Protein AF-0000000078656656 (afdb_homodimer)

InterPro domains:
  IPR000847 LysR, HTH, N-terminal domain [PF00126] (8-67)
  IPR000847 LysR, HTH, N-terminal domain [PR00039] (23-34)
  IPR000847 LysR, HTH, N-terminal domain [PR00039] (34-44)
  IPR000847 LysR, HTH, N-terminal domain [PR00039] (44-55)
  IPR000847 LysR, HTH, N-terminal domain [PS50931] (6-63)
  IPR005119 LysR, substrate-binding [PF03466] (96-299)
  IPR036388 Winged helix-like DNA-binding domain superfamily [G3DSA:1.10.10.10] (1-87)
  IPR036390 Winged helix DNA-binding domain superfamily [SSF46785] (6-115)
  IPR050950 HTH-type LysR transcriptional regulators [PTHR30419] (6-298)

Secondary structure (DSSP, 8-state):
--TTS--HHHHHHHHHHHHHT-HHHHHHHHT--HHHHHHHHHHHHHHHTS--EEEETTEEEE-HHHHHHHHHHHHHHHHHHHHHHHHS-SS---EEEEEEE-HHHHTTTHHHHHHHHHHH-TTEEEEEEE--HHHHHHHHHTTS-SEEEEE---S--TTEEEEEEEEEEEEEEEETT-GGGG-SS--GGGGTTSEEEEPPTTSHHHHHHHHHHHHTT--SS-EEEEB--HHHHHHHHHHH--EEEEEHHHHHHHHHTTSEEE-S---GGGEEEEEEEEESSSPPPHHHHHHHHHHHHHHS-----/--TTS--HHHHHHHHHHHHHT-HHHHHHHHT--HHHHHHHHHHHHHHHTS--EEEETTEEEE-HHHHHHHHHHHHHHHHHHHHHHHHS-SS---EEEEEEE-HHHHTTTHHHHHHHHHHH-TTEEEEEEE--HHHHHHHHHTTS-SEEEEE---S--TTEEEEEEEEEEEEEEEETT-GGGG-SS--GGGGTTSEEEEPPTTSHHHHHHHHHHHHTT--SS-EEEEB--HHHHHHHHHHH--EEEEEHHHHHHHHHTTSEEE-S---GGGEEEEEEEEESSSPPPHHHHHHHHHHHHHHS-----

Structure (mmCIF, N/CA/C/O backbone):
data_AF-0000000078656656-model_v1
#
loop_
_entity.id
_entity.type
_entity.pdbx_description
1 polymer 'LysR family transcriptional regulator'
#
loop_
_atom_site.group_PDB
_atom_site.id
_atom_site.type_symbol
_atom_site.label_atom_id
_atom_site.label_alt_id
_atom_site.label_comp_id
_atom_site.label_asym_id
_atom_site.label_entity_id
_atom_site.label_seq_id
_atom_site.pdbx_PDB_ins_code
_atom_site.Cartn_x
_atom_site.Cartn_y
_atom_site.Cartn_z
_atom_site.occupancy
_atom_site.B_iso_or_equiv
_atom_site.auth_seq_id
_atom_site.auth_comp_id
_atom_site.auth_asym_id
_atom_site.auth_atom_id
_atom_site.pdbx_PDB_model_num
ATOM 1 N N . MET A 1 1 ? 37.75 27.672 9.75 1 28.42 1 MET A N 1
ATOM 2 C CA . MET A 1 1 ? 37.125 26.844 8.727 1 28.42 1 MET A CA 1
ATOM 3 C C . MET A 1 1 ? 35.906 27.547 8.141 1 28.42 1 MET A C 1
ATOM 5 O O . MET A 1 1 ? 35 27.922 8.883 1 28.42 1 MET A O 1
ATOM 9 N N . ASN A 1 2 ? 35.969 28.375 7.168 1 31.41 2 ASN A N 1
ATOM 10 C CA . ASN A 1 2 ? 34.906 29.25 6.695 1 31.41 2 ASN A CA 1
ATOM 11 C C . ASN A 1 2 ? 33.719 28.453 6.117 1 31.41 2 ASN A C 1
ATOM 13 O O . ASN A 1 2 ? 33.812 27.906 5.016 1 31.41 2 ASN A O 1
ATOM 17 N N . LEU A 1 3 ? 32.875 27.969 6.812 1 39.72 3 LEU A N 1
ATOM 18 C CA . LEU A 1 3 ? 31.656 27.219 6.566 1 39.72 3 LEU A CA 1
ATOM 19 C C . LEU A 1 3 ? 30.781 27.922 5.547 1 39.72 3 LEU A C 1
ATOM 21 O O . LEU A 1 3 ? 29.703 27.438 5.199 1 39.72 3 LEU A O 1
ATOM 25 N N . SER A 1 4 ? 31.156 29.188 5.105 1 44.66 4 SER A N 1
ATOM 26 C CA . SER A 1 4 ? 30.344 30.109 4.301 1 44.66 4 SER A CA 1
ATOM 27 C C . SER A 1 4 ? 30.266 29.641 2.852 1 44.66 4 SER A C 1
ATOM 29 O O . SER A 1 4 ? 29.406 30.109 2.096 1 44.66 4 SER A O 1
ATOM 31 N N . THR A 1 5 ? 31.172 28.891 2.375 1 51.12 5 THR A N 1
ATOM 32 C CA . THR A 1 5 ? 31.234 28.609 0.944 1 51.12 5 THR A CA 1
ATOM 33 C C . THR A 1 5 ? 30.469 27.328 0.618 1 51.12 5 THR A C 1
ATOM 35 O O . THR A 1 5 ? 30.281 26.984 -0.553 1 51.12 5 THR A O 1
ATOM 38 N N . ILE A 1 6 ? 30.172 26.688 1.636 1 54.34 6 ILE A N 1
ATOM 39 C CA . ILE A 1 6 ? 29.375 25.5 1.329 1 54.34 6 ILE A CA 1
ATOM 40 C C . ILE A 1 6 ? 27.922 25.906 1.081 1 54.34 6 ILE A C 1
ATOM 42 O O . ILE A 1 6 ? 27.297 26.562 1.916 1 54.34 6 ILE A O 1
ATOM 46 N N . SER A 1 7 ? 27.484 25.938 -0.147 1 58.88 7 SER A N 1
ATOM 47 C CA . SER A 1 7 ? 26.125 26.297 -0.556 1 58.88 7 SER A CA 1
ATOM 48 C C . SER A 1 7 ? 25.219 25.078 -0.64 1 58.88 7 SER A C 1
ATOM 50 O O . SER A 1 7 ? 25.703 23.938 -0.571 1 58.88 7 SER A O 1
ATOM 52 N N . LEU A 1 8 ? 24.016 25.469 -0.781 1 60.72 8 LEU A N 1
ATOM 53 C CA . LEU A 1 8 ? 22.984 24.438 -0.911 1 60.72 8 LEU A CA 1
ATOM 54 C C . LEU A 1 8 ? 23.266 23.531 -2.102 1 60.72 8 LEU A C 1
ATOM 56 O O . LEU A 1 8 ? 22.938 22.344 -2.078 1 60.72 8 LEU A O 1
ATOM 60 N N . ARG A 1 9 ? 23.891 24.172 -3.008 1 64.31 9 ARG A N 1
ATOM 61 C CA . ARG A 1 9 ? 24.266 23.406 -4.191 1 64.31 9 ARG A CA 1
ATOM 62 C C . ARG A 1 9 ? 25.203 22.25 -3.828 1 64.31 9 ARG A C 1
ATOM 64 O O . ARG A 1 9 ? 25.062 21.156 -4.355 1 64.31 9 ARG A O 1
ATOM 71 N N . HIS A 1 10 ? 26.094 22.516 -2.838 1 69.56 10 HIS A N 1
ATOM 72 C CA . HIS A 1 10 ? 27.047 21.484 -2.447 1 69.56 10 HIS A CA 1
ATOM 73 C C . HIS A 1 10 ? 26.344 20.281 -1.832 1 69.56 10 HIS A C 1
ATOM 75 O O . HIS A 1 10 ? 26.688 19.141 -2.141 1 69.56 10 HIS A O 1
ATOM 81 N N . PHE A 1 11 ? 25.406 20.656 -1.025 1 66.5 11 PHE A N 1
ATOM 82 C CA . PHE A 1 11 ? 24.656 19.594 -0.355 1 66.5 11 PHE A CA 1
ATOM 83 C C . PHE A 1 11 ? 23.844 18.781 -1.356 1 66.5 11 PHE A C 1
ATOM 85 O O . PHE A 1 11 ? 23.812 17.562 -1.299 1 66.5 11 PHE A O 1
ATOM 92 N N . ARG A 1 12 ? 23.219 19.547 -2.197 1 67.75 12 ARG A N 1
ATOM 93 C CA . ARG A 1 12 ? 22.375 18.922 -3.215 1 67.75 12 ARG A CA 1
ATOM 94 C C . ARG A 1 12 ? 23.203 18 -4.109 1 67.75 12 ARG A C 1
ATOM 96 O O . ARG A 1 12 ? 22.797 16.875 -4.414 1 67.75 12 ARG A O 1
ATOM 103 N N . VAL A 1 13 ? 24.359 18.562 -4.52 1 73.38 13 VAL A N 1
ATOM 104 C CA . VAL A 1 13 ? 25.219 17.812 -5.406 1 73.38 13 VAL A CA 1
ATOM 105 C C . VAL A 1 13 ? 25.766 16.578 -4.672 1 73.38 13 VAL A C 1
ATOM 107 O O . VAL A 1 13 ? 25.75 15.469 -5.207 1 73.38 13 VAL A O 1
ATOM 110 N N . PHE A 1 14 ? 26.125 16.781 -3.41 1 78.31 14 PHE A N 1
ATOM 111 C CA . PHE A 1 14 ? 26.672 15.695 -2.609 1 78.31 14 PHE A CA 1
ATOM 112 C C . PHE A 1 14 ? 25.641 14.586 -2.436 1 78.31 14 PHE A C 1
ATOM 114 O O . PHE A 1 14 ? 25.938 13.414 -2.666 1 78.31 14 PHE A O 1
ATOM 121 N N . LEU A 1 15 ? 24.516 15.094 -2.078 1 70.31 15 LEU A N 1
ATOM 122 C CA . LEU A 1 15 ? 23.453 14.125 -1.809 1 70.31 15 LEU A CA 1
ATOM 123 C C . LEU A 1 15 ? 23.047 13.391 -3.084 1 70.31 15 LEU A C 1
ATOM 125 O O . LEU A 1 15 ? 22.766 12.195 -3.057 1 70.31 15 LEU A O 1
ATOM 129 N N . ALA A 1 16 ? 23.016 14.109 -4.148 1 70.5 16 ALA A N 1
ATOM 130 C CA . ALA A 1 16 ? 22.719 13.508 -5.445 1 70.5 16 ALA A CA 1
ATOM 131 C C . ALA A 1 16 ? 23.781 12.484 -5.832 1 70.5 16 ALA A C 1
ATOM 133 O O . ALA A 1 16 ? 23.469 11.414 -6.359 1 70.5 16 ALA A O 1
ATOM 134 N N . VAL A 1 17 ? 24.969 12.914 -5.547 1 74.75 17 VAL A N 1
ATOM 135 C CA . VAL A 1 17 ? 26.078 12.016 -5.879 1 74.75 17 VAL A CA 1
ATOM 136 C C . VAL A 1 17 ? 26 10.758 -5.016 1 74.75 17 VAL A C 1
ATOM 138 O O . VAL A 1 17 ? 26.156 9.641 -5.52 1 74.75 17 VAL A O 1
ATOM 141 N N . VAL A 1 18 ? 25.656 10.977 -3.781 1 70 18 VAL A N 1
ATOM 142 C CA . VAL A 1 18 ? 25.578 9.859 -2.846 1 70 18 VAL A CA 1
ATOM 143 C C . VAL A 1 18 ? 24.406 8.953 -3.215 1 70 18 VAL A C 1
ATOM 145 O O . VAL A 1 18 ? 24.547 7.727 -3.221 1 70 18 VAL A O 1
ATOM 148 N N . SER A 1 19 ? 23.312 9.617 -3.516 1 64.56 19 SER A N 1
ATOM 149 C CA . SER A 1 19 ? 22.078 8.891 -3.82 1 64.56 19 SER A CA 1
ATOM 150 C C . SER A 1 19 ? 22.188 8.125 -5.133 1 64.56 19 SER A C 1
ATOM 152 O O . SER A 1 19 ? 21.688 7.008 -5.254 1 64.56 19 SER A O 1
ATOM 154 N N . SER A 1 20 ? 22.953 8.719 -6.055 1 63.91 20 SER A N 1
ATOM 155 C CA . SER A 1 20 ? 23.078 8.125 -7.383 1 63.91 20 SER A CA 1
ATOM 156 C C . SER A 1 20 ? 24.312 7.242 -7.484 1 63.91 20 SER A C 1
ATOM 158 O O . SER A 1 20 ? 24.422 6.422 -8.398 1 63.91 20 SER A O 1
ATOM 160 N N . GLY A 1 21 ? 25.172 7.512 -6.574 1 64.38 21 GLY A N 1
ATOM 161 C CA . GLY A 1 21 ? 26.422 6.77 -6.543 1 64.38 21 GLY A CA 1
ATOM 162 C C . GLY A 1 21 ? 27.375 7.16 -7.656 1 64.38 21 GLY A C 1
ATOM 163 O O . GLY A 1 21 ? 28.359 6.457 -7.914 1 64.38 21 GLY A O 1
ATOM 164 N N . SER A 1 22 ? 27.078 8.133 -8.469 1 74.81 22 SER A N 1
ATOM 165 C CA . SER A 1 22 ? 27.859 8.562 -9.625 1 74.81 22 SER A CA 1
ATOM 166 C C . SER A 1 22 ? 27.812 10.078 -9.797 1 74.81 22 SER A C 1
ATOM 168 O O . SER A 1 22 ? 26.75 10.688 -9.656 1 74.81 22 SER A O 1
ATOM 170 N N . LEU A 1 23 ? 29.047 10.586 -10.07 1 77.75 23 LEU A N 1
ATOM 171 C CA . LEU A 1 23 ? 29.094 12.023 -10.352 1 77.75 23 LEU A CA 1
ATOM 172 C C . LEU A 1 23 ? 28.375 12.336 -11.664 1 77.75 23 LEU A C 1
ATOM 174 O O . LEU A 1 23 ? 27.656 13.336 -11.766 1 77.75 23 LEU A O 1
ATOM 178 N N . ALA A 1 24 ? 28.578 11.414 -12.57 1 77.94 24 ALA A N 1
ATOM 179 C CA . ALA A 1 24 ? 27.953 11.648 -13.875 1 77.94 24 ALA A CA 1
ATOM 180 C C . ALA A 1 24 ? 26.438 11.539 -13.789 1 77.94 24 ALA A C 1
ATOM 182 O O . ALA A 1 24 ? 25.719 12.367 -14.352 1 77.94 24 ALA A O 1
ATOM 183 N N . THR A 1 25 ? 26.062 10.68 -13.102 1 72.62 25 THR A N 1
ATOM 184 C CA . THR A 1 25 ? 24.625 10.5 -12.922 1 72.62 25 THR A CA 1
ATOM 185 C C . THR A 1 25 ? 24.031 11.656 -12.109 1 72.62 25 THR A C 1
ATOM 187 O O . THR A 1 25 ? 22.938 12.141 -12.414 1 72.62 25 THR A O 1
ATOM 190 N N . ALA A 1 26 ? 24.656 12.008 -11.141 1 72.69 26 ALA A N 1
ATOM 191 C CA . ALA A 1 26 ? 24.25 13.18 -10.367 1 72.69 26 ALA A CA 1
ATOM 192 C C . ALA A 1 26 ? 24.172 14.422 -11.25 1 72.69 26 ALA A C 1
ATOM 194 O O . ALA A 1 26 ? 23.25 15.227 -11.102 1 72.69 26 ALA A O 1
ATOM 195 N N . ALA A 1 27 ? 25.047 14.438 -12.141 1 79.12 27 ALA A N 1
ATOM 196 C CA . ALA A 1 27 ? 25.031 15.578 -13.062 1 79.12 27 ALA A CA 1
ATOM 197 C C . ALA A 1 27 ? 23.781 15.578 -13.93 1 79.12 27 ALA A C 1
ATOM 199 O O . ALA A 1 27 ? 23.141 16.609 -14.117 1 79.12 27 ALA A O 1
ATOM 200 N N . ARG A 1 28 ? 23.484 14.461 -14.297 1 69.88 28 ARG A N 1
ATOM 201 C CA . ARG A 1 28 ? 22.281 14.328 -15.117 1 69.88 28 ARG A CA 1
ATOM 202 C C . ARG A 1 28 ? 21.016 14.602 -14.297 1 69.88 28 ARG A C 1
ATOM 204 O O . ARG A 1 28 ? 20.125 15.32 -14.742 1 69.88 28 ARG A O 1
ATOM 211 N N . LEU A 1 29 ? 21.047 14.148 -13.109 1 62.34 29 LEU A N 1
ATOM 212 C CA . LEU A 1 29 ? 19.906 14.281 -12.219 1 62.34 29 LEU A CA 1
ATOM 213 C C . LEU A 1 29 ? 19.688 15.742 -11.828 1 62.34 29 LEU A C 1
ATOM 215 O O . LEU A 1 29 ? 18.547 16.188 -11.695 1 62.34 29 LEU A O 1
ATOM 219 N N . LEU A 1 30 ? 20.688 16.438 -11.734 1 64.06 30 LEU A N 1
ATOM 220 C CA . LEU A 1 30 ? 20.641 17.812 -11.273 1 64.06 30 LEU A CA 1
ATOM 221 C C . LEU A 1 30 ? 20.703 18.797 -12.445 1 64.06 30 LEU A C 1
ATOM 223 O O . LEU A 1 30 ? 20.625 20 -12.25 1 64.06 30 LEU A O 1
ATOM 227 N N . HIS A 1 31 ? 20.719 18.203 -13.656 1 69.94 31 HIS A N 1
ATOM 228 C CA . HIS A 1 31 ? 20.797 19.016 -14.867 1 69.94 31 HIS A CA 1
ATOM 229 C C . HIS A 1 31 ? 21.969 19.984 -14.789 1 69.94 31 HIS A C 1
ATOM 231 O O . HIS A 1 31 ? 21.797 21.172 -15.086 1 69.94 31 HIS A O 1
ATOM 237 N N . ILE A 1 32 ? 23.016 19.516 -14.352 1 76.12 32 ILE A N 1
ATOM 238 C CA . ILE A 1 32 ? 24.234 20.312 -14.336 1 76.12 32 ILE A CA 1
ATOM 239 C C . ILE A 1 32 ? 25.375 19.516 -14.969 1 76.12 32 ILE A C 1
ATOM 241 O O . ILE A 1 32 ? 25.234 18.328 -15.266 1 76.12 32 ILE A O 1
ATOM 245 N N . THR A 1 33 ? 26.422 20.219 -15.375 1 76.62 33 THR A N 1
ATOM 246 C CA . THR A 1 33 ? 27.547 19.578 -16.031 1 76.62 33 THR A CA 1
ATOM 247 C C . THR A 1 33 ? 28.344 18.734 -15.055 1 76.62 33 THR A C 1
ATOM 249 O O . THR A 1 33 ? 28.312 18.984 -13.844 1 76.62 33 THR A O 1
ATOM 252 N N . LEU A 1 34 ? 29.016 17.719 -15.586 1 79.69 34 LEU A N 1
ATOM 253 C CA . LEU A 1 34 ? 29.891 16.875 -14.773 1 79.69 34 LEU A CA 1
ATOM 254 C C . LEU A 1 34 ? 30.984 17.719 -14.102 1 79.69 34 LEU A C 1
ATOM 256 O O . LEU A 1 34 ? 31.344 17.438 -12.953 1 79.69 34 LEU A O 1
ATOM 260 N N . SER A 1 35 ? 31.453 18.625 -14.781 1 85.06 35 SER A N 1
ATOM 261 C CA . SER A 1 35 ? 32.438 19.531 -14.219 1 85.06 35 SER A CA 1
ATOM 262 C C . SER A 1 35 ? 31.891 20.281 -13.008 1 85.06 35 SER A C 1
ATOM 264 O O . SER A 1 35 ? 32.594 20.469 -12.016 1 85.06 35 SER A O 1
ATOM 266 N N . ALA A 1 36 ? 30.656 20.672 -13.07 1 79.25 36 ALA A N 1
ATOM 267 C CA . ALA A 1 36 ? 30 21.375 -11.977 1 79.25 36 ALA A CA 1
ATOM 268 C C . ALA A 1 36 ? 29.812 20.469 -10.766 1 79.25 36 ALA A C 1
ATOM 270 O O . ALA A 1 36 ? 30 20.891 -9.625 1 79.25 36 ALA A O 1
ATOM 271 N N . VAL A 1 37 ? 29.531 19.312 -11.062 1 80.19 37 VAL A N 1
ATOM 272 C CA . VAL A 1 37 ? 29.375 18.344 -9.977 1 80.19 37 VAL A CA 1
ATOM 273 C C . VAL A 1 37 ? 30.734 18.094 -9.312 1 80.19 37 VAL A C 1
ATOM 275 O O . VAL A 1 37 ? 30.844 18.141 -8.086 1 80.19 37 VAL A O 1
ATOM 278 N N . SER A 1 38 ? 31.734 17.891 -10.055 1 81.31 38 SER A N 1
ATOM 279 C CA . SER A 1 38 ? 33.062 17.625 -9.547 1 81.31 38 SER A CA 1
ATOM 280 C C . SER A 1 38 ? 33.625 18.812 -8.773 1 81.31 38 SER A C 1
ATOM 282 O O . SER A 1 38 ? 34.219 18.641 -7.699 1 81.31 38 SER A O 1
ATOM 284 N N . LYS A 1 39 ? 33.406 19.859 -9.312 1 81.06 39 LYS A N 1
ATOM 285 C CA . LYS A 1 39 ? 33.844 21.078 -8.648 1 81.06 39 LYS A CA 1
ATOM 286 C C . LYS A 1 39 ? 33.156 21.266 -7.309 1 81.06 39 LYS A C 1
ATOM 288 O O . LYS A 1 39 ? 33.781 21.625 -6.312 1 81.06 39 LYS A O 1
ATOM 293 N N . SER A 1 40 ? 31.844 21.016 -7.344 1 78.62 40 SER A N 1
ATOM 294 C CA . SER A 1 40 ? 31.047 21.188 -6.125 1 78.62 40 SER A CA 1
ATOM 295 C C . SER A 1 40 ? 31.531 20.234 -5.027 1 78.62 40 SER A C 1
ATOM 297 O O . SER A 1 40 ? 31.641 20.625 -3.865 1 78.62 40 SER A O 1
ATOM 299 N N . ILE A 1 41 ? 31.875 19.078 -5.379 1 81.56 41 ILE A N 1
ATOM 300 C CA . ILE A 1 41 ? 32.344 18.094 -4.414 1 81.56 41 ILE A CA 1
ATOM 301 C C . ILE A 1 41 ? 33.719 18.469 -3.91 1 81.56 41 ILE A C 1
ATOM 303 O O . ILE A 1 41 ? 34 18.391 -2.711 1 81.56 41 ILE A O 1
ATOM 307 N N . LYS A 1 42 ? 34.531 18.844 -4.781 1 81.5 42 LYS A N 1
ATOM 308 C CA . LYS A 1 42 ? 35.875 19.281 -4.41 1 81.5 42 LYS A CA 1
ATOM 309 C C . LYS A 1 42 ? 35.844 20.469 -3.465 1 81.5 42 LYS A C 1
ATOM 311 O O . LYS A 1 42 ? 36.562 20.516 -2.477 1 81.5 42 LYS A O 1
ATOM 316 N N . GLU A 1 43 ? 34.969 21.438 -3.805 1 75.94 43 GLU A N 1
ATOM 317 C CA . GLU A 1 43 ? 34.781 22.594 -2.941 1 75.94 43 GLU A CA 1
ATOM 318 C C . GLU A 1 43 ? 34.312 22.188 -1.555 1 75.94 43 GLU A C 1
ATOM 320 O O . GLU A 1 43 ? 34.781 22.703 -0.545 1 75.94 43 GLU A O 1
ATOM 325 N N . LEU A 1 44 ? 33.375 21.312 -1.565 1 75.5 44 LEU A N 1
ATOM 326 C CA . LEU A 1 44 ? 32.812 20.828 -0.308 1 75.5 44 LEU A CA 1
ATOM 327 C C . LEU A 1 44 ? 33.875 20.125 0.528 1 75.5 44 LEU A C 1
ATOM 329 O O . LEU A 1 44 ? 34 20.391 1.725 1 75.5 44 LEU A O 1
ATOM 333 N N . GLU A 1 45 ? 34.688 19.359 -0.012 1 79.19 45 GLU A N 1
ATOM 334 C CA . GLU A 1 45 ? 35.75 18.625 0.683 1 79.19 45 GLU A CA 1
ATOM 335 C C . GLU A 1 45 ? 36.844 19.562 1.144 1 79.19 45 GLU A C 1
ATOM 337 O O . GLU A 1 45 ? 37.406 19.406 2.234 1 79.19 45 GLU A O 1
ATOM 342 N N . GLN A 1 46 ? 37.188 20.484 0.331 1 76.31 46 GLN A N 1
ATOM 343 C CA . GLN A 1 46 ? 38.156 21.484 0.69 1 76.31 46 GLN A CA 1
ATOM 344 C C . GLN A 1 46 ? 37.719 22.297 1.904 1 76.31 46 GLN A C 1
ATOM 346 O O . GLN A 1 46 ? 38.5 22.531 2.824 1 76.31 46 GLN A O 1
ATOM 351 N N . GLU A 1 47 ? 36.438 22.719 1.899 1 68.5 47 GLU A N 1
ATOM 352 C CA . GLU A 1 47 ? 35.906 23.516 3.012 1 68.5 47 GLU A CA 1
ATOM 353 C C . GLU A 1 47 ? 35.844 22.688 4.293 1 68.5 47 GLU A C 1
ATOM 355 O O . GLU A 1 47 ? 36.062 23.203 5.387 1 68.5 47 GLU A O 1
ATOM 360 N N . LEU A 1 48 ? 35.469 21.5 4.113 1 70.44 48 LEU A N 1
ATOM 361 C CA . LEU A 1 48 ? 35.344 20.641 5.277 1 70.44 48 LEU A CA 1
ATOM 362 C C . LEU A 1 48 ? 36.719 20.125 5.723 1 70.44 48 LEU A C 1
ATOM 364 O O . LEU A 1 48 ? 36.844 19.625 6.844 1 70.44 48 LEU A O 1
ATOM 368 N N . GLY A 1 49 ? 37.688 20.328 4.922 1 71.06 49 GLY A N 1
ATOM 369 C CA . GLY A 1 49 ? 39.031 19.859 5.211 1 71.06 49 GLY A CA 1
ATOM 370 C C . GLY A 1 49 ? 39.156 18.344 5.203 1 71.06 49 GLY A C 1
ATOM 371 O O . GLY A 1 49 ? 40.094 17.797 5.781 1 71.06 49 GLY A O 1
ATOM 372 N N . SER A 1 50 ? 38.125 17.797 4.812 1 76.56 50 SER A N 1
ATOM 373 C CA . SER A 1 50 ? 38.094 16.344 4.777 1 76.56 50 SER A CA 1
ATOM 374 C C . SER A 1 50 ? 37.562 15.82 3.445 1 76.56 50 SER A C 1
ATOM 376 O O . SER A 1 50 ? 36.656 16.422 2.848 1 76.56 50 SER A O 1
ATOM 378 N N . GLN A 1 51 ? 38.094 14.867 3.012 1 80.31 51 GLN A N 1
ATOM 379 C CA . GLN A 1 51 ? 37.562 14.18 1.835 1 80.31 51 GLN A CA 1
ATOM 380 C C . GLN A 1 51 ? 36.312 13.398 2.176 1 80.31 51 GLN A C 1
ATOM 382 O O . GLN A 1 51 ? 36.312 12.609 3.125 1 80.31 51 GLN A O 1
ATOM 387 N N . LEU A 1 52 ? 35.219 13.789 1.39 1 79.56 52 LEU A N 1
ATOM 388 C CA . LEU A 1 52 ? 33.938 13.18 1.7 1 79.56 52 LEU A CA 1
ATOM 389 C C . LEU A 1 52 ? 33.688 11.969 0.814 1 79.56 52 LEU A C 1
ATOM 391 O O . LEU A 1 52 ? 32.969 11.031 1.221 1 79.56 52 LEU A O 1
ATOM 395 N N . LEU A 1 53 ? 34.094 12.234 -0.325 1 78.19 53 LEU A N 1
ATOM 396 C CA . LEU A 1 53 ? 33.875 11.211 -1.346 1 78.19 53 LEU A CA 1
ATOM 397 C C . LEU A 1 53 ? 35.219 10.695 -1.888 1 78.19 53 LEU A C 1
ATOM 399 O O . LEU A 1 53 ? 36.188 11.445 -1.986 1 78.19 53 LEU A O 1
ATOM 403 N N . VAL A 1 54 ? 35.344 9.578 -2.107 1 75.75 54 VAL A N 1
ATOM 404 C CA . VAL A 1 54 ? 36.5 9 -2.75 1 75.75 54 VAL A CA 1
ATOM 405 C C . VAL A 1 54 ? 36.094 8.227 -3.996 1 75.75 54 VAL A C 1
ATOM 407 O O . VAL A 1 54 ? 35.094 7.488 -3.973 1 75.75 54 VAL A O 1
ATOM 410 N N . ARG A 1 55 ? 36.594 8.742 -5.082 1 72 55 ARG A N 1
ATOM 411 C CA . ARG A 1 55 ? 36.312 8.117 -6.375 1 72 55 ARG A CA 1
ATOM 412 C C . ARG A 1 55 ? 37.062 6.797 -6.52 1 72 55 ARG A C 1
ATOM 414 O O . ARG A 1 55 ? 38.281 6.723 -6.266 1 72 55 ARG A O 1
ATOM 421 N N . GLY A 1 56 ? 36.406 5.797 -6.664 1 55.88 56 GLY A N 1
ATOM 422 C CA . GLY A 1 56 ? 37.031 4.496 -6.848 1 55.88 56 GLY A CA 1
ATOM 423 C C . GLY A 1 56 ? 36.5 3.742 -8.055 1 55.88 56 GLY A C 1
ATOM 424 O O . GLY A 1 56 ? 35.688 4.273 -8.812 1 55.88 56 GLY A O 1
ATOM 425 N N . ARG A 1 57 ? 36.844 2.633 -8.359 1 55.91 57 ARG A N 1
ATOM 426 C CA . ARG A 1 57 ? 36.469 1.772 -9.477 1 55.91 57 ARG A CA 1
ATOM 427 C C . ARG A 1 57 ? 34.969 1.504 -9.477 1 55.91 57 ARG A C 1
ATOM 429 O O . ARG A 1 57 ? 34.344 1.348 -10.539 1 55.91 57 ARG A O 1
ATOM 436 N N . LYS A 1 58 ? 34.312 1.515 -8.508 1 52.62 58 LYS A N 1
ATOM 437 C CA . LYS A 1 58 ? 32.906 1.145 -8.344 1 52.62 58 LYS A CA 1
ATOM 438 C C . LYS A 1 58 ? 32.031 2.381 -8.273 1 52.62 58 LYS A C 1
ATOM 440 O O . LYS A 1 58 ? 30.875 2.297 -7.859 1 52.62 58 LYS A O 1
ATOM 445 N N . GLY A 1 59 ? 32.594 3.551 -8.5 1 64.19 59 GLY A N 1
ATOM 446 C CA . GLY A 1 59 ? 31.859 4.812 -8.453 1 64.19 59 GLY A CA 1
ATOM 447 C C . GLY A 1 59 ? 32.281 5.703 -7.301 1 64.19 59 GLY A C 1
ATOM 448 O O . GLY A 1 59 ? 33.375 5.547 -6.762 1 64.19 59 GLY A O 1
ATOM 449 N N . VAL A 1 60 ? 31.344 6.48 -6.832 1 72.56 60 VAL A N 1
ATOM 450 C CA . VAL A 1 60 ? 31.625 7.422 -5.754 1 72.56 60 VAL A CA 1
ATOM 451 C C . VAL A 1 60 ? 31.25 6.801 -4.41 1 72.56 60 VAL A C 1
ATOM 453 O O . VAL A 1 60 ? 30.156 6.23 -4.27 1 72.56 60 VAL A O 1
ATOM 456 N N . GLN A 1 61 ? 32.219 6.707 -3.51 1 72.31 61 GLN A N 1
ATOM 457 C CA . GLN A 1 61 ? 31.969 6.195 -2.164 1 72.31 61 GLN A CA 1
ATOM 458 C C . GLN A 1 61 ? 32.188 7.285 -1.117 1 72.31 61 GLN A C 1
ATOM 460 O O . GLN A 1 61 ? 32.969 8.203 -1.314 1 72.31 61 GLN A O 1
ATOM 465 N N . LEU A 1 62 ? 31.391 7.07 0.039 1 72.06 62 LEU A N 1
ATOM 466 C CA . LEU A 1 62 ? 31.547 8.023 1.134 1 72.06 62 LEU A CA 1
ATOM 467 C C . LEU A 1 62 ? 32.781 7.695 1.977 1 72.06 62 LEU A C 1
ATOM 469 O O . LEU A 1 62 ? 33.062 6.523 2.236 1 72.06 62 LEU A O 1
ATOM 473 N N . THR A 1 63 ? 33.594 8.641 2.396 1 72.75 63 THR A N 1
ATOM 474 C CA . THR A 1 63 ? 34.594 8.547 3.467 1 72.75 63 THR A CA 1
ATOM 475 C C . THR A 1 63 ? 33.906 8.508 4.832 1 72.75 63 THR A C 1
ATOM 477 O O . THR A 1 63 ? 32.688 8.688 4.926 1 72.75 63 THR A O 1
ATOM 480 N N . ARG A 1 64 ? 34.656 8.094 5.941 1 64.62 64 ARG A N 1
ATOM 481 C CA . ARG A 1 64 ? 34.125 8.258 7.285 1 64.62 64 ARG A CA 1
ATOM 482 C C . ARG A 1 64 ? 33.562 9.664 7.477 1 64.62 64 ARG A C 1
ATOM 484 O O . ARG A 1 64 ? 32.469 9.844 8.047 1 64.62 64 ARG A O 1
ATOM 491 N N . ALA A 1 65 ? 34.312 10.477 7.09 1 69.06 65 ALA A N 1
ATOM 492 C CA . ALA A 1 65 ? 33.844 11.859 7.145 1 69.06 65 ALA A CA 1
ATOM 493 C C . ALA A 1 65 ? 32.656 12.078 6.234 1 69.06 65 ALA A C 1
ATOM 495 O O . ALA A 1 65 ? 31.719 12.828 6.57 1 69.06 65 ALA A O 1
ATOM 496 N N . GLY A 1 66 ? 32.594 11.336 5.18 1 71.25 66 GLY A N 1
ATOM 497 C CA . GLY A 1 66 ? 31.484 11.406 4.262 1 71.25 66 GLY A CA 1
ATOM 498 C C . GLY A 1 66 ? 30.203 10.828 4.836 1 71.25 66 GLY A C 1
ATOM 499 O O . GLY A 1 66 ? 29.125 11.398 4.652 1 71.25 66 GLY A O 1
ATOM 500 N N . GLU A 1 67 ? 30.344 9.859 5.496 1 66.19 67 GLU A N 1
ATOM 501 C CA . GLU A 1 67 ? 29.188 9.258 6.164 1 66.19 67 GLU A CA 1
ATOM 502 C C . GLU A 1 67 ? 28.641 10.188 7.238 1 66.19 67 GLU A C 1
ATOM 504 O O . GLU A 1 67 ? 27.422 10.359 7.348 1 66.19 67 GLU A O 1
ATOM 509 N N . ALA A 1 68 ? 29.5 10.703 7.988 1 62.84 68 ALA A N 1
ATOM 510 C CA . ALA A 1 68 ? 29.094 11.68 9 1 62.84 68 ALA A CA 1
ATOM 511 C C . ALA A 1 68 ? 28.453 12.898 8.359 1 62.84 68 ALA A C 1
ATOM 513 O O . ALA A 1 68 ? 27.422 13.391 8.836 1 62.84 68 ALA A O 1
ATOM 514 N N . PHE A 1 69 ? 29.062 13.242 7.309 1 66.44 69 PHE A N 1
ATOM 515 C CA . PHE A 1 69 ? 28.516 14.414 6.625 1 66.44 69 PHE A CA 1
ATOM 516 C C . PHE A 1 69 ? 27.188 14.094 5.961 1 66.44 69 PHE A C 1
ATOM 518 O O . PHE A 1 69 ? 26.266 14.914 5.977 1 66.44 69 PHE A O 1
ATOM 525 N N . HIS A 1 70 ? 27.156 12.977 5.426 1 63.81 70 HIS A N 1
ATOM 526 C CA . HIS A 1 70 ? 25.922 12.562 4.762 1 63.81 70 HIS A CA 1
ATOM 527 C C . HIS A 1 70 ? 24.734 12.594 5.723 1 63.81 70 HIS A C 1
ATOM 529 O O . HIS A 1 70 ? 23.656 13.07 5.367 1 63.81 70 HIS A O 1
ATOM 535 N N . LYS A 1 71 ? 25.047 12.117 6.824 1 57.09 71 LYS A N 1
ATOM 536 C CA . LYS A 1 71 ? 24.016 12.148 7.871 1 57.09 71 LYS A CA 1
ATOM 537 C C . LYS A 1 71 ? 23.562 13.578 8.148 1 57.09 71 LYS A C 1
ATOM 539 O O . LYS A 1 71 ? 22.359 13.852 8.195 1 57.09 71 LYS A O 1
ATOM 544 N N . HIS A 1 72 ? 24.469 14.367 8.234 1 54.66 72 HIS A N 1
ATOM 545 C CA . HIS A 1 72 ? 24.188 15.758 8.578 1 54.66 72 HIS A CA 1
ATOM 546 C C . HIS A 1 72 ? 23.781 16.562 7.344 1 54.66 72 HIS A C 1
ATOM 548 O O . HIS A 1 72 ? 22.969 17.484 7.434 1 54.66 72 HIS A O 1
ATOM 554 N N . ALA A 1 73 ? 24.375 16.094 6.238 1 57.28 73 ALA A N 1
ATOM 555 C CA . ALA A 1 73 ? 24.047 16.797 5.004 1 57.28 73 ALA A CA 1
ATOM 556 C C . ALA A 1 73 ? 22.594 16.578 4.602 1 57.28 73 ALA A C 1
ATOM 558 O O . ALA A 1 73 ? 21.906 17.516 4.176 1 57.28 73 ALA A O 1
ATOM 559 N N . ALA A 1 74 ? 22.297 15.406 4.672 1 51.19 74 ALA A N 1
ATOM 560 C CA . ALA A 1 74 ? 20.891 15.117 4.395 1 51.19 74 ALA A CA 1
ATOM 561 C C . ALA A 1 74 ? 19.984 15.891 5.336 1 51.19 74 ALA A C 1
ATOM 563 O O . ALA A 1 74 ? 18.969 16.453 4.902 1 51.19 74 ALA A O 1
ATOM 564 N N . GLN A 1 75 ? 20.406 16.031 6.516 1 48.62 75 GLN A N 1
ATOM 565 C CA . GLN A 1 75 ? 19.703 16.828 7.512 1 48.62 75 GLN A CA 1
ATOM 566 C C . GLN A 1 75 ? 19.766 18.312 7.188 1 48.62 75 GLN A C 1
ATOM 568 O O . GLN A 1 75 ? 18.781 19.031 7.312 1 48.62 75 GLN A O 1
ATOM 573 N N . ALA A 1 76 ? 20.844 18.688 6.801 1 47.81 76 ALA A N 1
ATOM 574 C CA . ALA A 1 76 ? 21.047 20.109 6.469 1 47.81 76 ALA A CA 1
ATOM 575 C C . ALA A 1 76 ? 20.281 20.484 5.211 1 47.81 76 ALA A C 1
ATOM 577 O O . ALA A 1 76 ? 19.641 21.547 5.164 1 47.81 76 ALA A O 1
ATOM 578 N N . MET A 1 77 ? 20.359 19.594 4.293 1 47.19 77 MET A N 1
ATOM 579 C CA . MET A 1 77 ? 19.609 19.922 3.08 1 47.19 77 MET A CA 1
ATOM 580 C C . MET A 1 77 ? 18.109 19.906 3.346 1 47.19 77 MET A C 1
ATOM 582 O O . MET A 1 77 ? 17.375 20.734 2.799 1 47.19 77 MET A O 1
ATOM 586 N N . ALA A 1 78 ? 17.812 19 4.121 1 45.16 78 ALA A N 1
ATOM 587 C CA . ALA A 1 78 ? 16.422 19.016 4.551 1 45.16 78 ALA A CA 1
ATOM 588 C C . ALA A 1 78 ? 16.094 20.281 5.328 1 45.16 78 ALA A C 1
ATOM 590 O O . ALA A 1 78 ? 15.039 20.891 5.113 1 45.16 78 ALA A O 1
ATOM 591 N N . SER A 1 79 ? 16.953 20.625 6.129 1 42.97 79 SER A N 1
ATOM 592 C CA . SER A 1 79 ? 16.828 21.891 6.844 1 42.97 79 SER A CA 1
ATOM 593 C C . SER A 1 79 ? 16.906 23.078 5.891 1 42.97 79 SER A C 1
ATOM 595 O O . SER A 1 79 ? 16.172 24.047 6.039 1 42.97 79 SER A O 1
ATOM 597 N N . PHE A 1 80 ? 17.844 23 4.973 1 41.69 80 PHE A N 1
ATOM 598 C CA . PHE A 1 80 ? 17.953 24.062 3.982 1 41.69 80 PHE A CA 1
ATOM 599 C C . PHE A 1 80 ? 16.719 24.141 3.109 1 41.69 80 PHE A C 1
ATOM 601 O O . PHE A 1 80 ? 16.219 25.219 2.807 1 41.69 80 PHE A O 1
ATOM 608 N N . ARG A 1 81 ? 16.359 23 2.65 1 40.44 81 ARG A N 1
ATOM 609 C CA . ARG A 1 81 ? 15.094 23.016 1.909 1 40.44 81 ARG A CA 1
ATOM 610 C C . ARG A 1 81 ? 13.969 23.594 2.766 1 40.44 81 ARG A C 1
ATOM 612 O O . ARG A 1 81 ? 13.148 24.375 2.279 1 40.44 81 ARG A O 1
ATOM 619 N N . MET A 1 82 ? 14.086 23.141 3.945 1 38.81 82 MET A N 1
ATOM 620 C CA . MET A 1 82 ? 13.156 23.734 4.898 1 38.81 82 MET A CA 1
ATOM 621 C C . MET A 1 82 ? 13.438 25.219 5.078 1 38.81 82 MET A C 1
ATOM 623 O O . MET A 1 82 ? 12.516 26.031 5.184 1 38.81 82 MET A O 1
ATOM 627 N N . ALA A 1 83 ? 14.703 25.531 5.156 1 38.84 83 ALA A N 1
ATOM 628 C CA . ALA A 1 83 ? 15.078 26.938 5.262 1 38.84 83 ALA A CA 1
ATOM 629 C C . ALA A 1 83 ? 14.75 27.688 3.979 1 38.84 83 ALA A C 1
ATOM 631 O O . ALA A 1 83 ? 14.289 28.828 4.023 1 38.84 83 ALA A O 1
ATOM 632 N N . LEU A 1 84 ? 15.234 27.078 2.885 1 37.22 84 LEU A N 1
ATOM 633 C CA . LEU A 1 84 ? 14.82 27.734 1.646 1 37.22 84 LEU A CA 1
ATOM 634 C C . LEU A 1 84 ? 13.297 27.875 1.591 1 37.22 84 LEU A C 1
ATOM 636 O O . LEU A 1 84 ? 12.789 28.906 1.15 1 37.22 84 LEU A O 1
ATOM 640 N N . ASP A 1 85 ? 12.773 26.781 1.873 1 35.47 85 ASP A N 1
ATOM 641 C CA . ASP A 1 85 ? 11.32 26.875 1.979 1 35.47 85 ASP A CA 1
ATOM 642 C C . ASP A 1 85 ? 10.914 27.828 3.088 1 35.47 85 ASP A C 1
ATOM 644 O O . ASP A 1 85 ? 9.938 28.578 2.939 1 35.47 85 ASP A O 1
ATOM 648 N N . GLU A 1 86 ? 11.711 27.672 4.094 1 34.69 86 GLU A N 1
ATOM 649 C CA . GLU A 1 86 ? 11.477 28.672 5.125 1 34.69 86 GLU A CA 1
ATOM 650 C C . GLU A 1 86 ? 12.016 30.047 4.699 1 34.69 86 GLU A C 1
ATOM 652 O O . GLU A 1 86 ? 11.469 31.078 5.094 1 34.69 86 GLU A O 1
ATOM 657 N N . GLY A 1 87 ? 13.242 30.141 4.164 1 35.34 87 GLY A N 1
ATOM 658 C CA . GLY A 1 87 ? 13.703 31.484 3.822 1 35.34 87 GLY A CA 1
ATOM 659 C C . GLY A 1 87 ? 12.789 32.188 2.842 1 35.34 87 GLY A C 1
ATOM 660 O O . GLY A 1 87 ? 13.008 33.375 2.521 1 35.34 87 GLY A O 1
ATOM 661 N N . GLN A 1 88 ? 12.484 31.578 1.725 1 33.25 88 GLN A N 1
ATOM 662 C CA . GLN A 1 88 ? 11.477 32.469 1.153 1 33.25 88 GLN A CA 1
ATOM 663 C C . GLN A 1 88 ? 10.352 32.75 2.146 1 33.25 88 GLN A C 1
ATOM 665 O O . GLN A 1 88 ? 9.531 31.859 2.414 1 33.25 88 GLN A O 1
ATOM 670 N N . VAL A 1 89 ? 10.57 33.344 3.178 1 33.53 89 VAL A N 1
ATOM 671 C CA . VAL A 1 89 ? 9.664 34.062 4.086 1 33.53 89 VAL A CA 1
ATOM 672 C C . VAL A 1 89 ? 8.453 34.562 3.316 1 33.53 89 VAL A C 1
ATOM 674 O O . VAL A 1 89 ? 7.688 35.375 3.826 1 33.53 89 VAL A O 1
ATOM 677 N N . GLN A 1 90 ? 8.453 34.656 1.915 1 34.84 90 GLN A N 1
ATOM 678 C CA . GLN A 1 90 ? 7.242 35.438 1.688 1 34.84 90 GLN A CA 1
ATOM 679 C C . GLN A 1 90 ? 6.078 34.938 2.523 1 34.84 90 GLN A C 1
ATOM 681 O O . GLN A 1 90 ? 6.113 33.781 3.006 1 34.84 90 GLN A O 1
ATOM 686 N N . PRO A 1 91 ? 4.789 35.438 2.299 1 37.66 91 PRO A N 1
ATOM 687 C CA . PRO A 1 91 ? 3.531 35 2.916 1 37.66 91 PRO A CA 1
ATOM 688 C C . PRO A 1 91 ? 3.457 33.5 3.117 1 37.66 91 PRO A C 1
ATOM 690 O O . PRO A 1 91 ? 4.238 32.75 2.521 1 37.66 91 PRO A O 1
ATOM 693 N N . GLN A 1 92 ? 2.395 32.719 3.906 1 40.53 92 GLN A N 1
ATOM 694 C CA . GLN A 1 92 ? 2.053 31.5 4.602 1 40.53 92 GLN A CA 1
ATOM 695 C C . GLN A 1 92 ? 2.314 30.281 3.719 1 40.53 92 GLN A C 1
ATOM 697 O O . GLN A 1 92 ? 1.466 29.906 2.908 1 40.53 92 GLN A O 1
ATOM 702 N N . ALA A 1 93 ? 3.346 30.094 3.199 1 46.84 93 ALA A N 1
ATOM 703 C CA . ALA A 1 93 ? 3.488 28.875 2.402 1 46.84 93 ALA A CA 1
ATOM 704 C C . ALA A 1 93 ? 2.99 27.656 3.172 1 46.84 93 ALA A C 1
ATOM 706 O O . ALA A 1 93 ? 3.205 27.547 4.383 1 46.84 93 ALA A O 1
ATOM 707 N N . PRO A 1 94 ? 2.166 27 2.605 1 54.5 94 PRO A N 1
ATOM 708 C CA . PRO A 1 94 ? 1.628 25.844 3.32 1 54.5 94 PRO A CA 1
ATOM 709 C C . PRO A 1 94 ? 2.721 24.906 3.834 1 54.5 94 PRO A C 1
ATOM 711 O O . PRO A 1 94 ? 3.729 24.688 3.156 1 54.5 94 PRO A O 1
ATOM 714 N N . GLN A 1 95 ? 2.904 24.797 5.18 1 77.44 95 GLN A N 1
ATOM 715 C CA . GLN A 1 95 ? 3.746 23.797 5.828 1 77.44 95 GLN A CA 1
ATOM 716 C C . GLN A 1 95 ? 3.354 22.391 5.398 1 77.44 95 GLN A C 1
ATOM 718 O O . GLN A 1 95 ? 2.174 22.031 5.426 1 77.44 95 GLN A O 1
ATOM 723 N N . VAL A 1 96 ? 4.285 21.719 4.73 1 84 96 VAL A N 1
ATOM 724 C CA . VAL A 1 96 ? 4.004 20.359 4.289 1 84 96 VAL A CA 1
ATOM 725 C C . VAL A 1 96 ? 4.453 19.375 5.359 1 84 96 VAL A C 1
ATOM 727 O O . VAL A 1 96 ? 5.586 19.438 5.848 1 84 96 VAL A O 1
ATOM 730 N N . LEU A 1 97 ? 3.559 18.625 5.855 1 90.94 97 LEU A N 1
ATOM 731 C CA . LEU A 1 97 ? 3.836 17.516 6.777 1 90.94 97 LEU A CA 1
ATOM 732 C C . LEU A 1 97 ? 3.791 16.172 6.051 1 90.94 97 LEU A C 1
ATOM 734 O O . LEU A 1 97 ? 2.768 15.82 5.465 1 90.94 97 LEU A O 1
ATOM 738 N N . ARG A 1 98 ? 4.84 15.5 6.07 1 91.94 98 ARG A N 1
ATOM 739 C CA . ARG A 1 98 ? 4.91 14.188 5.426 1 91.94 98 ARG A CA 1
ATOM 740 C C . ARG A 1 98 ? 4.793 13.062 6.445 1 91.94 98 ARG A C 1
ATOM 742 O O . ARG A 1 98 ? 5.691 12.867 7.266 1 91.94 98 ARG A O 1
ATOM 749 N N . VAL A 1 99 ? 3.734 12.25 6.27 1 91.94 99 VAL A N 1
ATOM 750 C CA . VAL A 1 99 ? 3.436 11.211 7.242 1 91.94 99 VAL A CA 1
ATOM 751 C C . VAL A 1 99 ? 3.551 9.836 6.582 1 91.94 99 VAL A C 1
ATOM 753 O O . VAL A 1 99 ? 2.908 9.578 5.562 1 91.94 99 VAL A O 1
ATOM 756 N N . GLY A 1 100 ? 4.422 9.047 7.141 1 90.12 100 GLY A N 1
ATOM 757 C CA . GLY A 1 100 ? 4.41 7.641 6.777 1 90.12 100 GLY A CA 1
ATOM 758 C C . GLY A 1 100 ? 3.348 6.84 7.512 1 90.12 100 GLY A C 1
ATOM 759 O O . GLY A 1 100 ? 3.182 6.988 8.727 1 90.12 100 GLY A O 1
ATOM 760 N N . ALA A 1 101 ? 2.645 6.031 6.656 1 88 101 ALA A N 1
ATOM 761 C CA . ALA A 1 101 ? 1.562 5.258 7.258 1 88 101 ALA A CA 1
ATOM 762 C C . ALA A 1 101 ? 1.75 3.764 7.004 1 88 101 ALA A C 1
ATOM 764 O O . ALA A 1 101 ? 1.82 3.328 5.855 1 88 101 ALA A O 1
ATOM 765 N N . LEU A 1 102 ? 1.843 3.102 8.094 1 84.25 102 LEU A N 1
ATOM 766 C CA . LEU A 1 102 ? 1.714 1.652 7.98 1 84.25 102 LEU A CA 1
ATOM 767 C C . LEU A 1 102 ? 0.26 1.252 7.754 1 84.25 102 LEU A C 1
ATOM 769 O O . LEU A 1 102 ? -0.652 2.047 7.996 1 84.25 102 LEU A O 1
ATOM 773 N N . PRO A 1 103 ? 0.028 0.143 7.273 1 74.69 103 PRO A N 1
ATOM 774 C CA . PRO A 1 103 ? -1.312 -0.221 6.809 1 74.69 103 PRO A CA 1
ATOM 775 C C . PRO A 1 103 ? -2.391 0.02 7.859 1 74.69 103 PRO A C 1
ATOM 777 O O . PRO A 1 103 ? -3.475 0.509 7.539 1 74.69 103 PRO A O 1
ATOM 780 N N . THR A 1 104 ? -2.16 -0.301 9.094 1 66.31 104 THR A N 1
ATOM 781 C CA . THR A 1 104 ? -3.176 -0.184 10.141 1 66.31 104 THR A CA 1
ATOM 782 C C . THR A 1 104 ? -3.602 1.271 10.32 1 66.31 104 THR A C 1
ATOM 784 O O . THR A 1 104 ? -4.762 1.549 10.633 1 66.31 104 THR A O 1
ATOM 787 N N . ALA A 1 105 ? -2.684 2.117 10.102 1 70.94 105 ALA A N 1
ATOM 788 C CA . ALA A 1 105 ? -2.893 3.498 10.531 1 70.94 105 ALA A CA 1
ATOM 789 C C . ALA A 1 105 ? -3.469 4.344 9.398 1 70.94 105 ALA A C 1
ATOM 791 O O . ALA A 1 105 ? -4.086 5.383 9.641 1 70.94 105 ALA A O 1
ATOM 792 N N . ALA A 1 106 ? -3.357 3.934 8.258 1 69.62 106 ALA A N 1
ATOM 793 C CA . ALA A 1 106 ? -3.574 4.816 7.109 1 69.62 106 ALA A CA 1
ATOM 794 C C . ALA A 1 106 ? -5.027 5.273 7.043 1 69.62 106 ALA A C 1
ATOM 796 O O . ALA A 1 106 ? -5.301 6.461 6.848 1 69.62 106 ALA A O 1
ATOM 797 N N . GLY A 1 107 ? -5.957 4.387 7.219 1 68.5 107 GLY A N 1
ATOM 798 C CA . GLY A 1 107 ? -7.352 4.762 7.051 1 68.5 107 GLY A CA 1
ATOM 799 C C . GLY A 1 107 ? -8.031 5.145 8.352 1 68.5 107 GLY A C 1
ATOM 800 O O . GLY A 1 107 ? -8.344 6.312 8.578 1 68.5 107 GLY A O 1
ATOM 801 N N . TYR A 1 108 ? -7.953 4.355 9.258 1 74 108 TYR A N 1
ATOM 802 C CA . TYR A 1 108 ? -8.742 4.418 10.484 1 74 108 TYR A CA 1
ATOM 803 C C . TYR A 1 108 ? -8.32 5.598 11.344 1 74 108 TYR A C 1
ATOM 805 O O . TYR A 1 108 ? -9.164 6.363 11.82 1 74 108 TYR A O 1
ATOM 813 N N . MET A 1 109 ? -7.121 5.855 11.352 1 79.38 109 MET A N 1
ATOM 814 C CA . MET A 1 109 ? -6.609 6.875 12.258 1 79.38 109 MET A CA 1
ATOM 815 C C . MET A 1 109 ? -6.297 8.164 11.508 1 79.38 109 MET A C 1
ATOM 817 O O . MET A 1 109 ? -6.668 9.25 11.961 1 79.38 109 MET A O 1
ATOM 821 N N . LEU A 1 110 ? -5.777 8.086 10.398 1 87.31 110 LEU A N 1
ATOM 822 C CA . LEU A 1 110 ? -5.203 9.25 9.75 1 87.31 110 LEU A CA 1
ATOM 823 C C . LEU A 1 110 ? -6.289 10.094 9.078 1 87.31 110 LEU A C 1
ATOM 825 O O . LEU A 1 110 ? -6.199 11.32 9.047 1 87.31 110 LEU A O 1
ATOM 829 N N . ALA A 1 111 ? -7.316 9.461 8.602 1 86.69 111 ALA A N 1
ATOM 830 C CA . ALA A 1 111 ? -8.336 10.211 7.867 1 86.69 111 ALA A CA 1
ATOM 831 C C . ALA A 1 111 ? -9.023 11.234 8.766 1 86.69 111 ALA A C 1
ATOM 833 O O . ALA A 1 111 ? -9.07 12.422 8.438 1 86.69 111 ALA A O 1
ATOM 834 N N . PRO A 1 112 ? -9.484 10.859 9.922 1 85.44 112 PRO A N 1
ATOM 835 C CA . PRO A 1 112 ? -10.125 11.852 10.797 1 85.44 112 PRO A CA 1
ATOM 836 C C . PRO A 1 112 ? -9.148 12.922 11.281 1 85.44 112 PRO A C 1
ATOM 838 O O . PRO A 1 112 ? -9.523 14.094 11.391 1 85.44 112 PRO A O 1
ATOM 841 N N . VAL A 1 113 ? -7.973 12.523 11.523 1 88.38 113 VAL A N 1
ATOM 842 C CA . VAL A 1 113 ? -6.988 13.469 12.031 1 88.38 113 VAL A CA 1
ATOM 843 C C . VAL A 1 113 ? -6.637 14.484 10.953 1 88.38 113 VAL A C 1
ATOM 845 O O . VAL A 1 113 ? -6.559 15.688 11.219 1 88.38 113 VAL A O 1
ATOM 848 N N . ILE A 1 114 ? -6.441 14.031 9.812 1 89.12 114 ILE A N 1
ATOM 849 C CA . ILE A 1 114 ? -6.07 14.906 8.703 1 89.12 114 ILE A CA 1
ATOM 850 C C . ILE A 1 114 ? -7.246 15.82 8.352 1 89.12 114 ILE A C 1
ATOM 852 O O . ILE A 1 114 ? -7.055 16.984 8.023 1 89.12 114 ILE A O 1
ATOM 856 N N . ALA A 1 115 ? -8.43 15.297 8.375 1 87.19 115 ALA A N 1
ATOM 857 C CA . ALA A 1 115 ? -9.609 16.125 8.148 1 87.19 115 ALA A CA 1
ATOM 858 C C . ALA A 1 115 ? -9.695 17.25 9.172 1 87.19 115 ALA A C 1
ATOM 860 O O . ALA A 1 115 ? -9.984 18.406 8.82 1 87.19 115 ALA A O 1
ATOM 861 N N . GLN A 1 116 ? -9.445 16.859 10.375 1 85.38 116 GLN A N 1
ATOM 862 C CA . GLN A 1 116 ? -9.445 17.859 11.445 1 85.38 116 GLN A CA 1
ATOM 863 C C . GLN A 1 116 ? -8.344 18.891 11.227 1 85.38 116 GLN A C 1
ATOM 865 O O . GLN A 1 116 ? -8.555 20.094 11.438 1 85.38 116 GLN A O 1
ATOM 870 N N . MET A 1 117 ? -7.262 18.422 10.844 1 87.25 117 MET A N 1
ATOM 871 C CA . MET A 1 117 ? -6.133 19.328 10.602 1 87.25 117 MET A CA 1
ATOM 872 C C . MET A 1 117 ? -6.441 20.297 9.461 1 87.25 117 MET A C 1
ATOM 874 O O . MET A 1 117 ? -6.078 21.469 9.531 1 87.25 117 MET A O 1
ATOM 878 N N . ARG A 1 118 ? -6.977 19.781 8.461 1 84.94 118 ARG A N 1
ATOM 879 C CA . ARG A 1 118 ? -7.336 20.641 7.336 1 84.94 118 ARG A CA 1
ATOM 880 C C . ARG A 1 118 ? -8.281 21.75 7.773 1 84.94 118 ARG A C 1
ATOM 882 O O . ARG A 1 118 ? -8.188 22.875 7.297 1 84.94 118 ARG A O 1
ATOM 889 N N . GLN A 1 119 ? -9.156 21.453 8.648 1 81.75 119 GLN A N 1
ATOM 890 C CA . GLN A 1 119 ? -10.133 22.422 9.141 1 81.75 119 GLN A CA 1
ATOM 891 C C . GLN A 1 119 ? -9.492 23.406 10.102 1 81.75 119 GLN A C 1
ATOM 893 O O . GLN A 1 119 ? -9.688 24.625 9.977 1 81.75 119 GLN A O 1
ATOM 898 N N . ARG A 1 120 ? -8.672 22.922 10.992 1 85.38 120 ARG A N 1
ATOM 899 C CA . ARG A 1 120 ? -8.133 23.719 12.086 1 85.38 120 ARG A CA 1
ATOM 900 C C . ARG A 1 120 ? -6.832 24.406 11.672 1 85.38 120 ARG A C 1
ATOM 902 O O . ARG A 1 120 ? -6.516 25.484 12.156 1 85.38 120 ARG A O 1
ATOM 909 N N . PHE A 1 121 ? -6.125 23.719 10.797 1 87.5 121 PHE A N 1
ATOM 910 C CA . PHE A 1 121 ? -4.824 24.219 10.375 1 87.5 121 PHE A CA 1
ATOM 911 C C . PHE A 1 121 ? -4.68 24.156 8.859 1 87.5 121 PHE A C 1
ATOM 913 O O . PHE A 1 121 ? -3.799 23.469 8.344 1 87.5 121 PHE A O 1
ATOM 920 N N . PRO A 1 122 ? -5.406 24.938 8.141 1 82.5 122 PRO A N 1
ATOM 921 C CA . PRO A 1 122 ? -5.457 24.859 6.676 1 82.5 122 PRO A CA 1
ATOM 922 C C . PRO A 1 122 ? -4.113 25.188 6.023 1 82.5 122 PRO A C 1
ATOM 924 O O . PRO A 1 122 ? -3.906 24.875 4.848 1 82.5 122 PRO A O 1
ATOM 927 N N . GLN A 1 123 ? -3.238 25.719 6.75 1 80.88 123 GLN A N 1
ATOM 928 C CA . GLN A 1 123 ? -1.936 26.094 6.203 1 80.88 123 GLN A CA 1
ATOM 929 C C . GLN A 1 123 ? -1.01 24.875 6.137 1 80.88 123 GLN A C 1
ATOM 931 O O . GLN A 1 123 ? 0.045 24.938 5.5 1 80.88 123 GLN A O 1
ATOM 936 N N . ILE A 1 124 ? -1.389 23.859 6.781 1 85.25 124 ILE A N 1
ATOM 937 C CA . ILE A 1 124 ? -0.567 22.656 6.789 1 85.25 124 ILE A CA 1
ATOM 938 C C . ILE A 1 124 ? -1.097 21.656 5.758 1 85.25 124 ILE A C 1
ATOM 940 O O . ILE A 1 124 ? -2.262 21.25 5.816 1 85.25 124 ILE A O 1
ATOM 944 N N . GLN A 1 125 ? -0.31 21.312 4.875 1 85.38 125 GLN A N 1
ATOM 945 C CA . GLN A 1 125 ? -0.632 20.25 3.916 1 85.38 125 GLN A CA 1
ATOM 946 C C . GLN A 1 125 ? -0.035 18.922 4.344 1 85.38 125 GLN A C 1
ATOM 948 O O . GLN A 1 125 ? 1.184 18.797 4.488 1 85.38 125 GLN A O 1
ATOM 953 N N . VAL A 1 126 ? -0.901 17.969 4.504 1 88.5 126 VAL A N 1
ATOM 954 C CA . VAL A 1 126 ? -0.436 16.656 4.941 1 88.5 126 VAL A CA 1
ATOM 955 C C . VAL A 1 126 ? -0.34 15.711 3.742 1 88.5 126 VAL A C 1
ATOM 957 O O . VAL A 1 126 ? -1.292 15.586 2.969 1 88.5 126 VAL A O 1
ATOM 960 N N . GLN A 1 127 ? 0.746 15.148 3.604 1 86.75 127 GLN A N 1
ATOM 961 C CA . GLN A 1 127 ? 0.961 14.094 2.613 1 86.75 127 GLN A CA 1
ATOM 962 C C . GLN A 1 127 ? 1.128 12.734 3.283 1 86.75 127 GLN A C 1
ATOM 964 O O . GLN A 1 127 ? 1.919 12.586 4.215 1 86.75 127 GLN A O 1
ATOM 969 N N . VAL A 1 128 ? 0.376 11.742 2.764 1 88.06 128 VAL A N 1
ATOM 970 C CA . VAL A 1 128 ? 0.43 10.406 3.361 1 88.06 128 VAL A CA 1
ATOM 971 C C . VAL A 1 128 ? 1.114 9.438 2.402 1 88.06 128 VAL A C 1
ATOM 973 O O . VAL A 1 128 ? 0.732 9.336 1.233 1 88.06 128 VAL A O 1
ATOM 976 N N . LEU A 1 129 ? 2.117 8.82 2.906 1 83.38 129 LEU A N 1
ATOM 977 C CA . LEU A 1 129 ? 2.812 7.77 2.174 1 83.38 129 LEU A CA 1
ATOM 978 C C . LEU A 1 129 ? 2.645 6.422 2.869 1 83.38 129 LEU A C 1
ATOM 980 O O . LEU A 1 129 ? 3.129 6.23 3.986 1 83.38 129 LEU A O 1
ATOM 984 N N . ALA A 1 130 ? 2.021 5.531 2.105 1 81.25 130 ALA A N 1
ATOM 985 C CA . ALA A 1 130 ? 1.855 4.191 2.662 1 81.25 130 ALA A CA 1
ATOM 986 C C . ALA A 1 130 ? 2.998 3.273 2.236 1 81.25 130 ALA A C 1
ATOM 988 O O . ALA A 1 130 ? 3.541 3.416 1.139 1 81.25 130 ALA A O 1
ATOM 989 N N . GLY A 1 131 ? 3.299 2.355 3.113 1 75.31 131 GLY A N 1
ATOM 990 C CA . GLY A 1 131 ? 4.355 1.41 2.787 1 75.31 131 GLY A CA 1
ATOM 991 C C . GLY A 1 131 ? 4.711 0.489 3.938 1 75.31 131 GLY A C 1
ATOM 992 O O . GLY A 1 131 ? 4.016 0.464 4.957 1 75.31 131 GLY A O 1
ATOM 993 N N . VAL A 1 132 ? 5.801 -0.268 3.629 1 73.81 132 VAL A N 1
ATOM 994 C CA . VAL A 1 132 ? 6.301 -1.164 4.664 1 73.81 132 VAL A CA 1
ATOM 995 C C . VAL A 1 132 ? 7.277 -0.414 5.57 1 73.81 132 VAL A C 1
ATOM 997 O O . VAL A 1 132 ? 7.84 0.608 5.172 1 73.81 132 VAL A O 1
ATOM 1000 N N . TYR A 1 133 ? 7.43 -0.959 6.691 1 76.88 133 TYR A N 1
ATOM 1001 C CA . TYR A 1 133 ? 8.188 -0.256 7.719 1 76.88 133 TYR A CA 1
ATOM 1002 C C . TYR A 1 133 ? 9.602 0.056 7.238 1 76.88 133 TYR A C 1
ATOM 1004 O O . TYR A 1 133 ? 10.078 1.187 7.371 1 76.88 133 TYR A O 1
ATOM 1012 N N . ASP A 1 134 ? 10.234 -0.954 6.656 1 72.38 134 ASP A N 1
ATOM 1013 C CA . ASP A 1 134 ? 11.625 -0.775 6.25 1 72.38 134 ASP A CA 1
ATOM 1014 C C . ASP A 1 134 ? 11.766 0.364 5.242 1 72.38 134 ASP A C 1
ATOM 1016 O O . ASP A 1 134 ? 12.727 1.128 5.285 1 72.38 134 ASP A O 1
ATOM 1020 N N . PHE A 1 135 ? 10.828 0.454 4.461 1 73.31 135 PHE A N 1
ATOM 1021 C CA . PHE A 1 135 ? 10.805 1.52 3.465 1 73.31 135 PHE A CA 1
ATOM 1022 C C . PHE A 1 135 ? 10.531 2.869 4.121 1 73.31 135 PHE A C 1
ATOM 1024 O O . PHE A 1 135 ? 11.258 3.838 3.877 1 73.31 135 PHE A O 1
ATOM 1031 N N . LEU A 1 136 ? 9.625 2.934 4.984 1 82.69 136 LEU A N 1
ATOM 1032 C CA . LEU A 1 136 ? 9.195 4.184 5.598 1 82.69 136 LEU A CA 1
ATOM 1033 C C . LEU A 1 136 ? 10.25 4.711 6.562 1 82.69 136 LEU A C 1
ATOM 1035 O O . LEU A 1 136 ? 10.492 5.918 6.629 1 82.69 136 LEU A O 1
ATOM 1039 N N . VAL A 1 137 ? 10.812 3.773 7.273 1 83.06 137 VAL A N 1
ATOM 1040 C CA . VAL A 1 137 ? 11.805 4.215 8.25 1 83.06 137 VAL A CA 1
ATOM 1041 C C . VAL A 1 137 ? 13.039 4.762 7.523 1 83.06 137 VAL A C 1
ATOM 1043 O O . VAL A 1 137 ? 13.672 5.707 7.988 1 83.06 137 VAL A O 1
ATOM 1046 N N . GLY A 1 138 ? 13.359 4.141 6.465 1 76.44 138 GLY A N 1
ATOM 1047 C CA . GLY A 1 138 ? 14.406 4.703 5.629 1 76.44 138 GLY A CA 1
ATOM 1048 C C . GLY A 1 138 ? 14.125 6.129 5.195 1 76.44 138 GLY A C 1
ATOM 1049 O O . GLY A 1 138 ? 15.008 6.988 5.258 1 76.44 138 GLY A O 1
ATOM 1050 N N . LYS A 1 139 ? 12.938 6.375 4.809 1 80.75 139 LYS A N 1
ATOM 1051 C CA . LYS A 1 139 ? 12.523 7.715 4.398 1 80.75 139 LYS A CA 1
ATOM 1052 C C . LYS A 1 139 ? 12.516 8.672 5.582 1 80.75 139 LYS A C 1
ATOM 1054 O O . LYS A 1 139 ? 12.797 9.867 5.426 1 80.75 139 LYS A O 1
ATOM 1059 N N . LEU A 1 140 ? 12.172 8.156 6.703 1 85.5 140 LEU A N 1
ATOM 1060 C CA . LEU A 1 140 ? 12.211 8.961 7.918 1 85.5 140 LEU A CA 1
ATOM 1061 C C . LEU A 1 140 ? 13.641 9.406 8.227 1 85.5 140 LEU A C 1
ATOM 1063 O O . LEU A 1 140 ? 13.867 10.57 8.555 1 85.5 140 LEU A O 1
ATOM 1067 N N . ARG A 1 141 ? 14.492 8.484 7.988 1 77.31 141 ARG A N 1
ATOM 1068 C CA . ARG A 1 141 ? 15.898 8.75 8.289 1 77.31 141 ARG A CA 1
ATOM 1069 C C . ARG A 1 141 ? 16.484 9.75 7.305 1 77.31 141 ARG A C 1
ATOM 1071 O O . ARG A 1 141 ? 17.344 10.562 7.672 1 77.31 141 ARG A O 1
ATOM 1078 N N . THR A 1 142 ? 15.961 9.711 6.109 1 70.31 142 THR A N 1
ATOM 1079 C CA . THR A 1 142 ? 16.469 10.602 5.078 1 70.31 142 THR A CA 1
ATOM 1080 C C . THR A 1 142 ? 15.672 11.906 5.047 1 70.31 142 THR A C 1
ATOM 1082 O O . THR A 1 142 ? 15.805 12.703 4.113 1 70.31 142 THR A O 1
ATOM 1085 N N . HIS A 1 143 ? 14.773 12.07 5.953 1 76.88 143 HIS A N 1
ATOM 1086 C CA . HIS A 1 143 ? 13.992 13.281 6.156 1 76.88 143 HIS A CA 1
ATOM 1087 C C . HIS A 1 143 ? 12.953 13.461 5.059 1 76.88 143 HIS A C 1
ATOM 1089 O O . HIS A 1 143 ? 12.5 14.578 4.801 1 76.88 143 HIS A O 1
ATOM 1095 N N . GLU A 1 144 ? 12.719 12.461 4.418 1 81.62 144 GLU A N 1
ATOM 1096 C CA . GLU A 1 144 ? 11.664 12.492 3.41 1 81.62 144 GLU A CA 1
ATOM 1097 C C . GLU A 1 144 ? 10.289 12.273 4.043 1 81.62 144 GLU A C 1
ATOM 1099 O O . GLU A 1 144 ? 9.266 12.469 3.387 1 81.62 144 GLU A O 1
ATOM 1104 N N . LEU A 1 145 ? 10.391 11.812 5.289 1 89.62 145 LEU A N 1
ATOM 1105 C CA . LEU A 1 145 ? 9.211 11.727 6.141 1 89.62 145 LEU A CA 1
ATOM 1106 C C . LEU A 1 145 ? 9.438 12.445 7.465 1 89.62 145 LEU A C 1
ATOM 1108 O O . LEU A 1 145 ? 10.578 12.539 7.934 1 89.62 145 LEU A O 1
ATOM 1112 N N . ASP A 1 146 ? 8.391 12.961 8.016 1 91.5 146 ASP A N 1
ATOM 1113 C CA . ASP A 1 146 ? 8.484 13.656 9.297 1 91.5 146 ASP A CA 1
ATOM 1114 C C . ASP A 1 146 ? 8.195 12.703 10.453 1 91.5 146 ASP A C 1
ATOM 1116 O O . ASP A 1 146 ? 8.734 12.875 11.547 1 91.5 146 ASP A O 1
ATOM 1120 N N . LEU A 1 147 ? 7.379 11.758 10.219 1 93.12 147 LEU A N 1
ATOM 1121 C CA . LEU A 1 147 ? 7.023 10.75 11.219 1 93.12 147 LEU A CA 1
ATOM 1122 C C . LEU A 1 147 ? 6.32 9.57 10.57 1 93.12 147 LEU A C 1
ATOM 1124 O O . LEU A 1 147 ? 5.969 9.617 9.391 1 93.12 147 LEU A O 1
ATOM 1128 N N . ILE A 1 148 ? 6.188 8.484 11.344 1 92.19 148 ILE A N 1
ATOM 1129 C CA . ILE A 1 148 ? 5.484 7.289 10.891 1 92.19 148 ILE A CA 1
ATOM 1130 C C . ILE A 1 148 ? 4.41 6.91 11.906 1 92.19 148 ILE A C 1
ATOM 1132 O O . ILE A 1 148 ? 4.633 6.988 13.117 1 92.19 148 ILE A O 1
ATOM 1136 N N . VAL A 1 149 ? 3.305 6.543 11.367 1 91.88 149 VAL A N 1
ATOM 1137 C CA . VAL A 1 149 ? 2.215 6.07 12.211 1 91.88 149 VAL A CA 1
ATOM 1138 C C . VAL A 1 149 ? 1.896 4.613 11.883 1 91.88 149 VAL A C 1
ATOM 1140 O O . VAL A 1 149 ? 1.779 4.246 10.711 1 91.88 149 VAL A O 1
ATOM 1143 N N . GLY A 1 150 ? 1.766 3.883 12.938 1 89.12 150 GLY A N 1
ATOM 1144 C CA . GLY A 1 150 ? 1.368 2.504 12.711 1 89.12 150 GLY A CA 1
ATOM 1145 C C . GLY A 1 150 ? 1.845 1.558 13.797 1 89.12 150 GLY A C 1
ATOM 1146 O O . GLY A 1 150 ? 2.158 1.988 14.906 1 89.12 150 GLY A O 1
ATOM 1147 N N . ARG A 1 151 ? 1.82 0.303 13.43 1 83.25 151 ARG A N 1
ATOM 1148 C CA . ARG A 1 151 ? 2.148 -0.765 14.367 1 83.25 151 ARG A CA 1
ATOM 1149 C C . ARG A 1 151 ? 3.633 -0.752 14.711 1 83.25 151 ARG A C 1
ATOM 1151 O O . ARG A 1 151 ? 4.477 -0.49 13.852 1 83.25 151 ARG A O 1
ATOM 1158 N N . LEU A 1 152 ? 3.848 -1.118 15.977 1 73.94 152 LEU A N 1
ATOM 1159 C CA . LEU A 1 152 ? 5.23 -1.256 16.422 1 73.94 152 LEU A CA 1
ATOM 1160 C C . LEU A 1 152 ? 5.91 -2.428 15.719 1 73.94 152 LEU A C 1
ATOM 1162 O O . LEU A 1 152 ? 5.379 -3.539 15.703 1 73.94 152 LEU A O 1
ATOM 1166 N N . ILE A 1 153 ? 6.953 -2.277 15.141 1 64.31 153 ILE A N 1
ATOM 1167 C CA . ILE A 1 153 ? 7.664 -3.35 14.453 1 64.31 153 ILE A CA 1
ATOM 1168 C C . ILE A 1 153 ? 8.82 -3.842 15.328 1 64.31 153 ILE A C 1
ATOM 1170 O O . ILE A 1 153 ? 9.164 -5.027 15.297 1 64.31 153 ILE A O 1
ATOM 1174 N N . GLY A 1 154 ? 9.219 -3.08 16.25 1 62.81 154 GLY A N 1
ATOM 1175 C CA . GLY A 1 154 ? 10.219 -3.475 17.219 1 62.81 154 GLY A CA 1
ATOM 1176 C C . GLY A 1 154 ? 11.586 -3.707 16.609 1 62.81 154 GLY A C 1
ATOM 1177 O O . GLY A 1 154 ? 12.523 -4.121 17.312 1 62.81 154 GLY A O 1
ATOM 1178 N N . ARG A 1 155 ? 11.719 -3.785 15.305 1 61.78 155 ARG A N 1
ATOM 1179 C CA . ARG A 1 155 ? 13.031 -3.957 14.695 1 61.78 155 ARG A CA 1
ATOM 1180 C C . ARG A 1 155 ? 13.523 -2.654 14.078 1 61.78 155 ARG A C 1
ATOM 1182 O O . ARG A 1 155 ? 12.719 -1.796 13.703 1 61.78 155 ARG A O 1
ATOM 1189 N N . ASP A 1 156 ? 14.828 -2.488 13.984 1 64.75 156 ASP A N 1
ATOM 1190 C CA . ASP A 1 156 ? 15.492 -1.358 13.344 1 64.75 156 ASP A CA 1
ATOM 1191 C C . ASP A 1 156 ? 15.055 -0.036 13.977 1 64.75 156 ASP A C 1
ATOM 1193 O O . ASP A 1 156 ? 14.594 0.867 13.273 1 64.75 156 ASP A O 1
ATOM 1197 N N . MET A 1 157 ? 15.195 0.039 15.242 1 70 157 MET A N 1
ATOM 1198 C CA . MET A 1 157 ? 14.781 1.218 16 1 70 157 MET A CA 1
ATOM 1199 C C . MET A 1 157 ? 15.922 2.227 16.109 1 70 157 MET A C 1
ATOM 1201 O O . MET A 1 157 ? 15.844 3.178 16.891 1 70 157 MET A O 1
ATOM 1205 N N . LEU A 1 158 ? 16.828 1.978 15.25 1 70.12 158 LEU A N 1
ATOM 1206 C CA . LEU A 1 158 ? 17.953 2.9 15.305 1 70.12 158 LEU A CA 1
ATOM 1207 C C . LEU A 1 158 ? 17.531 4.297 14.859 1 70.12 158 LEU A C 1
ATOM 1209 O O . LEU A 1 158 ? 16.984 4.465 13.773 1 70.12 158 LEU A O 1
ATOM 1213 N N . GLY A 1 159 ? 17.797 5.254 15.75 1 78.38 159 GLY A N 1
ATOM 1214 C CA . GLY A 1 159 ? 17.562 6.652 15.422 1 78.38 159 GLY A CA 1
ATOM 1215 C C . GLY A 1 159 ? 16.094 7.047 15.469 1 78.38 159 GLY A C 1
ATOM 1216 O O . GLY A 1 159 ? 15.719 8.117 14.992 1 78.38 159 GLY A O 1
ATOM 1217 N N . VAL A 1 160 ? 15.328 6.082 15.945 1 88.62 160 VAL A N 1
ATOM 1218 C CA . VAL A 1 160 ? 13.906 6.41 16.031 1 88.62 160 VAL A CA 1
ATOM 1219 C C . VAL A 1 160 ? 13.359 5.988 17.391 1 88.62 160 VAL A C 1
ATOM 1221 O O . VAL A 1 160 ? 13.961 5.172 18.078 1 88.62 160 VAL A O 1
ATOM 1224 N N . VAL A 1 161 ? 12.289 6.602 17.797 1 87.38 161 VAL A N 1
ATOM 1225 C CA . VAL A 1 161 ? 11.578 6.238 19.016 1 87.38 161 VAL A CA 1
ATOM 1226 C C . VAL A 1 161 ? 10.109 5.988 18.703 1 87.38 161 VAL A C 1
ATOM 1228 O O . VAL A 1 161 ? 9.539 6.609 17.812 1 87.38 161 VAL A O 1
ATOM 1231 N N . PHE A 1 162 ? 9.578 5.09 19.422 1 91.69 162 PHE A N 1
ATOM 1232 C CA . PHE A 1 162 ? 8.18 4.707 19.25 1 91.69 162 PHE A CA 1
ATOM 1233 C C . PHE A 1 162 ? 7.355 5.094 20.469 1 91.69 162 PHE A C 1
ATOM 1235 O O . PHE A 1 162 ? 7.742 4.801 21.609 1 91.69 162 PHE A O 1
ATOM 1242 N N . GLU A 1 163 ? 6.289 5.781 20.281 1 90.94 163 GLU A N 1
ATOM 1243 C CA . GLU A 1 163 ? 5.289 6.094 21.297 1 90.94 163 GLU A CA 1
ATOM 1244 C C . GLU A 1 163 ? 4.008 5.301 21.078 1 90.94 163 GLU A C 1
ATOM 1246 O O . GLU A 1 163 ? 3.312 5.504 20.078 1 90.94 163 GLU A O 1
ATOM 1251 N N . ALA A 1 164 ? 3.711 4.457 22 1 90.38 164 ALA A N 1
ATOM 1252 C CA . ALA A 1 164 ? 2.471 3.691 21.906 1 90.38 164 ALA A CA 1
ATOM 1253 C C . ALA A 1 164 ? 1.262 4.562 22.234 1 90.38 164 ALA A C 1
ATOM 1255 O O . ALA A 1 164 ? 1.237 5.25 23.25 1 90.38 164 ALA A O 1
ATOM 1256 N N . LEU A 1 165 ? 0.28 4.527 21.391 1 89.19 165 LEU A N 1
ATOM 1257 C CA . LEU A 1 165 ? -0.918 5.332 21.609 1 89.19 165 LEU A CA 1
ATOM 1258 C C . LEU A 1 165 ? -2.092 4.461 22.031 1 89.19 165 LEU A C 1
ATOM 1260 O O . LEU A 1 165 ? -2.9 4.867 22.875 1 89.19 165 LEU A O 1
ATOM 1264 N N . TYR A 1 166 ? -2.238 3.266 21.422 1 86.25 166 TYR A N 1
ATOM 1265 C CA . TYR A 1 166 ? -3.264 2.307 21.812 1 86.25 166 TYR A CA 1
ATOM 1266 C C . TYR A 1 166 ? -2.918 0.905 21.328 1 86.25 166 TYR A C 1
ATOM 1268 O O . TYR A 1 166 ? -1.908 0.709 20.641 1 86.25 166 TYR A O 1
ATOM 1276 N N . GLU A 1 167 ? -3.734 -0.033 21.734 1 87.12 167 GLU A N 1
ATOM 1277 C CA . GLU A 1 167 ? -3.574 -1.413 21.281 1 87.12 167 GLU A CA 1
ATOM 1278 C C . GLU A 1 167 ? -4.672 -1.806 20.297 1 87.12 167 GLU A C 1
ATOM 1280 O O . GLU A 1 167 ? -5.82 -1.388 20.453 1 87.12 167 GLU A O 1
ATOM 1285 N N . GLU A 1 168 ? -4.242 -2.547 19.375 1 88 168 GLU A N 1
ATOM 1286 C CA . GLU A 1 168 ? -5.207 -2.986 18.375 1 88 168 GLU A CA 1
ATOM 1287 C C . GLU A 1 168 ? -5.125 -4.496 18.141 1 88 168 GLU A C 1
ATOM 1289 O O . GLU A 1 168 ? -4.035 -5.07 18.156 1 88 168 GLU A O 1
ATOM 1294 N N . ASP A 1 169 ? -6.266 -5.059 17.844 1 88.12 169 ASP A N 1
ATOM 1295 C CA . ASP A 1 169 ? -6.352 -6.492 17.594 1 88.12 169 ASP A CA 1
ATOM 1296 C C . ASP A 1 169 ? -6.152 -6.809 16.109 1 88.12 169 ASP A C 1
ATOM 1298 O O . ASP A 1 169 ? -6.574 -6.039 15.242 1 88.12 169 ASP A O 1
ATOM 1302 N N . LEU A 1 170 ? -5.449 -7.895 15.914 1 91.81 170 LEU A N 1
ATOM 1303 C CA . LEU A 1 170 ? -5.586 -8.57 14.633 1 91.81 170 LEU A CA 1
ATOM 1304 C C . LEU A 1 170 ? -6.879 -9.375 14.578 1 91.81 170 LEU A C 1
ATOM 1306 O O . LEU A 1 170 ? -7.25 -10.031 15.555 1 91.81 170 LEU A O 1
ATOM 1310 N N . LEU A 1 171 ? -7.574 -9.273 13.5 1 94.56 171 LEU A N 1
ATOM 1311 C CA . LEU A 1 171 ? -8.852 -9.953 13.32 1 94.56 171 LEU A CA 1
ATOM 1312 C C . LEU A 1 171 ? -8.758 -11.023 12.242 1 94.56 171 LEU A C 1
ATOM 1314 O O . LEU A 1 171 ? -7.879 -10.961 11.375 1 94.56 171 LEU A O 1
ATOM 1318 N N . LEU A 1 172 ? -9.555 -11.992 12.398 1 96.12 172 LEU A N 1
ATOM 1319 C CA . LEU A 1 172 ? -9.906 -12.859 11.281 1 96.12 172 LEU A CA 1
ATOM 1320 C C . LEU A 1 172 ? -11.203 -12.406 10.625 1 96.12 172 LEU A C 1
ATOM 1322 O O . LEU A 1 172 ? -12.266 -12.422 11.266 1 96.12 172 LEU A O 1
ATOM 1326 N N . VAL A 1 173 ? -11.109 -12.062 9.328 1 97.25 173 VAL A N 1
ATOM 1327 C CA . VAL A 1 173 ? -12.312 -11.539 8.695 1 97.25 173 VAL A CA 1
ATOM 1328 C C . VAL A 1 173 ? -12.656 -12.375 7.465 1 97.25 173 VAL A C 1
ATOM 1330 O O . VAL A 1 173 ? -11.766 -12.898 6.789 1 97.25 173 VAL A O 1
ATOM 1333 N N . VAL A 1 174 ? -13.898 -12.484 7.227 1 98 174 VAL A N 1
ATOM 1334 C CA . VAL A 1 174 ? -14.461 -13.117 6.039 1 98 174 VAL A CA 1
ATOM 1335 C C . VAL A 1 174 ? -15.516 -12.203 5.422 1 98 174 VAL A C 1
ATOM 1337 O O . VAL A 1 174 ? -15.93 -11.219 6.035 1 98 174 VAL A O 1
ATOM 1340 N N . ARG A 1 175 ? -15.836 -12.484 4.152 1 97.25 175 ARG A N 1
ATOM 1341 C CA . ARG A 1 175 ? -16.953 -11.711 3.596 1 97.25 175 ARG A CA 1
ATOM 1342 C C . ARG A 1 175 ? -18.219 -11.922 4.414 1 97.25 175 ARG A C 1
ATOM 1344 O O . ARG A 1 175 ? -18.391 -12.953 5.066 1 97.25 175 ARG A O 1
ATOM 1351 N N . SER A 1 176 ? -19.172 -11 4.406 1 95.38 176 SER A N 1
ATOM 1352 C CA . SER A 1 176 ? -20.375 -11.031 5.223 1 95.38 176 SER A CA 1
ATOM 1353 C C . SER A 1 176 ? -21.219 -12.266 4.914 1 95.38 176 SER A C 1
ATOM 1355 O O . SER A 1 176 ? -21.844 -12.836 5.812 1 95.38 176 SER A O 1
ATOM 1357 N N . GLY A 1 177 ? -21.281 -12.773 3.783 1 94.38 177 GLY A N 1
ATOM 1358 C CA . GLY A 1 177 ? -22.094 -13.93 3.4 1 94.38 177 GLY A CA 1
ATOM 1359 C C . GLY A 1 177 ? -21.328 -15.242 3.49 1 94.38 177 GLY A C 1
ATOM 1360 O O . GLY A 1 177 ? -21.797 -16.266 3.008 1 94.38 177 GLY A O 1
ATOM 1361 N N . HIS A 1 178 ? -20.172 -15.203 4.074 1 96.06 178 HIS A N 1
ATOM 1362 C CA . HIS A 1 178 ? -19.344 -16.391 4.188 1 96.06 178 HIS A CA 1
ATOM 1363 C C . HIS A 1 178 ? -19.984 -17.438 5.09 1 96.06 178 HIS A C 1
ATOM 1365 O O . HIS A 1 178 ? -20.562 -17.094 6.121 1 96.06 178 HIS A O 1
ATOM 1371 N N . PRO A 1 179 ? -19.812 -18.703 4.816 1 94.88 179 PRO A N 1
ATOM 1372 C CA . PRO A 1 179 ? -20.391 -19.766 5.648 1 94.88 179 PRO A CA 1
ATOM 1373 C C . PRO A 1 179 ? -19.953 -19.672 7.105 1 94.88 179 PRO A C 1
ATOM 1375 O O . PRO A 1 179 ? -20.75 -19.938 8.008 1 94.88 179 PRO A O 1
ATOM 1378 N N . LEU A 1 180 ? -18.781 -19.281 7.316 1 95.81 180 LEU A N 1
ATOM 1379 C CA . LEU A 1 180 ? -18.25 -19.219 8.672 1 95.81 180 LEU A CA 1
ATOM 1380 C C . LEU A 1 180 ? -18.844 -18.031 9.43 1 95.81 180 LEU A C 1
ATOM 1382 O O . LEU A 1 180 ? -18.812 -18 10.664 1 95.81 180 LEU A O 1
ATOM 1386 N N . ALA A 1 181 ? -19.281 -17.047 8.727 1 94.38 181 ALA A N 1
ATOM 1387 C CA . ALA A 1 181 ? -19.797 -15.82 9.344 1 94.38 181 ALA A CA 1
ATOM 1388 C C . ALA A 1 181 ? -21.094 -16.109 10.094 1 94.38 181 ALA A C 1
ATOM 1390 O O . ALA A 1 181 ? -21.484 -15.336 10.977 1 94.38 181 ALA A O 1
ATOM 1391 N N . ALA A 1 182 ? -21.75 -17.109 9.758 1 91.5 182 ALA A N 1
ATOM 1392 C CA . ALA A 1 182 ? -23.047 -17.469 10.336 1 91.5 182 ALA A CA 1
ATOM 1393 C C . ALA A 1 182 ? -22.875 -18.266 11.617 1 91.5 182 ALA A C 1
ATOM 1395 O O . ALA A 1 182 ? -23.828 -18.484 12.359 1 91.5 182 ALA A O 1
ATOM 1396 N N . ARG A 1 183 ? -21.719 -18.641 11.906 1 90.81 183 ARG A N 1
ATOM 1397 C CA . ARG A 1 183 ? -21.484 -19.5 13.055 1 90.81 183 ARG A CA 1
ATOM 1398 C C . ARG A 1 183 ? -21.109 -18.688 14.289 1 90.81 183 ARG A C 1
ATOM 1400 O O . ARG A 1 183 ? -20.312 -17.75 14.211 1 90.81 183 ARG A O 1
ATOM 1407 N N . GLU A 1 184 ? -21.656 -19.031 15.406 1 86.81 184 GLU A N 1
ATOM 1408 C CA . GLU A 1 184 ? -21.391 -18.328 16.656 1 86.81 184 GLU A CA 1
ATOM 1409 C C . GLU A 1 184 ? -20.141 -18.875 17.344 1 86.81 184 GLU A C 1
ATOM 1411 O O . GLU A 1 184 ? -19.5 -18.172 18.109 1 86.81 184 GLU A O 1
ATOM 1416 N N . ARG A 1 185 ? -19.969 -20.203 17.203 1 90 185 ARG A N 1
ATOM 1417 C CA . ARG A 1 185 ? -18.797 -20.859 17.766 1 90 185 ARG A CA 1
ATOM 1418 C C . ARG A 1 185 ? -17.938 -21.484 16.672 1 90 185 ARG A C 1
ATOM 1420 O O . ARG A 1 185 ? -18.438 -22.172 15.781 1 90 185 ARG A O 1
ATOM 1427 N N . LEU A 1 186 ? -16.656 -21.047 16.734 1 92.06 186 LEU A N 1
ATOM 1428 C CA . LEU A 1 186 ? -15.727 -21.516 15.719 1 92.06 186 LEU A CA 1
ATOM 1429 C C . LEU A 1 186 ? -14.445 -22.031 16.359 1 92.06 186 LEU A C 1
ATOM 1431 O O . LEU A 1 186 ? -13.992 -21.484 17.375 1 92.06 186 LEU A O 1
ATOM 1435 N N . MET A 1 187 ? -14.016 -23.141 15.828 1 90.06 187 MET A N 1
ATOM 1436 C CA . MET A 1 187 ? -12.672 -23.625 16.141 1 90.06 187 MET A CA 1
ATOM 1437 C C . MET A 1 187 ? -11.719 -23.375 14.961 1 90.06 187 MET A C 1
ATOM 1439 O O . MET A 1 187 ? -12.164 -23.234 13.82 1 90.06 187 MET A O 1
ATOM 1443 N N . LEU A 1 188 ? -10.5 -23.344 15.273 1 90.12 188 LEU A N 1
ATOM 1444 C CA . LEU A 1 188 ? -9.516 -23.078 14.227 1 90.12 188 LEU A CA 1
ATOM 1445 C C . LEU A 1 188 ? -9.586 -24.141 13.133 1 90.12 188 LEU A C 1
ATOM 1447 O O . LEU A 1 188 ? -9.352 -23.828 11.961 1 90.12 188 LEU A O 1
ATOM 1451 N N . GLU A 1 189 ? -9.922 -25.328 13.547 1 88.75 189 GLU A N 1
ATOM 1452 C CA . GLU A 1 189 ? -10.023 -26.422 12.594 1 88.75 189 GLU A CA 1
ATOM 1453 C C . GLU A 1 189 ? -11.078 -26.125 11.523 1 88.75 189 GLU A C 1
ATOM 1455 O O . GLU A 1 189 ? -10.984 -26.625 10.398 1 88.75 189 GLU A O 1
ATOM 1460 N N . ASP A 1 190 ? -12.039 -25.312 11.859 1 92.56 190 ASP A N 1
ATOM 1461 C CA . ASP A 1 190 ? -13.109 -24.953 10.938 1 92.56 190 ASP A CA 1
ATOM 1462 C C . ASP A 1 190 ? -12.578 -24.109 9.781 1 92.56 190 ASP A C 1
ATOM 1464 O O . ASP A 1 190 ? -13.25 -23.953 8.766 1 92.56 190 ASP A O 1
ATOM 1468 N N . LEU A 1 191 ? -11.352 -23.594 9.898 1 93.81 191 LEU A N 1
ATOM 1469 C CA . LEU A 1 191 ? -10.758 -22.719 8.891 1 93.81 191 LEU A CA 1
ATOM 1470 C C . LEU A 1 191 ? -10.031 -23.531 7.824 1 93.81 191 LEU A C 1
ATOM 1472 O O . LEU A 1 191 ? -9.68 -23.016 6.766 1 93.81 191 LEU A O 1
ATOM 1476 N N . ARG A 1 192 ? -9.797 -24.781 8.062 1 91.5 192 ARG A N 1
ATOM 1477 C CA . ARG A 1 192 ? -8.914 -25.609 7.25 1 91.5 192 ARG A CA 1
ATOM 1478 C C . ARG A 1 192 ? -9.406 -25.688 5.809 1 91.5 192 ARG A C 1
ATOM 1480 O O . ARG A 1 192 ? -8.602 -25.75 4.875 1 91.5 192 ARG A O 1
ATOM 1487 N N . PRO A 1 193 ? -10.711 -25.688 5.578 1 92.19 193 PRO A N 1
ATOM 1488 C CA . PRO A 1 193 ? -11.18 -25.766 4.191 1 92.19 193 PRO A CA 1
ATOM 1489 C C . PRO A 1 193 ? -10.938 -24.484 3.408 1 92.19 193 PRO A C 1
ATOM 1491 O O . PRO A 1 193 ? -11.078 -24.469 2.182 1 92.19 193 PRO A O 1
ATOM 1494 N N . TYR A 1 194 ? -10.539 -23.453 4.027 1 93.88 194 TYR A N 1
ATOM 1495 C CA . TYR A 1 194 ? -10.438 -22.141 3.389 1 93.88 194 TYR A CA 1
ATOM 1496 C C . TYR A 1 194 ? -8.984 -21.672 3.334 1 93.88 194 TYR A C 1
ATOM 1498 O O . TYR A 1 194 ? -8.148 -22.141 4.113 1 93.88 194 TYR A O 1
ATOM 1506 N N . VAL A 1 195 ? -8.742 -20.797 2.371 1 93.25 195 VAL A N 1
ATOM 1507 C CA . VAL A 1 195 ? -7.418 -20.203 2.256 1 93.25 195 VAL A CA 1
ATOM 1508 C C . VAL A 1 195 ? -7.254 -19.094 3.301 1 93.25 195 VAL A C 1
ATOM 1510 O O . VAL A 1 195 ? -8.117 -18.234 3.432 1 93.25 195 VAL A O 1
ATOM 1513 N N . LEU A 1 196 ? -6.172 -19.156 4.02 1 94.12 196 LEU A N 1
ATOM 1514 C CA . LEU A 1 196 ? -5.824 -18.109 4.965 1 94.12 196 LEU A CA 1
ATOM 1515 C C . LEU A 1 196 ? -4.918 -17.062 4.309 1 94.12 196 LEU A C 1
ATOM 1517 O O . LEU A 1 196 ? -3.85 -17.406 3.793 1 94.12 196 LEU A O 1
ATOM 1521 N N . LEU A 1 197 ? -5.43 -15.891 4.246 1 93.75 197 LEU A N 1
ATOM 1522 C CA . LEU A 1 197 ? -4.605 -14.781 3.781 1 93.75 197 LEU A CA 1
ATOM 1523 C C . LEU A 1 197 ? -3.832 -14.156 4.938 1 93.75 197 LEU A C 1
ATOM 1525 O O . LEU A 1 197 ? -4.426 -13.711 5.922 1 93.75 197 LEU A O 1
ATOM 1529 N N . VAL A 1 198 ? -2.52 -14.133 4.762 1 91.06 198 VAL A N 1
ATOM 1530 C CA . VAL A 1 198 ? -1.678 -13.641 5.844 1 91.06 198 VAL A CA 1
ATOM 1531 C C . VAL A 1 198 ? -0.53 -12.812 5.27 1 91.06 198 VAL A C 1
ATOM 1533 O O . VAL A 1 198 ? -0.245 -12.883 4.07 1 91.06 198 VAL A O 1
ATOM 1536 N N . SER A 1 199 ? 0.038 -12.008 6.129 1 85.94 199 SER A N 1
ATOM 1537 C CA . SER A 1 199 ? 1.251 -11.289 5.75 1 85.94 199 SER A CA 1
ATOM 1538 C C . SER A 1 199 ? 2.414 -12.25 5.523 1 85.94 199 SER A C 1
ATOM 1540 O O . SER A 1 199 ? 2.438 -13.344 6.086 1 85.94 199 SER A O 1
ATOM 1542 N N . PRO A 1 200 ? 3.383 -11.859 4.723 1 78.56 200 PRO A N 1
ATOM 1543 C CA . PRO A 1 200 ? 4.52 -12.742 4.441 1 78.56 200 PRO A CA 1
ATOM 1544 C C . PRO A 1 200 ? 5.34 -13.062 5.688 1 78.56 200 PRO A C 1
ATOM 1546 O O . PRO A 1 200 ? 5.316 -12.305 6.66 1 78.56 200 PRO A O 1
ATOM 1549 N N . GLN A 1 201 ? 6.047 -14.125 5.57 1 73 201 GLN A N 1
ATOM 1550 C CA . GLN A 1 201 ? 6.973 -14.516 6.629 1 73 201 GLN A CA 1
ATOM 1551 C C . GLN A 1 201 ? 7.992 -13.422 6.91 1 73 201 GLN A C 1
ATOM 1553 O O . GLN A 1 201 ? 8.461 -12.75 5.984 1 73 201 GLN A O 1
ATOM 1558 N N . GLY A 1 202 ? 8.273 -13.281 8.133 1 64.62 202 GLY A N 1
ATOM 1559 C CA . GLY A 1 202 ? 9.25 -12.281 8.516 1 64.62 202 GLY A CA 1
ATOM 1560 C C . GLY A 1 202 ? 8.617 -11 9.023 1 64.62 202 GLY A C 1
ATOM 1561 O O . GLY A 1 202 ? 9.281 -10.18 9.664 1 64.62 202 GLY A O 1
ATOM 1562 N N . THR A 1 203 ? 7.398 -10.82 8.711 1 70.75 203 THR A N 1
ATOM 1563 C CA . THR A 1 203 ? 6.703 -9.656 9.25 1 70.75 203 THR A CA 1
ATOM 1564 C C . THR A 1 203 ? 6.254 -9.914 10.688 1 70.75 203 THR A C 1
ATOM 1566 O O . THR A 1 203 ? 6.059 -11.062 11.086 1 70.75 203 THR A O 1
ATOM 1569 N N . LEU A 1 204 ? 6.133 -8.93 11.461 1 69.38 204 LEU A N 1
ATOM 1570 C CA . LEU A 1 204 ? 5.676 -9.078 12.836 1 69.38 204 LEU A CA 1
ATOM 1571 C C . LEU A 1 204 ? 4.242 -9.594 12.883 1 69.38 204 LEU A C 1
ATOM 1573 O O . LEU A 1 204 ? 3.893 -10.383 13.758 1 69.38 204 LEU A O 1
ATOM 1577 N N . VAL A 1 205 ? 3.463 -9.148 11.969 1 81.75 205 VAL A N 1
ATOM 1578 C CA . VAL A 1 205 ? 2.08 -9.609 11.906 1 81.75 205 VAL A CA 1
ATOM 1579 C C . VAL A 1 205 ? 2.047 -11.117 11.656 1 81.75 205 VAL A C 1
ATOM 1581 O O . VAL A 1 205 ? 1.283 -11.844 12.297 1 81.75 205 VAL A O 1
ATOM 1584 N N . ARG A 1 206 ? 2.891 -11.516 10.75 1 83.81 206 ARG A N 1
ATOM 1585 C CA . ARG A 1 206 ? 2.947 -12.945 10.453 1 83.81 206 ARG A CA 1
ATOM 1586 C C . ARG A 1 206 ? 3.363 -13.742 11.688 1 83.81 206 ARG A C 1
ATOM 1588 O O . ARG A 1 206 ? 2.814 -14.812 11.953 1 83.81 206 ARG A O 1
ATOM 1595 N N . ILE A 1 207 ? 4.336 -13.242 12.383 1 79 207 ILE A N 1
ATOM 1596 C CA . ILE A 1 207 ? 4.801 -13.906 13.594 1 79 207 ILE A CA 1
ATOM 1597 C C . ILE A 1 207 ? 3.646 -14.047 14.586 1 79 207 ILE A C 1
ATOM 1599 O O . ILE A 1 207 ? 3.459 -15.109 15.18 1 79 207 ILE A O 1
ATOM 1603 N N . SER A 1 208 ? 2.92 -12.992 14.75 1 83.56 208 SER A N 1
ATOM 1604 C CA . SER A 1 208 ? 1.767 -13.023 15.641 1 83.56 208 SER A CA 1
ATOM 1605 C C . SER A 1 208 ? 0.756 -14.078 15.203 1 83.56 208 SER A C 1
ATOM 1607 O O . SER A 1 208 ? 0.219 -14.812 16.031 1 83.56 208 SER A O 1
ATOM 1609 N N . VAL A 1 209 ? 0.564 -14.172 13.961 1 88.88 209 VAL A N 1
ATOM 1610 C CA . VAL A 1 209 ? -0.391 -15.125 13.406 1 88.88 209 VAL A CA 1
ATOM 1611 C C . VAL A 1 209 ? 0.103 -16.547 13.648 1 88.88 209 VAL A C 1
ATOM 1613 O O . VAL A 1 209 ? -0.656 -17.406 14.102 1 88.88 209 VAL A O 1
ATOM 1616 N N . ASP A 1 210 ? 1.351 -16.734 13.367 1 85.5 210 ASP A N 1
ATOM 1617 C CA . ASP A 1 210 ? 1.921 -18.062 13.539 1 85.5 210 ASP A CA 1
ATOM 1618 C C . ASP A 1 210 ? 1.874 -18.5 15.008 1 85.5 210 ASP A C 1
ATOM 1620 O O . ASP A 1 210 ? 1.541 -19.641 15.312 1 85.5 210 ASP A O 1
ATOM 1624 N N . ASN A 1 211 ? 2.205 -17.609 15.836 1 81.62 211 ASN A N 1
ATOM 1625 C CA . ASN A 1 211 ? 2.148 -17.906 17.266 1 81.62 211 ASN A CA 1
ATOM 1626 C C . ASN A 1 211 ? 0.727 -18.234 17.703 1 81.62 211 ASN A C 1
ATOM 1628 O O . ASN A 1 211 ? 0.523 -19.141 18.516 1 81.62 211 ASN A O 1
ATOM 1632 N N . PHE A 1 212 ? -0.172 -17.531 17.172 1 87 212 PHE A N 1
ATOM 1633 C CA . PHE A 1 212 ? -1.575 -17.766 17.5 1 87 212 PHE A CA 1
ATOM 1634 C C . PHE A 1 212 ? -2.018 -19.156 17.016 1 87 212 PHE A C 1
ATOM 1636 O O . PHE A 1 212 ? -2.639 -19.906 17.781 1 87 212 PHE A O 1
ATOM 1643 N N . LEU A 1 213 ? -1.649 -19.5 15.812 1 86.69 213 LEU A N 1
ATOM 1644 C CA . LEU A 1 213 ? -2.018 -20.797 15.258 1 86.69 213 LEU A CA 1
ATOM 1645 C C . LEU A 1 213 ? -1.336 -21.922 16.016 1 86.69 213 LEU A C 1
ATOM 1647 O O . LEU A 1 213 ? -1.957 -22.953 16.312 1 86.69 213 LEU A O 1
ATOM 1651 N N . LEU A 1 214 ? -0.139 -21.719 16.359 1 82 214 LEU A N 1
ATOM 1652 C CA . LEU A 1 214 ? 0.628 -22.703 17.109 1 82 214 LEU A CA 1
ATOM 1653 C C . LEU A 1 214 ? 0.034 -22.922 18.484 1 82 214 LEU A C 1
ATOM 1655 O O . LEU A 1 214 ? -0.108 -24.062 18.938 1 82 214 LEU A O 1
ATOM 1659 N N . SER A 1 215 ? -0.231 -21.875 19.141 1 78.56 215 SER A N 1
ATOM 1660 C CA . SER A 1 215 ? -0.768 -21.922 20.5 1 78.56 215 SER A CA 1
ATOM 1661 C C . SER A 1 215 ? -2.109 -22.656 20.531 1 78.56 215 SER A C 1
ATOM 1663 O O . SER A 1 215 ? -2.496 -23.203 21.562 1 78.56 215 SER A O 1
ATOM 1665 N N . SER A 1 216 ? -2.729 -22.688 19.422 1 78.25 216 SER A N 1
ATOM 1666 C CA . SER A 1 216 ? -4.039 -23.328 19.344 1 78.25 216 SER A CA 1
ATOM 1667 C C . SER A 1 216 ? -3.934 -24.75 18.844 1 78.25 216 SER A C 1
ATOM 1669 O O . SER A 1 216 ? -4.949 -25.406 18.578 1 78.25 216 SER A O 1
ATOM 1671 N N . GLY A 1 217 ? -2.725 -25.141 18.656 1 73.5 217 GLY A N 1
ATOM 1672 C CA . GLY A 1 217 ? -2.475 -26.516 18.25 1 73.5 217 GLY A CA 1
ATOM 1673 C C . GLY A 1 217 ? -2.723 -26.75 16.766 1 73.5 217 GLY A C 1
ATOM 1674 O O . GLY A 1 217 ? -2.936 -27.875 16.344 1 73.5 217 GLY A O 1
ATOM 1675 N N . ALA A 1 218 ? -2.855 -25.75 16.047 1 70.25 218 ALA A N 1
ATOM 1676 C CA . ALA A 1 218 ? -3.207 -25.828 14.641 1 70.25 218 ALA A CA 1
ATOM 1677 C C . ALA A 1 218 ? -2.078 -25.297 13.758 1 70.25 218 ALA A C 1
ATOM 1679 O O . ALA A 1 218 ? -2.305 -24.453 12.883 1 70.25 218 ALA A O 1
ATOM 1680 N N . GLU A 1 219 ? -0.955 -25.688 13.867 1 66.88 219 GLU A N 1
ATOM 1681 C CA . GLU A 1 219 ? 0.189 -25.094 13.188 1 66.88 219 GLU A CA 1
ATOM 1682 C C . GLU A 1 219 ? 0.308 -25.609 11.758 1 66.88 219 GLU A C 1
ATOM 1684 O O . GLU A 1 219 ? 0.884 -24.938 10.898 1 66.88 219 GLU A O 1
ATOM 1689 N N . GLU A 1 220 ? -0.353 -26.781 11.555 1 73.38 220 GLU A N 1
ATOM 1690 C CA . GLU A 1 220 ? -0.175 -27.391 10.242 1 73.38 220 GLU A CA 1
ATOM 1691 C C . GLU A 1 220 ? -1.518 -27.625 9.555 1 73.38 220 GLU A C 1
ATOM 1693 O O . GLU A 1 220 ? -2.57 -27.516 10.188 1 73.38 220 GLU A O 1
ATOM 1698 N N . GLY A 1 221 ? -1.459 -27.609 8.273 1 81.31 221 GLY A N 1
ATOM 1699 C CA . GLY A 1 221 ? -2.611 -28.062 7.512 1 81.31 221 GLY A CA 1
ATOM 1700 C C . GLY A 1 221 ? -3.436 -26.938 6.938 1 81.31 221 GLY A C 1
ATOM 1701 O O . GLY A 1 221 ? -4.523 -27.156 6.402 1 81.31 221 GLY A O 1
ATOM 1702 N N . PHE A 1 222 ? -2.979 -25.719 7.102 1 86.88 222 PHE A N 1
ATOM 1703 C CA . PHE A 1 222 ? -3.705 -24.609 6.516 1 86.88 222 PHE A CA 1
ATOM 1704 C C . PHE A 1 222 ? -3.129 -24.234 5.152 1 86.88 222 PHE A C 1
ATOM 1706 O O . PHE A 1 222 ? -1.92 -24.344 4.934 1 86.88 222 PHE A O 1
ATOM 1713 N N . THR A 1 223 ? -4.031 -23.969 4.289 1 87.75 223 THR A N 1
ATOM 1714 C CA . THR A 1 223 ? -3.611 -23.375 3.025 1 87.75 223 THR A CA 1
ATOM 1715 C C . THR A 1 223 ? -3.359 -21.875 3.191 1 87.75 223 THR A C 1
ATOM 1717 O O . THR A 1 223 ? -4.258 -21.125 3.584 1 87.75 223 THR A O 1
ATOM 1720 N N . ILE A 1 224 ? -2.145 -21.438 2.822 1 87.81 224 ILE A N 1
ATOM 1721 C CA . ILE A 1 224 ? -1.734 -20.062 3.123 1 87.81 224 ILE A CA 1
ATOM 1722 C C . ILE A 1 224 ? -1.497 -19.297 1.822 1 87.81 224 ILE A C 1
ATOM 1724 O O . ILE A 1 224 ? -0.891 -19.828 0.887 1 87.81 224 ILE A O 1
ATOM 1728 N N . GLN A 1 225 ? -2.08 -18.156 1.749 1 88.5 225 GLN A N 1
ATOM 1729 C CA . GLN A 1 225 ? -1.763 -17.156 0.729 1 88.5 225 GLN A CA 1
ATOM 1730 C C . GLN A 1 225 ? -1.142 -15.914 1.352 1 88.5 225 GLN A C 1
ATOM 1732 O O . GLN A 1 225 ? -1.79 -15.219 2.135 1 88.5 225 GLN A O 1
ATOM 1737 N N . GLU A 1 226 ? 0.082 -15.68 0.954 1 86.19 226 GLU A N 1
ATOM 1738 C CA . GLU A 1 226 ? 0.78 -14.523 1.491 1 86.19 226 GLU A CA 1
ATOM 1739 C C . GLU A 1 226 ? 0.564 -13.289 0.612 1 86.19 226 GLU A C 1
ATOM 1741 O O . GLU A 1 226 ? 0.663 -13.375 -0.614 1 86.19 226 GLU A O 1
ATOM 1746 N N . SER A 1 227 ? 0.217 -12.211 1.332 1 84.88 227 SER A N 1
ATOM 1747 C CA . SER A 1 227 ? 0.031 -10.961 0.609 1 84.88 227 SER A CA 1
ATOM 1748 C C . SER A 1 227 ? 0.267 -9.758 1.517 1 84.88 227 SER A C 1
ATOM 1750 O O . SER A 1 227 ? -0.091 -9.781 2.695 1 84.88 227 SER A O 1
ATOM 1752 N N . LEU A 1 228 ? 0.86 -8.68 0.931 1 78.56 228 LEU A N 1
ATOM 1753 C CA . LEU A 1 228 ? 0.937 -7.383 1.595 1 78.56 228 LEU A CA 1
ATOM 1754 C C . LEU A 1 228 ? 0.056 -6.359 0.889 1 78.56 228 LEU A C 1
ATOM 1756 O O . LEU A 1 228 ? 0.184 -5.156 1.126 1 78.56 228 LEU A O 1
ATOM 1760 N N . SER A 1 229 ? -0.742 -6.812 0.07 1 82 229 SER A N 1
ATOM 1761 C CA . SER A 1 229 ? -1.656 -5.945 -0.665 1 82 229 SER A CA 1
ATOM 1762 C C . SER A 1 229 ? -3.059 -5.984 -0.065 1 82 229 SER A C 1
ATOM 1764 O O . SER A 1 229 ? -3.73 -7.016 -0.115 1 82 229 SER A O 1
ATOM 1766 N N . GLU A 1 230 ? -3.482 -4.863 0.413 1 85.94 230 GLU A N 1
ATOM 1767 C CA . GLU A 1 230 ? -4.824 -4.77 0.986 1 85.94 230 GLU A CA 1
ATOM 1768 C C . GLU A 1 230 ? -5.895 -5.004 -0.076 1 85.94 230 GLU A C 1
ATOM 1770 O O . GLU A 1 230 ? -6.879 -5.703 0.171 1 85.94 230 GLU A O 1
ATOM 1775 N N . THR A 1 231 ? -5.68 -4.402 -1.23 1 85.81 231 THR A N 1
ATOM 1776 C CA . THR A 1 231 ? -6.66 -4.527 -2.305 1 85.81 231 THR A CA 1
ATOM 1777 C C . THR A 1 231 ? -6.785 -5.98 -2.756 1 85.81 231 THR A C 1
ATOM 1779 O O . THR A 1 231 ? -7.895 -6.48 -2.951 1 85.81 231 THR A O 1
ATOM 1782 N N . PHE A 1 232 ? -5.668 -6.652 -2.951 1 86.88 232 PHE A N 1
ATOM 1783 C CA . PHE A 1 232 ? -5.684 -8.07 -3.309 1 86.88 232 PHE A CA 1
ATOM 1784 C C . PHE A 1 232 ? -6.469 -8.875 -2.283 1 86.88 232 PHE A C 1
ATOM 1786 O O . PHE A 1 232 ? -7.348 -9.664 -2.646 1 86.88 232 PHE A O 1
ATOM 1793 N N . SER A 1 233 ? -6.137 -8.68 -1.047 1 91.19 233 SER A N 1
ATOM 1794 C CA . SER A 1 233 ? -6.738 -9.469 0.026 1 91.19 233 SER A CA 1
ATOM 1795 C C . SER A 1 233 ? -8.242 -9.227 0.114 1 91.19 233 SER A C 1
ATOM 1797 O O . SER A 1 233 ? -9.016 -10.172 0.296 1 91.19 233 SER A O 1
ATOM 1799 N N . ARG A 1 234 ? -8.648 -7.988 -0.05 1 91.81 234 ARG A N 1
ATOM 1800 C CA . ARG A 1 234 ? -10.07 -7.656 -0.013 1 91.81 234 ARG A CA 1
ATOM 1801 C C . ARG A 1 234 ? -10.836 -8.383 -1.113 1 91.81 234 ARG A C 1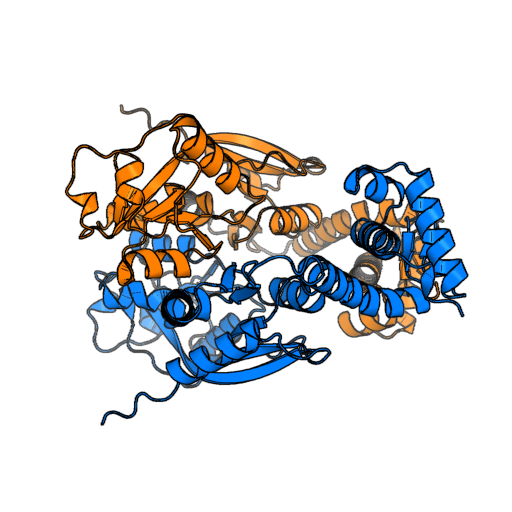
ATOM 1803 O O . ARG A 1 234 ? -11.898 -8.961 -0.863 1 91.81 234 ARG A O 1
ATOM 1810 N N . VAL A 1 235 ? -10.273 -8.344 -2.266 1 90.88 235 VAL A N 1
ATOM 1811 C CA . VAL A 1 235 ? -10.93 -8.992 -3.4 1 90.88 235 VAL A CA 1
ATOM 1812 C C . VAL A 1 235 ? -10.961 -10.5 -3.188 1 90.88 235 VAL A C 1
ATOM 1814 O O . VAL A 1 235 ? -11.984 -11.148 -3.438 1 90.88 235 VAL A O 1
ATOM 1817 N N . TYR A 1 236 ? -9.844 -11.039 -2.727 1 91.25 236 TYR A N 1
ATOM 1818 C CA . TYR A 1 236 ? -9.758 -12.477 -2.51 1 91.25 236 TYR A CA 1
ATOM 1819 C C . TYR A 1 236 ? -10.766 -12.93 -1.461 1 91.25 236 TYR A C 1
ATOM 1821 O O . TYR A 1 236 ? -11.414 -13.969 -1.619 1 91.25 236 TYR A O 1
ATOM 1829 N N . VAL A 1 237 ? -10.898 -12.203 -0.424 1 95.19 237 VAL A N 1
ATOM 1830 C CA . VAL A 1 237 ? -11.867 -12.508 0.624 1 95.19 237 VAL A CA 1
ATOM 1831 C C . VAL A 1 237 ? -13.281 -12.5 0.039 1 95.19 237 VAL A C 1
ATOM 1833 O O . VAL A 1 237 ? -14.07 -13.414 0.297 1 95.19 237 VAL A O 1
ATOM 1836 N N . GLN A 1 238 ? -13.547 -11.539 -0.771 1 94.5 238 GLN A N 1
ATOM 1837 C CA . GLN A 1 238 ? -14.891 -11.336 -1.303 1 94.5 238 GLN A CA 1
ATOM 1838 C C . GLN A 1 238 ? -15.211 -12.375 -2.373 1 94.5 238 GLN A C 1
ATOM 1840 O O . GLN A 1 238 ? -16.312 -12.93 -2.393 1 94.5 238 GLN A O 1
ATOM 1845 N N . ASP A 1 239 ? -14.25 -12.664 -3.199 1 92.12 239 ASP A N 1
ATOM 1846 C CA . ASP A 1 239 ? -14.57 -13.414 -4.406 1 92.12 239 ASP A CA 1
ATOM 1847 C C . ASP A 1 239 ? -14.203 -14.891 -4.25 1 92.12 239 ASP A C 1
ATOM 1849 O O . ASP A 1 239 ? -14.688 -15.742 -5 1 92.12 239 ASP A O 1
ATOM 1853 N N . TYR A 1 240 ? -13.383 -15.258 -3.299 1 90.69 240 TYR A N 1
ATOM 1854 C CA . TYR A 1 240 ? -12.875 -16.625 -3.256 1 90.69 240 TYR A CA 1
ATOM 1855 C C . TYR A 1 240 ? -12.961 -17.203 -1.846 1 90.69 240 TYR A C 1
ATOM 1857 O O . TYR A 1 240 ? -12.227 -18.125 -1.498 1 90.69 240 TYR A O 1
ATOM 1865 N N . ASP A 1 241 ? -13.734 -16.594 -0.965 1 91.69 241 ASP A N 1
ATOM 1866 C CA . ASP A 1 241 ? -14.062 -17.078 0.374 1 91.69 241 ASP A CA 1
ATOM 1867 C C . ASP A 1 241 ? -12.805 -17.25 1.224 1 91.69 241 ASP A C 1
ATOM 1869 O O . ASP A 1 241 ? -12.672 -18.219 1.96 1 91.69 241 ASP A O 1
ATOM 1873 N N . GLY A 1 242 ? -11.93 -16.375 1.062 1 94.75 242 GLY A N 1
ATOM 1874 C CA . GLY A 1 242 ? -10.742 -16.375 1.904 1 94.75 242 GLY A CA 1
ATOM 1875 C C . GLY A 1 242 ? -11.023 -15.914 3.322 1 94.75 242 GLY A C 1
ATOM 1876 O O . GLY A 1 242 ? -12.023 -15.242 3.578 1 94.75 242 GLY A O 1
ATOM 1877 N N . VAL A 1 243 ? -10.172 -16.375 4.246 1 96.75 243 VAL A N 1
ATOM 1878 C CA . VAL A 1 243 ? -10.125 -15.875 5.617 1 96.75 243 VAL A CA 1
ATOM 1879 C C . VAL A 1 243 ? -8.875 -15.016 5.805 1 96.75 243 VAL A C 1
ATOM 1881 O O . VAL A 1 243 ? -7.754 -15.492 5.645 1 96.75 243 VAL A O 1
ATOM 1884 N N . TRP A 1 244 ? -9.109 -13.789 6.195 1 96.81 244 TRP A N 1
ATOM 1885 C CA . TRP A 1 244 ? -8.016 -12.828 6.18 1 96.81 244 TRP A CA 1
ATOM 1886 C C . TRP A 1 244 ? -7.637 -12.406 7.598 1 96.81 244 TRP A C 1
ATOM 1888 O O . TRP A 1 244 ? -8.469 -11.883 8.336 1 96.81 244 TRP A O 1
ATOM 1898 N N . PHE A 1 245 ? -6.352 -12.758 7.969 1 94.69 245 PHE A N 1
ATOM 1899 C CA . PHE A 1 245 ? -5.777 -12.164 9.172 1 94.69 245 PHE A CA 1
ATOM 1900 C C . PHE A 1 245 ? -5.348 -10.727 8.906 1 94.69 245 PHE A C 1
ATOM 1902 O O . PHE A 1 245 ? -4.438 -10.477 8.117 1 94.69 245 PHE A O 1
ATOM 1909 N N . VAL A 1 246 ? -5.977 -9.828 9.641 1 92.94 246 VAL A N 1
ATOM 1910 C CA . VAL A 1 246 ? -5.742 -8.43 9.289 1 92.94 246 VAL A CA 1
ATOM 1911 C C . VAL A 1 246 ? -5.957 -7.551 10.523 1 92.94 246 VAL A C 1
ATOM 1913 O O . VAL A 1 246 ? -6.746 -7.891 11.406 1 92.94 246 VAL A O 1
ATOM 1916 N N . GLN A 1 247 ? -5.289 -6.465 10.5 1 89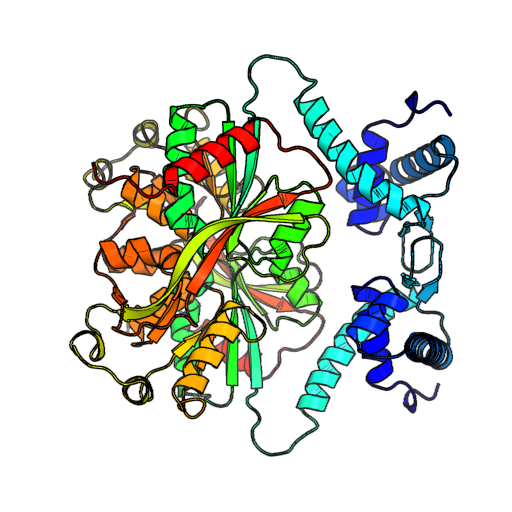.5 247 GLN A N 1
ATOM 1917 C CA . GLN A 1 247 ? -5.477 -5.488 11.57 1 89.5 247 GLN A CA 1
ATOM 1918 C C . GLN A 1 247 ? -6.848 -4.82 11.469 1 89.5 247 GLN A C 1
ATOM 1920 O O . GLN A 1 247 ? -7.309 -4.496 10.375 1 89.5 247 GLN A O 1
ATOM 1925 N N . ARG A 1 248 ? -7.457 -4.547 12.594 1 89.5 248 ARG A N 1
ATOM 1926 C CA . ARG A 1 248 ? -8.789 -3.955 12.648 1 89.5 248 ARG A CA 1
ATOM 1927 C C . ARG A 1 248 ? -8.836 -2.635 11.891 1 89.5 248 ARG A C 1
ATOM 1929 O O . ARG A 1 248 ? -9.789 -2.363 11.156 1 89.5 248 ARG A O 1
ATOM 1936 N N . GLY A 1 249 ? -7.84 -1.822 12.047 1 87.56 249 GLY A N 1
ATOM 1937 C CA . GLY A 1 249 ? -7.801 -0.515 11.406 1 87.56 249 GLY A CA 1
ATOM 1938 C C . GLY A 1 249 ? -7.828 -0.586 9.891 1 87.56 249 GLY A C 1
ATOM 1939 O O . GLY A 1 249 ? -8.32 0.328 9.234 1 87.56 249 GLY A O 1
ATOM 1940 N N . VAL A 1 250 ? -7.305 -1.632 9.344 1 87.94 250 VAL A N 1
ATOM 1941 C CA . VAL A 1 250 ? -7.238 -1.809 7.898 1 87.94 250 VAL A CA 1
ATOM 1942 C C . VAL A 1 250 ? -8.633 -2.094 7.348 1 87.94 250 VAL A C 1
ATOM 1944 O O . VAL A 1 250 ? -8.977 -1.646 6.254 1 87.94 250 VAL A O 1
ATOM 1947 N N . VAL A 1 251 ? -9.461 -2.781 8.117 1 92.81 251 VAL A N 1
ATOM 1948 C CA . VAL A 1 251 ? -10.742 -3.232 7.59 1 92.81 251 VAL A CA 1
ATOM 1949 C C . VAL A 1 251 ? -11.875 -2.523 8.32 1 92.81 251 VAL A C 1
ATOM 1951 O O . VAL A 1 251 ? -13.031 -2.947 8.25 1 92.81 251 VAL A O 1
ATOM 1954 N N . ASP A 1 252 ? -11.586 -1.513 9.047 1 91.56 252 ASP A N 1
ATOM 1955 C CA . ASP A 1 252 ? -12.594 -0.807 9.836 1 91.56 252 ASP A CA 1
ATOM 1956 C C . ASP A 1 252 ? -13.766 -0.366 8.953 1 91.56 252 ASP A C 1
ATOM 1958 O O . ASP A 1 252 ? -14.93 -0.572 9.312 1 91.56 252 ASP A O 1
ATOM 1962 N N . LEU A 1 253 ? -13.453 0.234 7.879 1 92.31 253 LEU A N 1
ATOM 1963 C CA . LEU A 1 253 ? -14.5 0.707 6.977 1 92.31 253 LEU A CA 1
ATOM 1964 C C . LEU A 1 253 ? -15.352 -0.455 6.48 1 92.31 253 LEU A C 1
ATOM 1966 O O . LEU A 1 253 ? -16.578 -0.369 6.477 1 92.31 253 LEU A O 1
ATOM 1970 N N . ASP A 1 254 ? -14.703 -1.51 6.031 1 95.19 254 ASP A N 1
ATOM 1971 C CA . ASP A 1 254 ? -15.422 -2.678 5.527 1 95.19 254 ASP A CA 1
ATOM 1972 C C . ASP A 1 254 ? -16.312 -3.279 6.605 1 95.19 254 ASP A C 1
ATOM 1974 O O . ASP A 1 254 ? -17.406 -3.771 6.312 1 95.19 254 ASP A O 1
ATOM 1978 N N . LEU A 1 255 ? -15.859 -3.275 7.832 1 94.69 255 LEU A N 1
ATOM 1979 C CA . LEU A 1 255 ? -16.656 -3.746 8.961 1 94.69 255 LEU A CA 1
ATOM 1980 C C . LEU A 1 255 ? -17.891 -2.865 9.156 1 94.69 255 LEU A C 1
ATOM 1982 O O . LEU A 1 255 ? -19 -3.371 9.289 1 94.69 255 LEU A O 1
ATOM 1986 N N . ARG A 1 256 ? -17.703 -1.593 9.156 1 94 256 ARG A N 1
ATOM 1987 C CA . ARG A 1 256 ? -18.781 -0.632 9.375 1 94 256 ARG A CA 1
ATOM 1988 C C . ARG A 1 256 ? -19.844 -0.734 8.281 1 94 256 ARG A C 1
ATOM 1990 O O . ARG A 1 256 ? -21.031 -0.575 8.547 1 94 256 ARG A O 1
ATOM 1997 N N . LEU A 1 257 ? -19.391 -1.012 7.105 1 94.75 257 LEU A N 1
ATOM 1998 C CA . LEU A 1 257 ? -20.297 -1.062 5.961 1 94.75 257 LEU A CA 1
ATOM 1999 C C . LEU A 1 257 ? -20.906 -2.451 5.812 1 94.75 257 LEU A C 1
ATOM 2001 O O . LEU A 1 257 ? -21.719 -2.682 4.914 1 94.75 257 LEU A O 1
ATOM 2005 N N . GLY A 1 258 ? -20.453 -3.387 6.582 1 95.25 258 GLY A N 1
ATOM 2006 C CA . GLY A 1 258 ? -21.016 -4.727 6.582 1 95.25 258 GLY A CA 1
ATOM 2007 C C . GLY A 1 258 ? -20.531 -5.578 5.422 1 95.25 258 GLY A C 1
ATOM 2008 O O . GLY A 1 258 ? -21.219 -6.516 5.004 1 95.25 258 GLY A O 1
ATOM 2009 N N . ILE A 1 259 ? -19.438 -5.258 4.895 1 95.19 259 ILE A N 1
ATOM 2010 C CA . ILE A 1 259 ? -18.875 -5.98 3.764 1 95.19 259 ILE A CA 1
ATOM 2011 C C . ILE A 1 259 ? -18.156 -7.234 4.258 1 95.19 259 ILE A C 1
ATOM 2013 O O . ILE A 1 259 ? -18.172 -8.266 3.584 1 95.19 259 ILE A O 1
ATOM 2017 N N . VAL A 1 260 ? -17.547 -7.055 5.414 1 96.94 260 VAL A N 1
ATOM 2018 C CA . VAL A 1 260 ? -16.859 -8.188 6.031 1 96.94 260 VAL A CA 1
ATOM 2019 C C . VAL A 1 260 ? -17.359 -8.375 7.465 1 96.94 260 VAL A C 1
ATOM 2021 O O . VAL A 1 260 ? -18 -7.477 8.031 1 96.94 260 VAL A O 1
ATOM 2024 N N . LYS A 1 261 ? -17.125 -9.531 7.934 1 97.25 261 LYS A N 1
ATOM 2025 C CA . LYS A 1 261 ? -17.438 -9.875 9.32 1 97.25 261 LYS A CA 1
ATOM 2026 C C . LYS A 1 261 ? -16.203 -10.469 10.016 1 97.25 261 LYS A C 1
ATOM 2028 O O . LYS A 1 261 ? -15.484 -11.281 9.438 1 97.25 261 LYS A O 1
ATOM 2033 N N . ALA A 1 262 ? -16 -10.016 11.227 1 96.31 262 ALA A N 1
ATOM 2034 C CA . ALA A 1 262 ? -14.938 -10.594 12.047 1 96.31 262 ALA A CA 1
ATOM 2035 C C . ALA A 1 262 ? -15.383 -11.906 12.68 1 96.31 262 ALA A C 1
ATOM 2037 O O . ALA A 1 262 ? -16.484 -12 13.219 1 96.31 262 ALA A O 1
ATOM 2038 N N . LEU A 1 263 ? -14.555 -12.883 12.57 1 96.56 263 LEU A N 1
ATOM 2039 C CA . LEU A 1 263 ? -14.828 -14.148 13.242 1 96.56 263 LEU A CA 1
ATOM 2040 C C . LEU A 1 263 ? -14.531 -14.047 14.734 1 96.56 263 LEU A C 1
ATOM 2042 O O . LEU A 1 263 ? -13.711 -13.227 15.148 1 96.56 263 LEU A O 1
ATOM 2046 N N . PRO A 1 264 ? -15.188 -14.844 15.461 1 93.5 264 PRO A N 1
ATOM 2047 C CA . PRO A 1 264 ? -15.102 -14.695 16.922 1 93.5 264 PRO A CA 1
ATOM 2048 C C . PRO A 1 264 ? -13.867 -15.359 17.516 1 93.5 264 PRO A C 1
ATOM 2050 O O . PRO A 1 264 ? -13.984 -16.266 18.344 1 93.5 264 PRO A O 1
ATOM 2053 N N . PHE A 1 265 ? -12.727 -14.906 17.125 1 90.06 265 PHE A N 1
ATOM 2054 C CA . PHE A 1 265 ? -11.461 -15.328 17.719 1 90.06 265 PHE A CA 1
ATOM 2055 C C . PHE A 1 265 ? -10.812 -14.172 18.484 1 90.06 265 PHE A C 1
ATOM 2057 O O . PHE A 1 265 ? -10.852 -13.031 18.031 1 90.06 265 PHE A O 1
ATOM 2064 N N . SER A 1 266 ? -10.484 -14.398 19.672 1 82.75 266 SER A N 1
ATOM 2065 C CA . SER A 1 266 ? -9.797 -13.398 20.484 1 82.75 266 SER A CA 1
ATOM 2066 C C . SER A 1 266 ? -8.578 -14 21.172 1 82.75 266 SER A C 1
ATOM 2068 O O . SER A 1 266 ? -8.625 -15.133 21.656 1 82.75 266 SER A O 1
ATOM 2070 N N . SER A 1 267 ? -7.492 -13.281 21.062 1 87.12 267 SER A N 1
ATOM 2071 C CA . SER A 1 267 ? -6.266 -13.711 21.734 1 87.12 267 SER A CA 1
ATOM 2072 C C . SER A 1 267 ? -5.34 -12.523 21.984 1 87.12 267 SER A C 1
ATOM 2074 O O . SER A 1 267 ? -5.234 -11.617 21.156 1 87.12 267 SER A O 1
ATOM 2076 N N . THR A 1 268 ? -4.699 -12.562 23.078 1 83.75 268 THR A N 1
ATOM 2077 C CA . THR A 1 268 ? -3.717 -11.531 23.391 1 83.75 268 THR A CA 1
ATOM 2078 C C . THR A 1 268 ? -2.543 -11.594 22.422 1 83.75 268 THR A C 1
ATOM 2080 O O . THR A 1 268 ? -1.837 -10.602 22.219 1 83.75 268 THR A O 1
ATOM 2083 N N . LEU A 1 269 ? -2.359 -12.742 21.797 1 84.19 269 LEU A N 1
ATOM 2084 C CA . LEU A 1 269 ? -1.268 -12.93 20.859 1 84.19 269 LEU A CA 1
ATOM 2085 C C . LEU A 1 269 ? -1.521 -12.148 19.562 1 84.19 269 LEU A C 1
ATOM 2087 O O . LEU A 1 269 ? -0.605 -11.953 18.766 1 84.19 269 LEU A O 1
ATOM 2091 N N . LEU A 1 270 ? -2.738 -11.719 19.516 1 87.5 270 LEU A N 1
ATOM 2092 C CA . LEU A 1 270 ? -3.115 -11.016 18.281 1 87.5 270 LEU A CA 1
ATOM 2093 C C . LEU A 1 270 ? -3.195 -9.508 18.531 1 87.5 270 LEU A C 1
ATOM 2095 O O . LEU A 1 270 ? -3.68 -8.758 17.688 1 87.5 270 LEU A O 1
ATOM 2099 N N . ARG A 1 271 ? -2.717 -9.086 19.641 1 86.75 271 ARG A N 1
ATOM 2100 C CA . ARG A 1 271 ? -2.752 -7.672 20 1 86.75 271 ARG A CA 1
ATOM 2101 C C . ARG A 1 271 ? -1.368 -7.043 19.875 1 86.75 271 ARG A C 1
ATOM 2103 O O . ARG A 1 271 ? -0.361 -7.676 20.203 1 86.75 271 ARG A O 1
ATOM 2110 N N . ALA A 1 272 ? -1.364 -5.824 19.375 1 86.06 272 ALA A N 1
ATOM 2111 C CA . ALA A 1 272 ? -0.096 -5.109 19.266 1 86.06 272 ALA A CA 1
ATOM 2112 C C . ALA A 1 272 ? -0.3 -3.605 19.422 1 86.06 272 ALA A C 1
ATOM 2114 O O . ALA A 1 272 ? -1.373 -3.084 19.109 1 86.06 272 ALA A O 1
ATOM 2115 N N . PRO A 1 273 ? 0.71 -2.936 19.922 1 87.12 273 PRO A N 1
ATOM 2116 C CA . PRO A 1 273 ? 0.607 -1.482 20.062 1 87.12 273 PRO A CA 1
ATOM 2117 C C . PRO A 1 273 ? 0.662 -0.749 18.734 1 87.12 273 PRO A C 1
ATOM 2119 O O . PRO A 1 273 ? 1.42 -1.139 17.828 1 87.12 273 PRO A O 1
ATOM 2122 N N . ILE A 1 274 ? -0.169 0.213 18.609 1 89.81 274 ILE A N 1
ATOM 2123 C CA . ILE A 1 274 ? -0.166 1.177 17.516 1 89.81 274 ILE A CA 1
ATOM 2124 C C . ILE A 1 274 ? 0.281 2.543 18.031 1 89.81 274 ILE A C 1
ATOM 2126 O O . ILE A 1 274 ? -0.123 2.965 19.125 1 89.81 274 ILE A O 1
ATOM 2130 N N . GLY A 1 275 ? 1.16 3.158 17.203 1 91.38 275 GLY A N 1
ATOM 2131 C CA . GLY A 1 275 ? 1.635 4.43 17.719 1 91.38 275 GLY A CA 1
ATOM 2132 C C . GLY A 1 275 ? 2.395 5.25 16.688 1 91.38 275 GLY A C 1
ATOM 2133 O O . GLY A 1 275 ? 2.129 5.148 15.492 1 91.38 275 GLY A O 1
ATOM 2134 N N . LEU A 1 276 ? 3.199 6.109 17.312 1 92.19 276 LEU A N 1
ATOM 2135 C CA . LEU A 1 276 ? 3.965 7.09 16.562 1 92.19 276 LEU A CA 1
ATOM 2136 C C . LEU A 1 276 ? 5.457 6.789 16.625 1 92.19 276 LEU A C 1
ATOM 2138 O O . LEU A 1 276 ? 5.996 6.527 17.703 1 92.19 276 LEU A O 1
ATOM 2142 N N . THR A 1 277 ? 6.02 6.707 15.438 1 92.38 277 THR A N 1
ATOM 2143 C CA . THR A 1 277 ? 7.473 6.609 15.344 1 92.38 277 THR A CA 1
ATOM 2144 C C . THR A 1 277 ? 8.07 7.934 14.883 1 92.38 277 THR A C 1
ATOM 2146 O O . THR A 1 277 ? 7.688 8.461 13.836 1 92.38 277 THR A O 1
ATOM 2149 N N . THR A 1 278 ? 8.984 8.469 15.641 1 92.5 278 THR A N 1
ATOM 2150 C CA . THR A 1 278 ? 9.602 9.758 15.336 1 92.5 278 THR A CA 1
ATOM 2151 C C . THR A 1 278 ? 11.125 9.656 15.391 1 92.5 278 THR A C 1
ATOM 2153 O O . THR A 1 278 ? 11.664 8.766 16.047 1 92.5 278 THR A O 1
ATOM 2156 N N . PRO A 1 279 ? 11.742 10.539 14.656 1 87.88 279 PRO A N 1
ATOM 2157 C CA . PRO A 1 279 ? 13.203 10.531 14.711 1 87.88 279 PRO A CA 1
ATOM 2158 C C . PRO A 1 279 ? 13.75 11.094 16.031 1 87.88 279 PRO A C 1
ATOM 2160 O O . PRO A 1 279 ? 13.102 11.938 16.656 1 87.88 279 PRO A O 1
ATOM 2163 N N . THR A 1 280 ? 14.93 10.586 16.391 1 83.12 280 THR A N 1
ATOM 2164 C CA . THR A 1 280 ? 15.531 11.055 17.625 1 83.12 280 THR A CA 1
ATOM 2165 C C . THR A 1 280 ? 16.594 12.117 17.344 1 83.12 280 THR A C 1
ATOM 2167 O O . THR A 1 280 ? 17.047 12.812 18.266 1 83.12 280 THR A O 1
ATOM 2170 N N . ASP A 1 281 ? 16.953 12.203 16.188 1 75 281 ASP A N 1
ATOM 2171 C CA . ASP A 1 281 ? 18.094 13.055 15.859 1 75 281 ASP A CA 1
ATOM 2172 C C . ASP A 1 281 ? 17.656 14.5 15.625 1 75 281 ASP A C 1
ATOM 2174 O O . ASP A 1 281 ? 18.484 15.375 15.375 1 75 281 ASP A O 1
ATOM 2178 N N . ARG A 1 282 ? 16.328 14.758 15.633 1 79.69 282 ARG A N 1
ATOM 2179 C CA . ARG A 1 282 ? 15.82 16.109 15.398 1 79.69 282 ARG A CA 1
ATOM 2180 C C . ARG A 1 282 ? 14.484 16.312 16.109 1 79.69 282 ARG A C 1
ATOM 2182 O O . ARG A 1 282 ? 13.734 15.352 16.312 1 79.69 282 ARG A O 1
ATOM 2189 N N . PRO A 1 283 ? 14.281 17.578 16.438 1 80.38 283 PRO A N 1
ATOM 2190 C CA . PRO A 1 283 ? 12.953 17.844 16.984 1 80.38 283 PRO A CA 1
ATOM 2191 C C . PRO A 1 283 ? 11.859 17.766 15.922 1 80.38 283 PRO A C 1
ATOM 2193 O O . PRO A 1 283 ? 12.125 17.969 14.734 1 80.38 283 PRO A O 1
ATOM 2196 N N . LEU A 1 284 ? 10.703 17.516 16.375 1 87.88 284 LEU A N 1
ATOM 2197 C CA . LEU A 1 284 ? 9.555 17.547 15.477 1 87.88 284 LEU A CA 1
ATOM 2198 C C . LEU A 1 284 ? 9.242 18.969 15.031 1 87.88 284 LEU A C 1
ATOM 2200 O O . LEU A 1 284 ? 9.328 19.906 15.828 1 87.88 284 LEU A O 1
ATOM 2204 N N . SER A 1 285 ? 8.93 19.125 13.758 1 85.25 285 SER A N 1
ATOM 2205 C CA . SER A 1 285 ? 8.43 20.406 13.273 1 85.25 285 SER A CA 1
ATOM 2206 C C . SER A 1 285 ? 7.125 20.781 13.961 1 85.25 285 SER A C 1
ATOM 2208 O O . SER A 1 285 ? 6.504 19.953 14.625 1 85.25 285 SER A O 1
ATOM 2210 N N . GLU A 1 286 ? 6.734 22.016 13.836 1 83.12 286 GLU A N 1
ATOM 2211 C CA . GLU A 1 286 ? 5.465 22.469 14.398 1 83.12 286 GLU A CA 1
ATOM 2212 C C . GLU A 1 286 ? 4.293 21.688 13.82 1 83.12 286 GLU A C 1
ATOM 2214 O O . GLU A 1 286 ? 3.396 21.266 14.555 1 83.12 286 GLU A O 1
ATOM 2219 N N . ALA A 1 287 ? 4.336 21.516 12.547 1 89.12 287 ALA A N 1
ATOM 2220 C CA . ALA A 1 287 ? 3.285 20.766 11.883 1 89.12 287 ALA A CA 1
ATOM 2221 C C . ALA A 1 287 ? 3.215 19.328 12.422 1 89.12 287 ALA A C 1
ATOM 2223 O O . ALA A 1 287 ? 2.125 18.812 12.656 1 89.12 287 ALA A O 1
ATOM 2224 N N . ALA A 1 288 ? 4.344 18.766 12.664 1 92.19 288 ALA A N 1
ATOM 2225 C CA . ALA A 1 288 ? 4.414 17.406 13.18 1 92.19 288 ALA A CA 1
ATOM 2226 C C . ALA A 1 288 ? 3.91 17.328 14.617 1 92.19 288 ALA A C 1
ATOM 2228 O O . ALA A 1 288 ? 3.262 16.359 15.008 1 92.19 288 ALA A O 1
ATOM 2229 N N . GLN A 1 289 ? 4.23 18.344 15.344 1 90.62 289 GLN A N 1
ATOM 2230 C CA . GLN A 1 289 ? 3.77 18.391 16.734 1 90.62 289 GLN A CA 1
ATOM 2231 C C . GLN A 1 289 ? 2.25 18.531 16.797 1 90.62 289 GLN A C 1
ATOM 2233 O O . GLN A 1 289 ? 1.602 17.859 17.609 1 90.62 289 GLN A O 1
ATOM 2238 N N . VAL A 1 290 ? 1.772 19.391 15.977 1 88.88 290 VAL A N 1
ATOM 2239 C CA . VAL A 1 290 ? 0.325 19.562 15.922 1 88.88 290 VAL A CA 1
ATOM 2240 C C . VAL A 1 290 ? -0.345 18.25 15.531 1 88.88 290 VAL A C 1
ATOM 2242 O O . VAL A 1 290 ? -1.317 17.828 16.172 1 88.88 290 VAL A O 1
ATOM 2245 N N . PHE A 1 291 ? 0.198 17.641 14.555 1 93.31 291 PHE A N 1
ATOM 2246 C CA . PHE A 1 291 ? -0.329 16.359 14.086 1 93.31 291 PHE A CA 1
ATOM 2247 C C . PHE A 1 291 ? -0.309 15.32 15.195 1 93.31 291 PHE A C 1
ATOM 2249 O O . PHE A 1 291 ? -1.31 14.641 15.438 1 93.31 291 PHE A O 1
ATOM 2256 N N . ALA A 1 292 ? 0.805 15.211 15.844 1 92 292 ALA A N 1
ATOM 2257 C CA . ALA A 1 292 ? 0.959 14.25 16.938 1 92 292 ALA A CA 1
ATOM 2258 C C . ALA A 1 292 ? -0.047 14.523 18.047 1 92 292 ALA A C 1
ATOM 2260 O O . ALA A 1 292 ? -0.606 13.586 18.625 1 92 292 ALA A O 1
ATOM 2261 N N . GLY A 1 293 ? -0.21 15.766 18.359 1 90.5 293 GLY A N 1
ATOM 2262 C CA . GLY A 1 293 ? -1.198 16.141 19.359 1 90.5 293 GLY A CA 1
ATOM 2263 C C . GLY A 1 293 ? -2.607 15.711 19 1 90.5 293 GLY A C 1
ATOM 2264 O O . GLY A 1 293 ? -3.334 15.172 19.828 1 90.5 293 GLY A O 1
ATOM 2265 N N . LEU A 1 294 ? -2.998 15.945 17.781 1 90.19 294 LEU A N 1
ATOM 2266 C CA . LEU A 1 294 ? -4.32 15.547 17.297 1 90.19 294 LEU A CA 1
ATOM 2267 C C . LEU A 1 294 ? -4.477 14.031 17.328 1 90.19 294 LEU A C 1
ATOM 2269 O O . LEU A 1 294 ? -5.555 13.523 17.656 1 90.19 294 LEU A O 1
ATOM 2273 N N . LEU A 1 29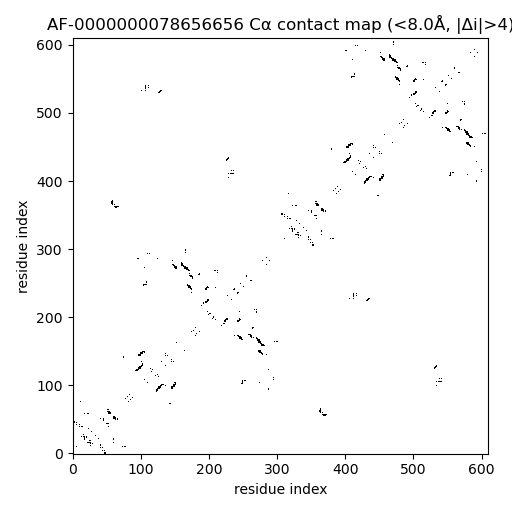5 ? -3.438 13.375 17 1 90.81 295 LEU A N 1
ATOM 2274 C CA . LEU A 1 295 ? -3.453 11.914 17.031 1 90.81 295 LEU A CA 1
ATOM 2275 C C . LEU A 1 295 ? -3.674 11.406 18.438 1 90.81 295 LEU A C 1
ATOM 2277 O O . LEU A 1 295 ? -4.461 10.477 18.656 1 90.81 295 LEU A O 1
ATOM 2281 N N . ARG A 1 296 ? -2.947 11.992 19.391 1 90.06 296 ARG A N 1
ATOM 2282 C CA . ARG A 1 296 ? -3.09 11.617 20.781 1 90.06 296 ARG A CA 1
ATOM 2283 C C . ARG A 1 296 ? -4.516 11.859 21.281 1 90.06 296 ARG A C 1
ATOM 2285 O O . ARG A 1 296 ? -5.078 11.039 22 1 90.06 296 ARG A O 1
ATOM 2292 N N . GLU A 1 297 ? -5.074 12.914 20.844 1 86.56 297 GLU A N 1
ATOM 2293 C CA . GLU A 1 297 ? -6.445 13.25 21.219 1 86.56 297 GLU A CA 1
ATOM 2294 C C . GLU A 1 297 ? -7.434 12.234 20.641 1 86.56 297 GLU A C 1
ATOM 2296 O O . GLU A 1 297 ? -8.367 11.82 21.328 1 86.56 297 GLU A O 1
ATOM 2301 N N . TRP A 1 298 ? -7.148 11.906 19.438 1 85.31 298 TRP A N 1
ATOM 2302 C CA . TRP A 1 298 ? -8.039 10.961 18.781 1 85.31 298 TRP A CA 1
ATOM 2303 C C . TRP A 1 298 ? -7.98 9.594 19.453 1 85.31 298 TRP A C 1
ATOM 2305 O O . TRP A 1 298 ? -9 8.906 19.562 1 85.31 298 TRP A O 1
ATOM 2315 N N . CYS A 1 299 ? -6.84 9.172 19.859 1 86.19 299 CYS A N 1
ATOM 2316 C CA . CYS A 1 299 ? -6.629 7.848 20.438 1 86.19 299 CYS A CA 1
ATOM 2317 C C . CYS A 1 299 ? -7.043 7.82 21.906 1 86.19 299 CYS A C 1
ATOM 2319 O O . CYS A 1 299 ? -7.148 6.75 22.5 1 86.19 299 CYS A O 1
ATOM 2321 N N . ALA A 1 300 ? -7.094 8.969 22.5 1 77.94 300 ALA A N 1
ATOM 2322 C CA . ALA A 1 300 ? -7.449 9.031 23.906 1 77.94 300 ALA A CA 1
ATOM 2323 C C . ALA A 1 300 ? -8.797 8.367 24.156 1 77.94 300 ALA A C 1
ATOM 2325 O O . ALA A 1 300 ? -9.703 8.453 23.328 1 77.94 300 ALA A O 1
ATOM 2326 N N . PRO A 1 301 ? -8.742 7.418 25.094 1 63.97 301 PRO A N 1
ATOM 2327 C CA . PRO A 1 301 ? -10.008 6.754 25.438 1 63.97 301 PRO A CA 1
ATOM 2328 C C . PRO A 1 301 ? -11.18 7.723 25.516 1 63.97 301 PRO A C 1
ATOM 2330 O O . PRO A 1 301 ? -11.008 8.875 25.938 1 63.97 301 PRO A O 1
ATOM 2333 N N . GLN A 1 302 ? -11.969 7.832 24.375 1 50.72 302 GLN A N 1
ATOM 2334 C CA . GLN A 1 302 ? -13.164 8.648 24.547 1 50.72 302 GLN A CA 1
ATOM 2335 C C . GLN A 1 302 ? -13.773 8.453 25.938 1 50.72 302 GLN A C 1
ATOM 2337 O O . GLN A 1 302 ? -13.977 7.316 26.375 1 50.72 302 GLN A O 1
ATOM 2342 N N . VAL A 1 303 ? -13.5 9.258 26.891 1 36.72 303 VAL A N 1
ATOM 2343 C CA . VAL A 1 303 ? -14.227 9.273 28.156 1 36.72 303 VAL A CA 1
ATOM 2344 C C . VAL A 1 303 ? -15.727 9.266 27.891 1 36.72 303 VAL A C 1
ATOM 2346 O O . VAL A 1 303 ? -16.25 10.133 27.172 1 36.72 303 VAL A O 1
ATOM 2349 N N . SER A 1 304 ? -16.312 8.094 27.578 1 35.44 304 SER A N 1
ATOM 2350 C CA . SER A 1 304 ? -17.75 8.117 27.844 1 35.44 304 SER A CA 1
ATOM 2351 C C . SER A 1 304 ? -18.078 9.047 29.016 1 35.44 304 SER A C 1
ATOM 2353 O O . SER A 1 304 ? -17.562 8.867 30.125 1 35.44 304 SER A O 1
ATOM 2355 N N . GLY A 1 305 ? -18.141 10.297 28.797 1 28.41 305 GLY A N 1
ATOM 2356 C CA . GLY A 1 305 ? -19.109 10.867 29.719 1 28.41 305 GLY A CA 1
ATOM 2357 C C . GLY A 1 305 ? -20.453 10.133 29.703 1 28.41 305 GLY A C 1
ATOM 2358 O O . GLY A 1 305 ? -20.766 9.445 28.734 1 28.41 305 GLY A O 1
ATOM 2359 N N . MET B 1 1 ? 41.406 -19.734 -14.539 1 28.47 1 MET B N 1
ATOM 2360 C CA . MET B 1 1 ? 40.719 -19.062 -13.438 1 28.47 1 MET B CA 1
ATOM 2361 C C . MET B 1 1 ? 39.75 -20.016 -12.742 1 28.47 1 MET B C 1
ATOM 2363 O O . MET B 1 1 ? 38.875 -20.578 -13.383 1 28.47 1 MET B O 1
ATOM 2367 N N . ASN B 1 2 ? 40.125 -20.781 -11.797 1 31.52 2 ASN B N 1
ATOM 2368 C CA . ASN B 1 2 ? 39.312 -21.875 -11.227 1 31.52 2 ASN B CA 1
ATOM 2369 C C . ASN B 1 2 ? 38.062 -21.344 -10.516 1 31.52 2 ASN B C 1
ATOM 2371 O O . ASN B 1 2 ? 38.156 -20.781 -9.422 1 31.52 2 ASN B O 1
ATOM 2375 N N . LEU B 1 3 ? 37.062 -21.047 -11.102 1 39.88 3 LEU B N 1
ATOM 2376 C CA . LEU B 1 3 ? 35.75 -20.578 -10.711 1 39.88 3 LEU B CA 1
ATOM 2377 C C . LEU B 1 3 ? 35.156 -21.438 -9.609 1 39.88 3 LEU B C 1
ATOM 2379 O O . LEU B 1 3 ? 34.031 -21.172 -9.133 1 39.88 3 LEU B O 1
ATOM 2383 N N . SER B 1 4 ? 35.812 -22.562 -9.227 1 44.75 4 SER B N 1
ATOM 2384 C CA . SER B 1 4 ? 35.312 -23.625 -8.352 1 44.75 4 SER B CA 1
ATOM 2385 C C . SER B 1 4 ? 35.281 -23.172 -6.895 1 44.75 4 SER B C 1
ATOM 2387 O O . SER B 1 4 ? 34.656 -23.812 -6.051 1 44.75 4 SER B O 1
ATOM 2389 N N . THR B 1 5 ? 36.094 -22.25 -6.512 1 51.19 5 THR B N 1
ATOM 2390 C CA . THR B 1 5 ? 36.25 -21.938 -5.094 1 51.19 5 THR B CA 1
ATOM 2391 C C . THR B 1 5 ? 35.312 -20.828 -4.66 1 51.19 5 THR B C 1
ATOM 2393 O O . THR B 1 5 ? 35.188 -20.531 -3.469 1 51.19 5 THR B O 1
ATOM 2396 N N . ILE B 1 6 ? 34.781 -20.266 -5.621 1 54.06 6 ILE B N 1
ATOM 2397 C CA . ILE B 1 6 ? 33.812 -19.25 -5.203 1 54.06 6 ILE B CA 1
ATOM 2398 C C . ILE B 1 6 ? 32.5 -19.938 -4.801 1 54.06 6 ILE B C 1
ATOM 2400 O O . ILE B 1 6 ? 31.922 -20.703 -5.574 1 54.06 6 ILE B O 1
ATOM 2404 N N . SER B 1 7 ? 32.219 -20.047 -3.529 1 59.06 7 SER B N 1
ATOM 2405 C CA . SER B 1 7 ? 31.031 -20.672 -2.973 1 59.06 7 SER B CA 1
ATOM 2406 C C . SER B 1 7 ? 29.906 -19.656 -2.764 1 59.06 7 SER B C 1
ATOM 2408 O O . SER B 1 7 ? 30.125 -18.453 -2.863 1 59.06 7 SER B O 1
ATOM 2410 N N . LEU B 1 8 ? 28.828 -20.297 -2.496 1 61.03 8 LEU B N 1
ATOM 2411 C CA . LEU B 1 8 ? 27.625 -19.5 -2.229 1 61.03 8 LEU B CA 1
ATOM 2412 C C . LEU B 1 8 ? 27.859 -18.547 -1.06 1 61.03 8 LEU B C 1
ATOM 2414 O O . LEU B 1 8 ? 27.297 -17.453 -1.018 1 61.03 8 LEU B O 1
ATOM 2418 N N . ARG B 1 9 ? 28.703 -19.047 -0.244 1 64.44 9 ARG B N 1
ATOM 2419 C CA . ARG B 1 9 ? 29.047 -18.219 0.908 1 64.44 9 ARG B CA 1
ATOM 2420 C C . ARG B 1 9 ? 29.688 -16.906 0.467 1 64.44 9 ARG B C 1
ATOM 2422 O O . ARG B 1 9 ? 29.391 -15.844 1.03 1 64.44 9 ARG B O 1
ATOM 2429 N N . HIS B 1 10 ? 30.484 -16.969 -0.621 1 69.5 10 HIS B N 1
ATOM 2430 C CA . HIS B 1 10 ? 31.172 -15.773 -1.097 1 69.5 10 HIS B CA 1
ATOM 2431 C C . HIS B 1 10 ? 30.172 -14.734 -1.6 1 69.5 10 HIS B C 1
ATOM 2433 O O . HIS B 1 10 ? 30.297 -13.547 -1.308 1 69.5 10 HIS B O 1
ATOM 2439 N N . PHE B 1 11 ? 29.219 -15.297 -2.301 1 66.75 11 PHE B N 1
ATOM 2440 C CA . PHE B 1 11 ? 28.219 -14.406 -2.857 1 66.75 11 PHE B CA 1
ATOM 2441 C C . PHE B 1 11 ? 27.375 -13.789 -1.749 1 66.75 11 PHE B C 1
ATOM 2443 O O . PHE B 1 11 ? 27.078 -12.594 -1.776 1 66.75 11 PHE B O 1
ATOM 2450 N N . ARG B 1 12 ? 27.031 -14.656 -0.849 1 68 12 ARG B N 1
ATOM 2451 C CA . ARG B 1 12 ? 26.203 -14.211 0.268 1 68 12 ARG B CA 1
ATOM 2452 C C . ARG B 1 12 ? 26.922 -13.141 1.087 1 68 12 ARG B C 1
ATOM 2454 O O . ARG B 1 12 ? 26.328 -12.133 1.46 1 68 12 ARG B O 1
ATOM 2461 N N . VAL B 1 13 ? 28.203 -13.461 1.358 1 73.62 13 VAL B N 1
ATOM 2462 C CA . VAL B 1 13 ? 29 -12.539 2.158 1 73.62 13 VAL B CA 1
ATOM 2463 C C . VAL B 1 13 ? 29.188 -11.234 1.395 1 73.62 13 VAL B C 1
ATOM 2465 O O . VAL B 1 13 ? 29.031 -10.148 1.955 1 73.62 13 VAL B O 1
ATOM 2468 N N . PHE B 1 14 ? 29.453 -11.359 0.09 1 78.5 14 PHE B N 1
ATOM 2469 C CA . PHE B 1 14 ? 29.672 -10.188 -0.744 1 78.5 14 PHE B CA 1
ATOM 2470 C C . PHE B 1 14 ? 28.422 -9.312 -0.771 1 78.5 14 PHE B C 1
ATOM 2472 O O . PHE B 1 14 ? 28.5 -8.102 -0.548 1 78.5 14 PHE B O 1
ATOM 2479 N N . LEU B 1 15 ? 27.375 -10.031 -1.01 1 70.44 15 LEU B N 1
ATOM 2480 C CA . LEU B 1 15 ? 26.125 -9.297 -1.134 1 70.44 15 LEU B CA 1
ATOM 2481 C C . LEU B 1 15 ? 25.734 -8.664 0.197 1 70.44 15 LEU B C 1
ATOM 2483 O O . LEU B 1 15 ? 25.219 -7.547 0.23 1 70.44 15 LEU B O 1
ATOM 2487 N N . ALA B 1 16 ? 25.953 -9.375 1.241 1 70.75 16 ALA B N 1
ATOM 2488 C CA . ALA B 1 16 ? 25.703 -8.844 2.578 1 70.75 16 ALA B CA 1
ATOM 2489 C C . ALA B 1 16 ? 26.578 -7.629 2.867 1 70.75 16 ALA B C 1
ATOM 2491 O O . ALA B 1 16 ? 26.109 -6.648 3.449 1 70.75 16 ALA B O 1
ATOM 2492 N N . VAL B 1 17 ? 27.781 -7.801 2.432 1 74.81 17 VAL B N 1
ATOM 2493 C CA . VAL B 1 17 ? 28.703 -6.699 2.658 1 74.81 17 VAL B CA 1
ATOM 2494 C C . VAL B 1 17 ? 28.281 -5.484 1.842 1 74.81 17 VAL B C 1
ATOM 2496 O O . VAL B 1 17 ? 28.281 -4.359 2.348 1 74.81 17 VAL B O 1
ATOM 2499 N N . VAL B 1 18 ? 27.844 -5.773 0.652 1 70 18 VAL B N 1
ATOM 2500 C CA . VAL B 1 18 ? 27.438 -4.691 -0.241 1 70 18 VAL B CA 1
ATOM 2501 C C . VAL B 1 18 ? 26.172 -4.039 0.281 1 70 18 VAL B C 1
ATOM 2503 O O . VAL B 1 18 ? 26.047 -2.812 0.298 1 70 18 VAL B O 1
ATOM 2506 N N . SER B 1 19 ? 25.25 -4.91 0.698 1 64.81 19 SER B N 1
ATOM 2507 C CA . SER B 1 19 ? 23.938 -4.449 1.159 1 64.81 19 SER B CA 1
ATOM 2508 C C . SER B 1 19 ? 24.062 -3.674 2.467 1 64.81 19 SER B C 1
ATOM 2510 O O . SER B 1 19 ? 23.359 -2.68 2.67 1 64.81 19 SER B O 1
ATOM 2512 N N . SER B 1 20 ? 25.031 -4.086 3.287 1 64 20 SER B N 1
ATOM 2513 C CA . SER B 1 20 ? 25.188 -3.48 4.605 1 64 20 SER B CA 1
ATOM 2514 C C . SER B 1 20 ? 26.219 -2.365 4.582 1 64 20 SER B C 1
ATOM 2516 O O . SER B 1 20 ? 26.266 -1.532 5.488 1 64 20 SER B O 1
ATOM 2518 N N . GLY B 1 21 ? 27 -2.457 3.572 1 64.5 21 GLY B N 1
ATOM 2519 C CA . GLY B 1 21 ? 28.062 -1.479 3.414 1 64.5 21 GLY B CA 1
ATOM 2520 C C . GLY B 1 21 ? 29.203 -1.666 4.402 1 64.5 21 GLY B C 1
ATOM 2521 O O . GLY B 1 21 ? 30.031 -0.778 4.566 1 64.5 21 GLY B O 1
ATOM 2522 N N . SER B 1 22 ? 29.203 -2.678 5.207 1 74.69 22 SER B N 1
ATOM 2523 C CA . SER B 1 22 ? 30.172 -2.938 6.258 1 74.69 22 SER B CA 1
ATOM 2524 C C . SER B 1 22 ? 30.453 -4.434 6.402 1 74.69 22 SER B C 1
ATOM 2526 O O . SER B 1 22 ? 29.531 -5.242 6.371 1 74.69 22 SER B O 1
ATOM 2528 N N . LEU B 1 23 ? 31.781 -4.688 6.516 1 77.88 23 LEU B N 1
ATOM 2529 C CA . LEU B 1 23 ? 32.156 -6.078 6.762 1 77.88 23 LEU B CA 1
ATOM 2530 C C . LEU B 1 23 ? 31.672 -6.531 8.133 1 77.88 23 LEU B C 1
ATOM 2532 O O . LEU B 1 23 ? 31.188 -7.656 8.289 1 77.88 23 LEU B O 1
ATOM 2536 N N . ALA B 1 24 ? 31.766 -5.582 9.039 1 78.38 24 ALA B N 1
ATOM 2537 C CA . ALA B 1 24 ? 31.359 -5.941 10.398 1 78.38 24 ALA B CA 1
ATOM 2538 C C . ALA B 1 24 ? 29.859 -6.141 10.484 1 78.38 24 ALA B C 1
ATOM 2540 O O . ALA B 1 24 ? 29.375 -7.098 11.102 1 78.38 24 ALA B O 1
ATOM 2541 N N . THR B 1 25 ? 29.234 -5.367 9.859 1 72.69 25 THR B N 1
ATOM 2542 C CA . THR B 1 25 ? 27.781 -5.488 9.852 1 72.69 25 THR B CA 1
ATOM 2543 C C . THR B 1 25 ? 27.344 -6.734 9.086 1 72.69 25 THR B C 1
ATOM 2545 O O . THR B 1 25 ? 26.422 -7.434 9.5 1 72.69 25 THR B O 1
ATOM 2548 N N . ALA B 1 26 ? 27.922 -6.957 8.047 1 72.75 26 ALA B N 1
ATOM 2549 C CA . ALA B 1 26 ? 27.672 -8.188 7.293 1 72.75 26 ALA B CA 1
ATOM 2550 C C . ALA B 1 26 ? 27.938 -9.422 8.156 1 72.75 26 ALA B C 1
ATOM 2552 O O . ALA B 1 26 ? 27.188 -10.391 8.102 1 72.75 26 ALA B O 1
ATOM 2553 N N . ALA B 1 27 ? 28.891 -9.266 8.953 1 79.12 27 ALA B N 1
ATOM 2554 C CA . ALA B 1 27 ? 29.234 -10.375 9.836 1 79.12 27 ALA B CA 1
ATOM 2555 C C . ALA B 1 27 ? 28.109 -10.625 10.844 1 79.12 27 ALA B C 1
ATOM 2557 O O . ALA B 1 27 ? 27.719 -11.773 11.078 1 79.12 27 ALA B O 1
ATOM 2558 N N . ARG B 1 28 ? 27.625 -9.594 11.266 1 70 28 ARG B N 1
ATOM 2559 C CA . ARG B 1 28 ? 26.531 -9.703 12.219 1 70 28 ARG B CA 1
ATOM 2560 C C . ARG B 1 28 ? 25.266 -10.227 11.547 1 70 28 ARG B C 1
ATOM 2562 O O . ARG B 1 28 ? 24.594 -11.117 12.07 1 70 28 ARG B O 1
ATOM 2569 N N . LEU B 1 29 ? 25.062 -9.781 10.375 1 62.31 29 LEU B N 1
ATOM 2570 C CA . LEU B 1 29 ? 23.875 -10.148 9.617 1 62.31 29 LEU B CA 1
ATOM 2571 C C . LEU B 1 29 ? 23.906 -11.617 9.219 1 62.31 29 LEU B C 1
ATOM 2573 O O . LEU B 1 29 ? 22.875 -12.289 9.203 1 62.31 29 LEU B O 1
ATOM 2577 N N . LEU B 1 30 ? 25.031 -12.102 9 1 63.97 30 LEU B N 1
ATOM 2578 C CA . LEU B 1 30 ? 25.219 -13.461 8.508 1 63.97 30 LEU B CA 1
ATOM 2579 C C . LEU B 1 30 ? 25.594 -14.398 9.648 1 63.97 30 LEU B C 1
ATOM 2581 O O . LEU B 1 30 ? 25.75 -15.602 9.438 1 63.97 30 LEU B O 1
ATOM 2585 N N . HIS B 1 31 ? 25.641 -13.812 10.867 1 70.12 31 HIS B N 1
ATOM 2586 C CA . HIS B 1 31 ? 26.016 -14.594 12.039 1 70.12 31 HIS B CA 1
ATOM 2587 C C . HIS B 1 31 ? 27.344 -15.32 11.805 1 70.12 31 HIS B C 1
ATOM 2589 O O . HIS 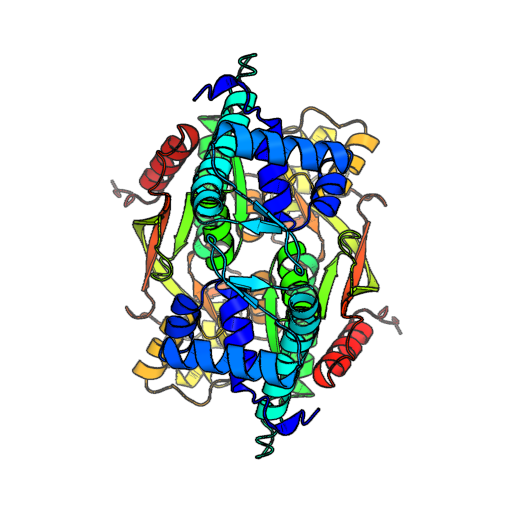B 1 31 ? 27.453 -16.516 12.086 1 70.12 31 HIS B O 1
ATOM 2595 N N . ILE B 1 32 ? 28.219 -14.633 11.25 1 76.31 32 ILE B N 1
ATOM 2596 C CA . ILE B 1 32 ? 29.578 -15.164 11.07 1 76.31 32 ILE B CA 1
ATOM 2597 C C . ILE B 1 32 ? 30.594 -14.164 11.594 1 76.31 32 ILE B C 1
ATOM 2599 O O . ILE B 1 32 ? 30.25 -13.031 11.93 1 76.31 32 ILE B O 1
ATOM 2603 N N . THR B 1 33 ? 31.797 -14.625 11.875 1 76.44 33 THR B N 1
ATOM 2604 C CA . THR B 1 33 ? 32.844 -13.773 12.422 1 76.44 33 THR B CA 1
ATOM 2605 C C . THR B 1 33 ? 33.344 -12.789 11.367 1 76.44 33 THR B C 1
ATOM 2607 O O . THR B 1 33 ? 33.219 -13.039 10.172 1 76.44 33 THR B O 1
ATOM 2610 N N . LEU B 1 34 ? 33.844 -11.672 11.844 1 80.12 34 LEU B N 1
ATOM 2611 C CA . LEU B 1 34 ? 34.406 -10.672 10.961 1 80.12 34 LEU B CA 1
ATOM 2612 C C . LEU B 1 34 ? 35.562 -11.266 10.148 1 80.12 34 LEU B C 1
ATOM 2614 O O . LEU B 1 34 ? 35.75 -10.922 8.969 1 80.12 34 LEU B O 1
ATOM 2618 N N . SER B 1 35 ? 36.281 -12.055 10.727 1 85.62 35 SER B N 1
ATOM 2619 C CA . SER B 1 35 ? 37.375 -12.742 10.039 1 85.62 35 SER B CA 1
ATOM 2620 C C . SER B 1 35 ? 36.844 -13.586 8.883 1 85.62 35 SER B C 1
ATOM 2622 O O . SER B 1 35 ? 37.469 -13.633 7.809 1 85.62 35 SER B O 1
ATOM 2624 N N . ALA B 1 36 ? 35.75 -14.219 9.07 1 79.31 36 ALA B N 1
ATOM 2625 C CA . ALA B 1 36 ? 35.125 -15.039 8.039 1 79.31 36 ALA B CA 1
ATOM 2626 C C . ALA B 1 36 ? 34.625 -14.188 6.879 1 79.31 36 ALA B C 1
ATOM 2628 O O . ALA B 1 36 ? 34.75 -14.57 5.715 1 79.31 36 ALA B O 1
ATOM 2629 N N . VAL B 1 37 ? 34.125 -13.109 7.23 1 80.62 37 VAL B N 1
ATOM 2630 C CA . VAL B 1 37 ? 33.688 -12.195 6.195 1 80.62 37 VAL B CA 1
ATOM 2631 C C . VAL B 1 37 ? 34.875 -11.68 5.387 1 80.62 37 VAL B C 1
ATOM 2633 O O . VAL B 1 37 ? 34.844 -11.703 4.152 1 80.62 37 VAL B O 1
ATOM 2636 N N . SER B 1 38 ? 35.875 -11.281 6.012 1 82.12 38 SER B N 1
ATOM 2637 C CA . SER B 1 38 ? 37.062 -10.75 5.363 1 82.12 38 SER B CA 1
ATOM 2638 C C . SER B 1 38 ? 37.75 -11.805 4.5 1 82.12 38 SER B C 1
ATOM 2640 O O . SER B 1 38 ? 38.156 -11.523 3.373 1 82.12 38 SER B O 1
ATOM 2642 N N . LYS B 1 39 ? 37.812 -12.883 5.031 1 81 39 LYS B N 1
ATOM 2643 C CA . LYS B 1 39 ? 38.438 -13.992 4.297 1 81 39 LYS B CA 1
ATOM 2644 C C . LYS B 1 39 ? 37.625 -14.32 3.039 1 81 39 LYS B C 1
ATOM 2646 O O . LYS B 1 39 ? 38.188 -14.547 1.972 1 81 39 LYS B O 1
ATOM 2651 N N . SER B 1 40 ? 36.312 -14.344 3.234 1 78.88 40 SER B N 1
ATOM 2652 C CA . SER B 1 40 ? 35.438 -14.664 2.109 1 78.88 40 SER B CA 1
ATOM 2653 C C . SER B 1 40 ? 35.562 -13.641 0.989 1 78.88 40 SER B C 1
ATOM 2655 O O . SER B 1 40 ? 35.625 -14 -0.188 1 78.88 40 SER B O 1
ATOM 2657 N N . ILE B 1 41 ? 35.719 -12.445 1.325 1 82.12 41 ILE B N 1
ATOM 2658 C CA . ILE B 1 41 ? 35.844 -11.383 0.336 1 82.12 41 ILE B CA 1
ATOM 2659 C C . ILE B 1 41 ? 37.219 -11.484 -0.331 1 82.12 41 ILE B C 1
ATOM 2661 O O . ILE B 1 41 ? 37.344 -11.344 -1.552 1 82.12 41 ILE B O 1
ATOM 2665 N N . LYS B 1 42 ? 38.188 -11.68 0.434 1 81.62 42 LYS B N 1
ATOM 2666 C CA . LYS B 1 42 ? 39.531 -11.82 -0.099 1 81.62 42 LYS B CA 1
ATOM 2667 C C . LYS B 1 42 ? 39.625 -13.008 -1.06 1 81.62 42 LYS B C 1
ATOM 2669 O O . LYS B 1 42 ? 40.25 -12.898 -2.127 1 81.62 42 LYS B O 1
ATOM 2674 N N . GLU B 1 43 ? 39.031 -14.125 -0.643 1 76.06 43 GLU B N 1
ATOM 2675 C CA . GLU B 1 43 ? 38.969 -15.297 -1.507 1 76.06 43 GLU B CA 1
ATOM 2676 C C . GLU B 1 43 ? 38.25 -14.992 -2.82 1 76.06 43 GLU B C 1
ATOM 2678 O O . GLU B 1 43 ? 38.719 -15.406 -3.889 1 76.06 43 GLU B O 1
ATOM 2683 N N . LEU B 1 44 ? 37.156 -14.32 -2.676 1 75.69 44 LEU B N 1
ATOM 2684 C CA . LEU B 1 44 ? 36.375 -13.961 -3.852 1 75.69 44 LEU B CA 1
ATOM 2685 C C . LEU B 1 44 ? 37.188 -13.062 -4.785 1 75.69 44 LEU B C 1
ATOM 2687 O O . LEU B 1 44 ? 37.219 -13.297 -5.996 1 75.69 44 LEU B O 1
ATOM 2691 N N . GLU B 1 45 ? 37.906 -12.156 -4.32 1 79.12 45 GLU B N 1
ATOM 2692 C CA . GLU B 1 45 ? 38.688 -11.227 -5.109 1 79.12 45 GLU B CA 1
ATOM 2693 C C . GLU B 1 45 ? 39.906 -11.914 -5.715 1 79.12 45 GLU B C 1
ATOM 2695 O O . GLU B 1 45 ? 40.281 -11.641 -6.855 1 79.12 45 GLU B O 1
ATOM 2700 N N . GLN B 1 46 ? 40.5 -12.75 -4.969 1 76.44 46 GLN B N 1
ATOM 2701 C CA . GLN B 1 46 ? 41.625 -13.531 -5.461 1 76.44 46 GLN B CA 1
ATOM 2702 C C . GLN B 1 46 ? 41.219 -14.414 -6.633 1 76.44 46 GLN B C 1
ATOM 2704 O O . GLN B 1 46 ? 41.906 -14.484 -7.645 1 76.44 46 GLN B O 1
ATOM 2709 N N . GLU B 1 47 ? 40.031 -15.094 -6.492 1 68.44 47 GLU B N 1
ATOM 2710 C CA . GLU B 1 47 ? 39.562 -15.977 -7.551 1 68.44 47 GLU B CA 1
ATOM 2711 C C . GLU B 1 47 ? 39.188 -15.18 -8.797 1 68.44 47 GLU B C 1
ATOM 2713 O O . GLU B 1 47 ? 39.375 -15.641 -9.922 1 68.44 47 GLU B O 1
ATOM 2718 N N . LEU B 1 48 ? 38.625 -14.102 -8.555 1 70.69 48 LEU B N 1
ATOM 2719 C CA . LEU B 1 48 ? 38.188 -13.273 -9.68 1 70.69 48 LEU B CA 1
ATOM 2720 C C . LEU B 1 48 ? 39.375 -12.5 -10.266 1 70.69 48 LEU B C 1
ATOM 2722 O O . LEU B 1 48 ? 39.281 -11.984 -11.383 1 70.69 48 LEU B O 1
ATOM 2726 N N . GLY B 1 49 ? 40.438 -12.5 -9.586 1 71.25 49 GLY B N 1
ATOM 2727 C CA . GLY B 1 49 ? 41.625 -11.766 -10.016 1 71.25 49 GLY B CA 1
ATOM 2728 C C . GLY B 1 49 ? 41.438 -10.258 -9.992 1 71.25 49 GLY B C 1
ATOM 2729 O O . GLY B 1 49 ? 42.188 -9.531 -10.664 1 71.25 49 GLY B O 1
ATOM 2730 N N . SER B 1 50 ? 40.375 -9.922 -9.453 1 76.5 50 SER B N 1
ATOM 2731 C CA . SER B 1 50 ? 40.062 -8.5 -9.383 1 76.5 50 SER B CA 1
ATOM 2732 C C . SER B 1 50 ? 39.594 -8.102 -7.988 1 76.5 50 SER B C 1
ATOM 2734 O O . SER B 1 50 ? 38.906 -8.867 -7.309 1 76.5 50 SER B O 1
ATOM 2736 N N . GLN B 1 51 ? 39.969 -7.047 -7.598 1 80.5 51 GLN B N 1
ATOM 2737 C CA . GLN B 1 51 ? 39.438 -6.48 -6.355 1 80.5 51 GLN B CA 1
ATOM 2738 C C . GLN B 1 51 ? 38.031 -5.973 -6.531 1 80.5 51 GLN B C 1
ATOM 2740 O O . GLN B 1 51 ? 37.75 -5.199 -7.453 1 80.5 51 GLN B O 1
ATOM 2745 N N . LEU B 1 52 ? 37.125 -6.574 -5.648 1 79.88 52 LEU B N 1
ATOM 2746 C CA . LEU B 1 52 ? 35.719 -6.238 -5.801 1 79.88 52 LEU B CA 1
ATOM 2747 C C . LEU B 1 52 ? 35.344 -5.098 -4.863 1 79.88 52 LEU B C 1
ATOM 2749 O O . LEU B 1 52 ? 34.406 -4.324 -5.168 1 79.88 52 LEU B O 1
ATOM 2753 N N . LEU B 1 53 ? 35.938 -5.262 -3.768 1 78.62 53 LEU B N 1
ATOM 2754 C CA . LEU B 1 53 ? 35.625 -4.309 -2.705 1 78.62 53 LEU B CA 1
ATOM 2755 C C . LEU B 1 53 ? 36.875 -3.527 -2.303 1 78.62 53 LEU B C 1
ATOM 2757 O O . LEU B 1 53 ? 38 -4.066 -2.328 1 78.62 53 LEU B O 1
ATOM 2761 N N . VAL B 1 54 ? 36.781 -2.4 -2.047 1 76.62 54 VAL B N 1
ATOM 2762 C CA . VAL B 1 54 ? 37.906 -1.594 -1.521 1 76.62 54 VAL B CA 1
ATOM 2763 C C . VAL B 1 54 ? 37.469 -0.924 -0.218 1 76.62 54 VAL B C 1
ATOM 2765 O O . VAL B 1 54 ? 36.344 -0.413 -0.114 1 76.62 54 VAL B O 1
ATOM 2768 N N . ARG B 1 55 ? 38.156 -1.308 0.808 1 72.31 55 ARG B N 1
ATOM 2769 C CA . ARG B 1 55 ? 37.906 -0.751 2.135 1 72.31 55 ARG B CA 1
ATOM 2770 C C . ARG B 1 55 ? 38.375 0.698 2.217 1 72.31 55 ARG B C 1
ATOM 2772 O O . ARG B 1 55 ? 39.5 1.012 1.837 1 72.31 55 ARG B O 1
ATOM 2779 N N . GLY B 1 56 ? 37.562 1.523 2.441 1 56.09 56 GLY B N 1
ATOM 2780 C CA . GLY B 1 56 ? 37.906 2.926 2.576 1 56.09 56 GLY B CA 1
ATOM 2781 C C . GLY B 1 56 ? 37.406 3.557 3.852 1 56.09 56 GLY B C 1
ATOM 2782 O O . GLY B 1 56 ? 36.812 2.871 4.695 1 56.09 56 GLY B O 1
ATOM 2783 N N . ARG B 1 57 ? 37.562 4.688 4.164 1 56.03 57 ARG B N 1
ATOM 2784 C CA . ARG B 1 57 ? 37.125 5.449 5.34 1 56.03 57 ARG B CA 1
ATOM 2785 C C . ARG B 1 57 ? 35.625 5.406 5.516 1 56.03 57 ARG B C 1
ATOM 2787 O O . ARG B 1 57 ? 35.125 5.438 6.645 1 56.03 57 ARG B O 1
ATOM 2794 N N . LYS B 1 58 ? 34.906 5.27 4.617 1 52.25 58 LYS B N 1
ATOM 2795 C CA . LYS B 1 58 ? 33.469 5.344 4.621 1 52.25 58 LYS B CA 1
ATOM 2796 C C . LYS B 1 58 ? 32.844 3.953 4.633 1 52.25 58 LYS B C 1
ATOM 2798 O O . LYS B 1 58 ? 31.641 3.799 4.359 1 52.25 58 LYS B O 1
ATOM 2803 N N . GLY B 1 59 ? 33.656 2.932 4.754 1 64.25 59 GLY B N 1
ATOM 2804 C CA . GLY B 1 59 ? 33.188 1.551 4.762 1 64.25 59 GLY B CA 1
ATOM 2805 C C . GLY B 1 59 ? 33.656 0.766 3.545 1 64.25 59 GLY B C 1
ATOM 2806 O O . GLY B 1 59 ? 34.625 1.138 2.893 1 64.25 59 GLY B O 1
ATOM 2807 N N . VAL B 1 60 ? 32.812 -0.201 3.152 1 73.06 60 VAL B N 1
ATOM 2808 C CA . VAL B 1 60 ? 33.188 -1.062 2.025 1 73.06 60 VAL B CA 1
ATOM 2809 C C . VAL B 1 60 ? 32.531 -0.536 0.75 1 73.06 60 VAL B C 1
ATOM 2811 O O . VAL B 1 60 ? 31.328 -0.196 0.748 1 73.06 60 VAL B O 1
ATOM 2814 N N . GLN B 1 61 ? 33.344 -0.241 -0.266 1 72.5 61 GLN B N 1
ATOM 2815 C CA . GLN B 1 61 ? 32.844 0.214 -1.563 1 72.5 61 GLN B CA 1
ATOM 2816 C C . GLN B 1 61 ? 33.156 -0.812 -2.652 1 72.5 61 GLN B C 1
ATOM 2818 O O . GLN B 1 61 ? 34.125 -1.545 -2.57 1 72.5 61 GLN B O 1
ATOM 2823 N N . LEU B 1 62 ? 32.219 -0.759 -3.711 1 72.25 62 LEU B N 1
ATOM 2824 C CA . LEU B 1 62 ? 32.406 -1.662 -4.84 1 72.25 62 LEU B CA 1
ATOM 2825 C C . LEU B 1 62 ? 33.438 -1.093 -5.809 1 72.25 62 LEU B C 1
ATOM 2827 O O . LEU B 1 62 ? 33.438 0.112 -6.074 1 72.25 62 LEU B O 1
ATOM 2831 N N . THR B 1 63 ? 34.406 -1.855 -6.348 1 73.19 63 THR B N 1
ATOM 2832 C CA . THR B 1 63 ? 35.219 -1.565 -7.52 1 73.19 63 THR B CA 1
ATOM 2833 C C . THR B 1 63 ? 34.375 -1.671 -8.797 1 73.19 63 THR B C 1
ATOM 2835 O O . THR B 1 63 ? 33.219 -2.088 -8.758 1 73.19 63 THR B O 1
ATOM 2838 N N . ARG B 1 64 ? 34.906 -1.116 -9.984 1 64.31 64 ARG B N 1
ATOM 2839 C CA . ARG B 1 64 ? 34.281 -1.392 -11.258 1 64.31 64 ARG B CA 1
ATOM 2840 C C . ARG B 1 64 ? 34 -2.883 -11.422 1 64.31 64 ARG B C 1
ATOM 2842 O O . ARG B 1 64 ? 32.906 -3.271 -11.867 1 64.31 64 ARG B O 1
ATOM 2849 N N . ALA B 1 65 ? 34.906 -3.523 -11.125 1 69.12 65 ALA B N 1
ATOM 2850 C CA . ALA B 1 65 ? 34.75 -4.973 -11.156 1 69.12 65 ALA B CA 1
ATOM 2851 C C . ALA B 1 65 ? 33.719 -5.426 -10.125 1 69.12 65 ALA B C 1
ATOM 2853 O O . ALA B 1 65 ? 32.938 -6.352 -10.375 1 69.12 65 ALA B O 1
ATOM 2854 N N . GLY B 1 66 ? 33.656 -4.715 -9.055 1 71.94 66 GLY B N 1
ATOM 2855 C CA . GLY B 1 66 ? 32.688 -5.016 -8.023 1 71.94 66 GLY B CA 1
ATOM 2856 C C . GLY B 1 66 ? 31.25 -4.711 -8.438 1 71.94 66 GLY B C 1
ATOM 2857 O O . GLY B 1 66 ? 30.344 -5.484 -8.148 1 71.94 66 GLY B O 1
ATOM 2858 N N . GLU B 1 67 ? 31.125 -3.727 -9.086 1 66.19 67 GLU B N 1
ATOM 2859 C CA . GLU B 1 67 ? 29.812 -3.371 -9.609 1 66.19 67 GLU B CA 1
ATOM 2860 C C . GLU B 1 67 ? 29.328 -4.395 -10.633 1 66.19 67 GLU B C 1
ATOM 2862 O O . GLU B 1 67 ? 28.156 -4.805 -10.609 1 66.19 67 GLU B O 1
ATOM 2867 N N . ALA B 1 68 ? 30.188 -4.727 -11.492 1 62.62 68 ALA B N 1
ATOM 2868 C CA . ALA B 1 68 ? 29.875 -5.758 -12.477 1 62.62 68 ALA B CA 1
ATOM 2869 C C . ALA B 1 68 ? 29.562 -7.086 -11.797 1 62.62 68 ALA B C 1
ATOM 2871 O O . ALA B 1 68 ? 28.609 -7.773 -12.164 1 62.62 68 ALA B O 1
ATOM 2872 N N . PHE B 1 69 ? 30.328 -7.305 -10.82 1 66.75 69 PHE B N 1
ATOM 2873 C CA . PHE B 1 69 ? 30.125 -8.555 -10.102 1 66.75 69 PHE B CA 1
ATOM 2874 C C . PHE B 1 69 ? 28.844 -8.508 -9.297 1 66.75 69 PHE B C 1
ATOM 2876 O O . PHE B 1 69 ? 28.109 -9.5 -9.227 1 66.75 69 PHE B O 1
ATOM 2883 N N . HIS B 1 70 ? 28.641 -7.414 -8.719 1 63.72 70 HIS B N 1
ATOM 2884 C CA . HIS B 1 70 ? 27.438 -7.258 -7.91 1 63.72 70 HIS B CA 1
ATOM 2885 C C . HIS B 1 70 ? 26.188 -7.527 -8.734 1 63.72 70 HIS B C 1
ATOM 2887 O O . HIS B 1 70 ? 25.266 -8.211 -8.273 1 63.72 70 HIS B O 1
ATOM 2893 N N . LYS B 1 71 ? 26.25 -7.008 -9.852 1 56.78 71 LYS B N 1
ATOM 2894 C CA . LYS B 1 71 ? 25.141 -7.242 -10.781 1 56.78 71 LYS B CA 1
ATOM 2895 C C . LYS B 1 71 ? 24.953 -8.734 -11.039 1 56.78 71 LYS B C 1
ATOM 2897 O O . LYS B 1 71 ? 23.828 -9.242 -10.953 1 56.78 71 LYS B O 1
ATOM 2902 N N . HIS B 1 72 ? 26 -9.336 -11.242 1 54.41 72 HIS B N 1
ATOM 2903 C CA . HIS B 1 72 ? 25.953 -10.758 -11.578 1 54.41 72 HIS B CA 1
ATOM 2904 C C . HIS B 1 72 ? 25.875 -11.625 -10.328 1 54.41 72 HIS B C 1
ATOM 2906 O O . HIS B 1 72 ? 25.266 -12.688 -10.344 1 54.41 72 HIS B O 1
ATOM 2912 N N . ALA B 1 73 ? 26.469 -11.047 -9.289 1 57.59 73 ALA B N 1
ATOM 2913 C CA . ALA B 1 73 ? 26.438 -11.805 -8.047 1 57.59 73 ALA B CA 1
ATOM 2914 C C . ALA B 1 73 ? 25.031 -11.883 -7.473 1 57.59 73 ALA B C 1
ATOM 2916 O O . ALA B 1 73 ? 24.609 -12.93 -6.988 1 57.59 73 ALA B O 1
ATOM 2917 N N . ALA B 1 74 ? 24.5 -10.789 -7.488 1 51.22 74 ALA B N 1
ATOM 2918 C CA . ALA B 1 74 ? 23.109 -10.789 -7.043 1 51.22 74 ALA B CA 1
ATOM 2919 C C . ALA B 1 74 ? 22.266 -11.742 -7.887 1 51.22 74 ALA B C 1
ATOM 2921 O O . ALA B 1 74 ? 21.453 -12.5 -7.352 1 51.22 74 ALA B O 1
ATOM 2922 N N . GLN B 1 75 ? 22.594 -11.805 -9.117 1 48.53 75 GLN B N 1
ATOM 2923 C CA . GLN B 1 75 ? 21.938 -12.719 -10.047 1 48.53 75 GLN B CA 1
ATOM 2924 C C . GLN B 1 75 ? 22.344 -14.164 -9.758 1 48.53 75 GLN B C 1
ATOM 2926 O O . GLN B 1 75 ? 21.5 -15.07 -9.781 1 48.53 75 GLN B O 1
ATOM 2931 N N . ALA B 1 76 ? 23.516 -14.32 -9.508 1 47.84 76 ALA B N 1
ATOM 2932 C CA . ALA B 1 76 ? 24.031 -15.656 -9.234 1 47.84 76 ALA B CA 1
ATOM 2933 C C . ALA B 1 76 ? 23.5 -16.188 -7.902 1 47.84 76 ALA B C 1
ATOM 2935 O O . ALA B 1 76 ? 23.109 -17.359 -7.809 1 47.84 76 ALA B O 1
ATOM 2936 N N . MET B 1 77 ? 23.516 -15.305 -6.977 1 47.59 77 MET B N 1
ATOM 2937 C CA . MET B 1 77 ? 23 -15.773 -5.691 1 47.59 77 MET B CA 1
ATOM 2938 C C . MET B 1 77 ? 21.5 -16.078 -5.777 1 47.59 77 MET B C 1
ATOM 2940 O O . MET B 1 77 ? 21.016 -17.031 -5.176 1 47.59 77 MET B O 1
ATOM 2944 N N . ALA B 1 78 ? 20.938 -15.242 -6.5 1 45.31 78 ALA B N 1
ATOM 2945 C CA . ALA B 1 78 ? 19.531 -15.531 -6.766 1 45.31 78 ALA B CA 1
ATOM 2946 C C . ALA B 1 78 ? 19.375 -16.844 -7.523 1 45.31 78 ALA B C 1
ATOM 2948 O O . ALA B 1 78 ? 18.5 -17.656 -7.195 1 45.31 78 ALA B O 1
ATOM 2949 N N . SER B 1 79 ? 20.203 -17.016 -8.43 1 43.19 79 SER B N 1
ATOM 2950 C CA . SER B 1 79 ? 20.234 -18.281 -9.148 1 43.19 79 SER B CA 1
ATOM 2951 C C . SER B 1 79 ? 20.672 -19.422 -8.242 1 43.19 79 SER B C 1
ATOM 2953 O O . SER B 1 79 ? 20.125 -20.531 -8.32 1 43.19 79 SER B O 1
ATOM 2955 N N . PHE B 1 80 ? 21.672 -19.156 -7.449 1 41.62 80 PHE B N 1
ATOM 2956 C CA . PHE B 1 80 ? 22.125 -20.172 -6.504 1 41.62 80 PHE B CA 1
ATOM 2957 C C . PHE B 1 80 ? 21.031 -20.5 -5.492 1 41.62 80 PHE B C 1
ATOM 2959 O O . PHE B 1 80 ? 20.812 -21.672 -5.16 1 41.62 80 PHE B O 1
ATOM 2966 N N . ARG B 1 81 ? 20.516 -19.453 -4.961 1 40.59 81 ARG B N 1
ATOM 2967 C CA . ARG B 1 81 ? 19.391 -19.734 -4.078 1 40.59 81 ARG B CA 1
ATOM 2968 C C . ARG B 1 81 ? 18.297 -20.531 -4.805 1 40.59 81 ARG B C 1
ATOM 2970 O O . ARG B 1 81 ? 17.734 -21.469 -4.242 1 40.59 81 ARG B O 1
ATOM 2977 N N . MET B 1 82 ? 18.172 -20.062 -5.988 1 38.88 82 MET B N 1
ATOM 2978 C CA . MET B 1 82 ? 17.266 -20.828 -6.836 1 38.88 82 MET B CA 1
ATOM 2979 C C . MET B 1 82 ? 17.828 -22.234 -7.078 1 38.88 82 MET B C 1
ATOM 2981 O O . MET B 1 82 ? 17.078 -23.219 -7.086 1 38.88 82 MET B O 1
ATOM 2985 N N . ALA B 1 83 ? 19.109 -22.266 -7.316 1 38.66 83 ALA B N 1
ATOM 2986 C CA . ALA B 1 83 ? 19.734 -23.578 -7.5 1 38.66 83 ALA B CA 1
ATOM 2987 C C . ALA B 1 83 ? 19.734 -24.375 -6.203 1 38.66 83 ALA B C 1
ATOM 2989 O O . ALA B 1 83 ? 19.5 -25.594 -6.223 1 38.66 83 ALA B O 1
ATOM 2990 N N . LEU B 1 84 ? 20.203 -23.688 -5.164 1 37.12 84 LEU B N 1
ATOM 2991 C CA . LEU B 1 84 ? 20.094 -24.406 -3.902 1 37.12 84 LEU B CA 1
ATOM 2992 C C . LEU B 1 84 ? 18.656 -24.859 -3.664 1 37.12 84 LEU B C 1
ATOM 2994 O O . LEU B 1 84 ? 18.422 -25.969 -3.184 1 37.12 84 LEU B O 1
ATOM 2998 N N . ASP B 1 85 ? 17.891 -23.906 -3.854 1 35.53 85 ASP B N 1
ATOM 2999 C CA . ASP B 1 85 ? 16.484 -24.281 -3.785 1 35.53 85 ASP B CA 1
ATOM 3000 C C . ASP B 1 85 ? 16.141 -25.328 -4.852 1 35.53 85 ASP B C 1
ATOM 3002 O O . ASP B 1 85 ? 15.375 -26.25 -4.598 1 35.53 85 ASP B O 1
ATOM 3006 N N . GLU B 1 86 ? 16.766 -25 -5.941 1 34.75 86 GLU B N 1
ATOM 3007 C CA . GLU B 1 86 ? 16.625 -26.047 -6.953 1 34.75 86 GLU B CA 1
ATOM 3008 C C . GLU B 1 86 ? 17.469 -27.266 -6.617 1 34.75 86 GLU B C 1
ATOM 3010 O O . GLU B 1 86 ? 17.094 -28.406 -6.957 1 34.75 86 GLU B O 1
ATOM 3015 N N . GLY B 1 87 ? 18.75 -27.125 -6.238 1 35.44 87 GLY B N 1
ATOM 3016 C CA . GLY B 1 87 ? 19.5 -28.344 -5.973 1 35.44 87 GLY B CA 1
ATOM 3017 C C . GLY B 1 87 ? 18.875 -29.219 -4.914 1 35.44 87 GLY B C 1
ATOM 3018 O O . GLY B 1 87 ? 19.344 -30.328 -4.652 1 35.44 87 GLY B O 1
ATOM 3019 N N . GLN B 1 88 ? 18.594 -28.672 -3.756 1 33.53 88 GLN B N 1
ATOM 3020 C CA . GLN B 1 88 ? 17.859 -29.734 -3.078 1 33.53 88 GLN B CA 1
ATOM 3021 C C . GLN B 1 88 ? 16.672 -30.203 -3.92 1 33.53 88 GLN B C 1
ATOM 3023 O O . GLN B 1 88 ? 15.656 -29.531 -4.008 1 33.53 88 GLN B O 1
ATOM 3028 N N . VAL B 1 89 ? 16.875 -30.75 -5 1 33.59 89 VAL B N 1
ATOM 3029 C CA . VAL B 1 89 ? 16 -31.594 -5.812 1 33.59 89 VAL B CA 1
ATOM 3030 C C . VAL B 1 89 ? 15.055 -32.375 -4.902 1 33.59 89 VAL B C 1
ATOM 3032 O O . VAL B 1 89 ? 14.414 -33.344 -5.348 1 33.59 89 VAL B O 1
ATOM 3035 N N . GLN B 1 90 ? 15.258 -32.469 -3.537 1 34.72 90 GLN B N 1
ATOM 3036 C CA . GLN B 1 90 ? 14.273 -33.5 -3.197 1 34.72 90 GLN B CA 1
ATOM 3037 C C . GLN B 1 90 ? 12.938 -33.219 -3.885 1 34.72 90 GLN B C 1
ATOM 3039 O O . GLN B 1 90 ? 12.68 -32.094 -4.328 1 34.72 90 GLN B O 1
ATOM 3044 N N . PRO B 1 91 ? 11.828 -34.031 -3.566 1 37.47 91 PRO B N 1
ATOM 3045 C CA . PRO B 1 91 ? 10.445 -33.844 -4.035 1 37.47 91 PRO B CA 1
ATOM 3046 C C . PRO B 1 91 ? 10.047 -32.375 -4.176 1 37.47 91 PRO B C 1
ATOM 3048 O O . PRO B 1 91 ? 10.734 -31.5 -3.656 1 37.47 91 PRO B O 1
ATOM 3051 N N . GLN B 1 92 ? 8.734 -31.859 -4.781 1 40.38 92 GLN B N 1
ATOM 3052 C CA . GLN B 1 92 ? 8.047 -30.719 -5.402 1 40.38 92 GLN B CA 1
ATOM 3053 C C . GLN B 1 92 ? 8.164 -29.469 -4.539 1 40.38 92 GLN B C 1
ATOM 3055 O O . GLN B 1 92 ? 7.367 -29.266 -3.621 1 40.38 92 GLN B O 1
ATOM 3060 N N . ALA B 1 93 ? 9.188 -29.094 -4.141 1 46.56 93 ALA B N 1
ATOM 3061 C CA . ALA B 1 93 ? 9.172 -27.859 -3.342 1 46.56 93 ALA B CA 1
ATOM 3062 C C . ALA B 1 93 ? 8.359 -26.766 -4.031 1 46.56 93 ALA B C 1
ATOM 3064 O O . ALA B 1 93 ? 8.414 -26.625 -5.258 1 46.56 93 ALA B O 1
ATOM 3065 N N . PRO B 1 94 ? 7.492 -26.297 -3.389 1 54.44 94 PRO B N 1
ATOM 3066 C CA . PRO B 1 94 ? 6.656 -25.281 -4.023 1 54.44 94 PRO B CA 1
ATOM 3067 C C . PRO B 1 94 ? 7.473 -24.141 -4.637 1 54.44 94 PRO B C 1
ATOM 3069 O O . PRO B 1 94 ? 8.484 -23.719 -4.062 1 54.44 94 PRO B O 1
ATOM 3072 N N . GLN B 1 95 ? 7.496 -24.016 -5.996 1 77.31 95 GLN B N 1
ATOM 3073 C CA . GLN B 1 95 ? 8.039 -22.859 -6.715 1 77.31 95 GLN B CA 1
ATOM 3074 C C . GLN B 1 95 ? 7.406 -21.562 -6.234 1 77.31 95 GLN B C 1
ATOM 3076 O O . GLN B 1 95 ? 6.18 -21.453 -6.148 1 77.31 95 GLN B O 1
ATOM 3081 N N . VAL B 1 96 ? 8.234 -20.719 -5.652 1 84.12 96 VAL B N 1
ATOM 3082 C CA . VAL B 1 96 ? 7.723 -19.438 -5.168 1 84.12 96 VAL B CA 1
ATOM 3083 C C . VAL B 1 96 ? 7.844 -18.391 -6.27 1 84.12 96 VAL B C 1
ATOM 3085 O O . VAL B 1 96 ? 8.914 -18.234 -6.867 1 84.12 96 VAL B O 1
ATOM 3088 N N . LEU B 1 97 ? 6.77 -17.859 -6.664 1 90.94 97 LEU B N 1
ATOM 3089 C CA . LEU B 1 97 ? 6.719 -16.734 -7.594 1 90.94 97 LEU B CA 1
ATOM 3090 C C . LEU B 1 97 ? 6.469 -15.422 -6.852 1 90.94 97 LEU B C 1
ATOM 3092 O O . LEU B 1 97 ? 5.461 -15.281 -6.16 1 90.94 97 LEU B O 1
ATOM 3096 N N . ARG B 1 98 ? 7.348 -14.539 -6.977 1 91.94 98 ARG B N 1
ATOM 3097 C CA . ARG B 1 98 ? 7.211 -13.242 -6.324 1 91.94 98 ARG B CA 1
ATOM 3098 C C . ARG B 1 98 ? 6.758 -12.172 -7.312 1 91.94 98 ARG B C 1
ATOM 3100 O O . ARG B 1 98 ? 7.512 -11.789 -8.211 1 91.94 98 ARG B O 1
ATOM 3107 N N . VAL B 1 99 ? 5.57 -11.602 -7.016 1 92 99 VAL B N 1
ATOM 3108 C CA . VAL B 1 99 ? 4.961 -10.648 -7.941 1 92 99 VAL B CA 1
ATOM 3109 C C . VAL B 1 99 ? 4.855 -9.281 -7.277 1 92 99 VAL B C 1
ATOM 3111 O O . VAL B 1 99 ? 4.273 -9.148 -6.199 1 92 99 VAL B O 1
ATOM 3114 N N . GLY B 1 100 ? 5.48 -8.328 -7.906 1 90.19 100 GLY B N 1
ATOM 3115 C CA . GLY B 1 100 ? 5.215 -6.953 -7.527 1 90.19 100 GLY B CA 1
ATOM 3116 C C . GLY B 1 100 ? 3.939 -6.402 -8.141 1 90.19 100 GLY B C 1
ATOM 3117 O O . GLY B 1 100 ? 3.68 -6.598 -9.328 1 90.19 100 GLY B O 1
ATOM 3118 N N . ALA B 1 101 ? 3.18 -5.75 -7.219 1 88.12 101 ALA B N 1
ATOM 3119 C CA . ALA B 1 101 ? 1.904 -5.223 -7.699 1 88.12 101 ALA B CA 1
ATOM 3120 C C . ALA B 1 101 ? 1.801 -3.721 -7.445 1 88.12 101 ALA B C 1
ATOM 3122 O O . ALA B 1 101 ? 1.893 -3.27 -6.301 1 88.12 101 ALA B O 1
ATOM 3123 N N . LEU B 1 102 ? 1.637 -3.059 -8.523 1 84.38 102 LEU B N 1
ATOM 3124 C CA . LEU B 1 102 ? 1.222 -1.667 -8.375 1 84.38 102 LEU B CA 1
ATOM 3125 C C . LEU B 1 102 ? -0.252 -1.576 -7.992 1 84.38 102 LEU B C 1
ATOM 3127 O O . LEU B 1 102 ? -1.001 -2.543 -8.156 1 84.38 102 LEU B O 1
ATOM 3131 N N . PRO B 1 103 ? -0.655 -0.534 -7.48 1 74.88 103 PRO B N 1
ATOM 3132 C CA . PRO B 1 103 ? -1.986 -0.451 -6.879 1 74.88 103 PRO B CA 1
ATOM 3133 C C . PRO B 1 103 ? -3.094 -0.913 -7.824 1 74.88 103 PRO B C 1
ATOM 3135 O O . PRO B 1 103 ? -4.02 -1.611 -7.402 1 74.88 103 PRO B O 1
ATOM 3138 N N . THR B 1 104 ? -3.055 -0.567 -9.07 1 66.62 104 THR B N 1
ATOM 3139 C CA . THR B 1 104 ? -4.121 -0.896 -10.016 1 66.62 104 THR B CA 1
ATOM 3140 C C . THR B 1 104 ? -4.262 -2.408 -10.164 1 66.62 104 THR B C 1
ATOM 3142 O O . THR B 1 104 ? -5.367 -2.918 -10.352 1 66.62 104 THR B O 1
ATOM 3145 N N . ALA B 1 105 ? -3.174 -3.041 -10.062 1 71.25 105 ALA B N 1
ATOM 3146 C CA . ALA B 1 105 ? -3.143 -4.438 -10.484 1 71.25 105 ALA B CA 1
ATOM 3147 C C . ALA B 1 105 ? -3.402 -5.371 -9.305 1 71.25 105 ALA B C 1
ATOM 3149 O O . ALA B 1 105 ? -3.811 -6.52 -9.492 1 71.25 105 ALA B O 1
ATOM 3150 N N . ALA B 1 106 ? -3.256 -4.938 -8.18 1 69.69 106 ALA B N 1
ATOM 3151 C CA . ALA B 1 106 ? -3.164 -5.832 -7.023 1 69.69 106 ALA B CA 1
ATOM 3152 C C . ALA B 1 106 ? -4.473 -6.586 -6.809 1 69.69 106 ALA B C 1
ATOM 3154 O O . ALA B 1 106 ? -4.469 -7.801 -6.594 1 69.69 106 ALA B O 1
ATOM 3155 N N . GLY B 1 107 ? -5.586 -5.918 -6.891 1 69 107 GLY B N 1
ATOM 3156 C CA . GLY B 1 107 ? -6.844 -6.574 -6.59 1 69 107 GLY B CA 1
ATOM 3157 C C . GLY B 1 107 ? -7.551 -7.105 -7.82 1 69 107 GLY B C 1
ATOM 3158 O O . GLY B 1 107 ? -7.641 -8.32 -8.016 1 69 107 GLY B O 1
ATOM 3159 N N . TYR B 1 108 ? -7.746 -6.32 -8.719 1 74.06 108 TYR B N 1
ATOM 3160 C CA . TYR B 1 108 ? -8.625 -6.555 -9.859 1 74.06 108 TYR B CA 1
ATOM 3161 C C . TYR B 1 108 ? -8.055 -7.633 -10.773 1 74.06 108 TYR B C 1
ATOM 3163 O O . TYR B 1 108 ? -8.766 -8.562 -11.172 1 74.06 108 TYR B O 1
ATOM 3171 N N . MET B 1 109 ? -6.824 -7.633 -10.922 1 79.25 109 MET B N 1
ATOM 3172 C CA . MET B 1 109 ? -6.207 -8.539 -11.883 1 79.25 109 MET B CA 1
ATOM 3173 C C . MET B 1 109 ? -5.562 -9.727 -11.18 1 79.25 109 MET B C 1
ATOM 3175 O O . MET B 1 109 ? -5.742 -10.875 -11.602 1 79.25 109 MET B O 1
ATOM 3179 N N . LEU B 1 110 ? -4.977 -9.539 -10.125 1 87.5 110 LEU B N 1
ATOM 3180 C CA . LEU B 1 110 ? -4.105 -10.555 -9.539 1 87.5 110 LEU B CA 1
ATOM 3181 C C . LEU B 1 110 ? -4.922 -11.594 -8.781 1 87.5 110 LEU B C 1
ATOM 3183 O O . LEU B 1 110 ? -4.578 -12.781 -8.773 1 87.5 110 LEU B O 1
ATOM 3187 N N . ALA B 1 111 ? -6 -11.18 -8.18 1 86.62 111 ALA B N 1
ATOM 3188 C CA . ALA B 1 111 ? -6.762 -12.109 -7.355 1 86.62 111 ALA B CA 1
ATOM 3189 C C . ALA B 1 111 ? -7.305 -13.266 -8.195 1 86.62 111 ALA B C 1
ATOM 3191 O O . ALA B 1 111 ? -7.07 -14.438 -7.875 1 86.62 111 ALA B O 1
ATOM 3192 N N . PRO B 1 112 ? -7.949 -13.016 -9.305 1 85.44 112 PRO B N 1
ATOM 3193 C CA . PRO B 1 112 ? -8.453 -14.125 -10.117 1 85.44 112 PRO B CA 1
ATOM 3194 C C . PRO B 1 112 ? -7.336 -14.977 -10.711 1 85.44 112 PRO B C 1
ATOM 3196 O O . PRO B 1 112 ? -7.465 -16.203 -10.797 1 85.44 112 PRO B O 1
ATOM 3199 N N . VAL B 1 113 ? -6.301 -14.344 -11.07 1 88.31 113 VAL B N 1
ATOM 3200 C CA . VAL B 1 113 ? -5.195 -15.062 -11.688 1 88.31 113 VAL B CA 1
ATOM 3201 C C . VAL B 1 113 ? -4.531 -15.977 -10.656 1 88.31 113 VAL B C 1
ATOM 3203 O O . VAL B 1 113 ? -4.234 -17.141 -10.945 1 88.31 113 VAL B O 1
ATOM 3206 N N . ILE B 1 114 ? -4.324 -15.477 -9.531 1 89.12 114 ILE B N 1
ATOM 3207 C CA . ILE B 1 114 ? -3.67 -16.25 -8.477 1 89.12 114 ILE B CA 1
ATOM 3208 C C . ILE B 1 114 ? -4.586 -17.375 -8.016 1 89.12 114 ILE B C 1
ATOM 3210 O O . ILE B 1 114 ? -4.125 -18.484 -7.727 1 89.12 114 ILE B O 1
ATOM 3214 N N . ALA B 1 115 ? -5.852 -17.109 -7.91 1 87.06 115 ALA B N 1
ATOM 3215 C CA . ALA B 1 115 ? -6.809 -18.156 -7.574 1 87.06 115 ALA B CA 1
ATOM 3216 C C . ALA B 1 115 ? -6.758 -19.297 -8.594 1 87.06 115 ALA B C 1
ATOM 3218 O O . ALA B 1 115 ? -6.762 -20.469 -8.227 1 87.06 115 ALA B O 1
ATOM 3219 N N . GLN B 1 116 ? -6.723 -18.875 -9.82 1 85.25 116 GLN B N 1
ATOM 3220 C CA . GLN B 1 116 ? -6.621 -19.875 -10.891 1 85.25 116 GLN B CA 1
ATOM 3221 C C . GLN B 1 116 ? -5.312 -20.641 -10.797 1 85.25 116 GLN B C 1
ATOM 3223 O O . GLN B 1 116 ? -5.289 -21.859 -11 1 85.25 116 GLN B O 1
ATOM 3228 N N . MET B 1 117 ? -4.309 -19.969 -10.531 1 87.19 117 MET B N 1
ATOM 3229 C CA . MET B 1 117 ? -3 -20.594 -10.414 1 87.19 117 MET B CA 1
ATOM 3230 C C . MET B 1 117 ? -2.984 -21.609 -9.266 1 87.19 117 MET B C 1
ATOM 3232 O O . MET B 1 117 ? -2.395 -22.672 -9.391 1 87.19 117 MET B O 1
ATOM 3236 N N . ARG B 1 118 ? -3.502 -21.203 -8.203 1 84.88 118 ARG B N 1
ATOM 3237 C CA . ARG B 1 118 ? -3.562 -22.109 -7.059 1 84.88 118 ARG B CA 1
ATOM 3238 C C . ARG B 1 118 ? -4.297 -23.391 -7.41 1 84.88 118 ARG B C 1
ATOM 3240 O O . ARG B 1 118 ? -3.918 -24.484 -6.957 1 84.88 118 ARG B O 1
ATOM 3247 N N . GLN B 1 119 ? -5.301 -23.297 -8.195 1 81.88 119 GLN B N 1
ATOM 3248 C CA . GLN B 1 119 ? -6.105 -24.438 -8.594 1 81.88 119 GLN B CA 1
ATOM 3249 C C . GLN B 1 119 ? -5.371 -25.297 -9.625 1 81.88 119 GLN B C 1
ATOM 3251 O O . GLN B 1 119 ? -5.297 -26.516 -9.5 1 81.88 119 GLN B O 1
ATOM 3256 N N . ARG B 1 120 ? -4.762 -24.641 -10.594 1 85.19 120 ARG B N 1
ATOM 3257 C CA . ARG B 1 120 ? -4.18 -25.328 -11.75 1 85.19 120 ARG B CA 1
ATOM 3258 C C . ARG B 1 120 ? -2.732 -25.719 -11.477 1 85.19 120 ARG B C 1
ATOM 3260 O O . ARG B 1 120 ? -2.248 -26.719 -12.008 1 85.19 120 ARG B O 1
ATOM 3267 N N . PHE B 1 121 ? -2.102 -24.906 -10.664 1 87.5 121 PHE B N 1
ATOM 3268 C CA . PHE B 1 121 ? -0.687 -25.125 -10.391 1 87.5 121 PHE B CA 1
ATOM 3269 C C . PHE B 1 121 ? -0.404 -25.016 -8.898 1 87.5 121 PHE B C 1
ATOM 3271 O O . PHE B 1 121 ? 0.361 -24.141 -8.469 1 87.5 121 PHE B O 1
ATOM 3278 N N . PRO B 1 122 ? -0.869 -25.922 -8.109 1 82.38 122 PRO B N 1
ATOM 3279 C CA . PRO B 1 122 ? -0.782 -25.844 -6.645 1 82.38 122 PRO B CA 1
ATOM 3280 C C . PRO B 1 122 ? 0.658 -25.875 -6.141 1 82.38 122 PRO B C 1
ATOM 3282 O O . PRO B 1 122 ? 0.917 -25.516 -4.988 1 82.38 122 PRO B O 1
ATOM 3285 N N . GLN B 1 123 ? 1.541 -26.219 -6.961 1 80.81 123 GLN B N 1
ATOM 3286 C CA . GLN B 1 123 ? 2.939 -26.312 -6.555 1 80.81 123 GLN B CA 1
ATOM 3287 C C . GLN B 1 123 ? 3.598 -24.922 -6.566 1 80.81 123 GLN B C 1
ATOM 3289 O O . GLN B 1 123 ? 4.703 -24.75 -6.043 1 80.81 123 GLN B O 1
ATOM 3294 N N . ILE B 1 124 ? 2.959 -24.016 -7.16 1 85.25 124 ILE B N 1
ATOM 3295 C CA . ILE B 1 124 ? 3.508 -22.672 -7.234 1 85.25 124 ILE B CA 1
ATOM 3296 C C . ILE B 1 124 ? 2.891 -21.797 -6.141 1 85.25 124 ILE B C 1
ATOM 3298 O O . ILE B 1 124 ? 1.668 -21.656 -6.07 1 85.25 124 ILE B O 1
ATOM 3302 N N . GLN B 1 125 ? 3.664 -21.281 -5.344 1 85.25 125 GLN B N 1
ATOM 3303 C CA . GLN B 1 125 ? 3.229 -20.312 -4.344 1 85.25 125 GLN B CA 1
ATOM 3304 C C . GLN B 1 125 ? 3.49 -18.891 -4.809 1 85.25 125 GLN B C 1
ATOM 3306 O O . GLN B 1 125 ? 4.637 -18.516 -5.066 1 85.25 125 GLN B O 1
ATOM 3311 N N . VAL B 1 126 ? 2.434 -18.125 -4.867 1 88.56 126 VAL B N 1
ATOM 3312 C CA . VAL B 1 126 ? 2.568 -16.75 -5.332 1 88.56 126 VAL B CA 1
ATOM 3313 C C . VAL B 1 126 ? 2.588 -15.805 -4.137 1 88.56 126 VAL B C 1
ATOM 3315 O O . VAL B 1 126 ? 1.714 -15.875 -3.271 1 88.56 126 VAL B O 1
ATOM 3318 N N . GLN B 1 127 ? 3.537 -15.023 -4.102 1 86.81 127 GLN B N 1
ATOM 3319 C CA . GLN B 1 127 ? 3.629 -13.945 -3.127 1 86.81 127 GLN B CA 1
ATOM 3320 C C . GLN B 1 127 ? 3.438 -12.586 -3.793 1 86.81 127 GLN B C 1
ATOM 3322 O O . GLN B 1 127 ? 4.078 -12.289 -4.805 1 86.81 127 GLN B O 1
ATOM 3327 N N . VAL B 1 128 ? 2.561 -11.758 -3.193 1 88.06 128 VAL B N 1
ATOM 3328 C CA . VAL B 1 128 ? 2.273 -10.453 -3.775 1 88.06 128 VAL B CA 1
ATOM 3329 C C . VAL B 1 128 ? 2.834 -9.352 -2.877 1 88.06 128 VAL B C 1
ATOM 3331 O O . VAL B 1 128 ? 2.561 -9.328 -1.675 1 88.06 128 VAL B O 1
ATOM 3334 N N . LEU B 1 129 ? 3.617 -8.539 -3.473 1 83.44 129 LEU B N 1
ATOM 3335 C CA . LEU B 1 129 ? 4.148 -7.359 -2.801 1 83.44 129 LEU B CA 1
ATOM 3336 C C . LEU B 1 129 ? 3.639 -6.082 -3.459 1 83.44 129 LEU B C 1
ATOM 3338 O O . LEU B 1 129 ? 3.971 -5.797 -4.613 1 83.44 129 LEU B O 1
ATOM 3342 N N . ALA B 1 130 ? 2.914 -5.348 -2.629 1 81.31 130 ALA B N 1
ATOM 3343 C CA . ALA B 1 130 ? 2.42 -4.078 -3.15 1 81.31 130 ALA B CA 1
ATOM 3344 C C . ALA B 1 130 ? 3.385 -2.939 -2.828 1 81.31 130 ALA B C 1
ATOM 3346 O O . ALA B 1 130 ? 4.051 -2.957 -1.789 1 81.31 130 ALA B O 1
ATOM 3347 N N . GLY B 1 131 ? 3.41 -1.99 -3.717 1 75.5 131 GLY B N 1
ATOM 3348 C CA . GLY B 1 131 ? 4.273 -0.845 -3.486 1 75.5 131 GLY B CA 1
ATOM 3349 C C . GLY B 1 131 ? 4.309 0.123 -4.652 1 75.5 131 GLY B C 1
ATOM 3350 O O . GLY B 1 131 ? 3.525 -0.007 -5.598 1 75.5 131 GLY B O 1
ATOM 3351 N N . VAL B 1 132 ? 5.234 1.093 -4.445 1 73.88 132 VAL B N 1
ATOM 3352 C CA . VAL B 1 132 ? 5.43 2.068 -5.516 1 73.88 132 VAL B CA 1
ATOM 3353 C C . VAL B 1 132 ? 6.441 1.533 -6.523 1 73.88 132 VAL B C 1
ATOM 3355 O O . VAL B 1 132 ? 7.242 0.654 -6.203 1 73.88 132 VAL B O 1
ATOM 3358 N N . TYR B 1 133 ? 6.352 2.086 -7.656 1 76.94 133 TYR B N 1
ATOM 3359 C CA . TYR B 1 133 ? 7.133 1.551 -8.766 1 76.94 133 TYR B CA 1
ATOM 3360 C C . TYR B 1 133 ? 8.617 1.543 -8.438 1 76.94 133 TYR B C 1
ATOM 3362 O O . TYR B 1 133 ? 9.297 0.533 -8.625 1 76.94 133 TYR B O 1
ATOM 3370 N N . ASP B 1 134 ? 9.094 2.668 -7.902 1 72.38 134 ASP B N 1
ATOM 3371 C CA . ASP B 1 134 ? 10.523 2.783 -7.645 1 72.38 134 ASP B CA 1
ATOM 3372 C C . ASP B 1 134 ? 11 1.705 -6.668 1 72.38 134 ASP B C 1
ATOM 3374 O O . ASP B 1 134 ? 12.086 1.154 -6.824 1 72.38 134 ASP B O 1
ATOM 3378 N N . PHE B 1 135 ? 10.195 1.433 -5.801 1 73.31 135 PHE B N 1
ATOM 3379 C CA . PHE B 1 135 ? 10.5 0.397 -4.82 1 73.31 135 PHE B CA 1
ATOM 3380 C C . PHE B 1 135 ? 10.453 -0.985 -5.461 1 73.31 135 PHE B C 1
ATOM 3382 O O . PHE B 1 135 ? 11.383 -1.777 -5.309 1 73.31 135 PHE B O 1
ATOM 3389 N N . LEU B 1 136 ? 9.492 -1.244 -6.223 1 82.81 136 LEU B N 1
ATOM 3390 C CA . LEU B 1 136 ? 9.273 -2.564 -6.805 1 82.81 136 LEU B CA 1
ATOM 3391 C C . LEU B 1 136 ? 10.305 -2.865 -7.879 1 82.81 136 LEU B C 1
ATOM 3393 O O . LEU B 1 136 ? 10.789 -3.996 -7.988 1 82.81 136 LEU B O 1
ATOM 3397 N N . VAL B 1 137 ? 10.594 -1.838 -8.641 1 83 137 VAL B N 1
ATOM 3398 C CA . VAL B 1 137 ? 11.547 -2.072 -9.711 1 83 137 VAL B CA 1
ATOM 3399 C C . VAL B 1 137 ? 12.93 -2.34 -9.125 1 83 137 VAL B C 1
ATOM 3401 O O . VAL B 1 137 ? 13.703 -3.139 -9.664 1 83 137 VAL B O 1
ATOM 3404 N N . GLY B 1 138 ? 13.234 -1.66 -8.094 1 76.5 138 GLY B N 1
ATOM 3405 C CA . GLY B 1 138 ? 14.453 -1.983 -7.379 1 76.5 138 GLY B CA 1
ATOM 3406 C C . GLY B 1 138 ? 14.523 -3.434 -6.941 1 76.5 138 GLY B C 1
ATOM 3407 O O . GLY B 1 138 ? 15.555 -4.09 -7.105 1 76.5 138 GLY B O 1
ATOM 3408 N N . LYS B 1 139 ? 13.461 -3.914 -6.43 1 80.88 139 LYS B N 1
ATOM 3409 C CA . LYS B 1 139 ? 13.383 -5.305 -5.996 1 80.88 139 LYS B CA 1
ATOM 3410 C C . LYS B 1 139 ? 13.453 -6.258 -7.188 1 80.88 139 LYS B C 1
ATOM 3412 O O . LYS B 1 139 ? 13.984 -7.363 -7.07 1 80.88 139 LYS B O 1
ATOM 3417 N N . LEU B 1 140 ? 12.891 -5.84 -8.258 1 85.38 140 LEU B N 1
ATOM 3418 C CA . LEU B 1 140 ? 12.977 -6.629 -9.484 1 85.38 140 LEU B CA 1
ATOM 3419 C C . LEU B 1 140 ? 14.422 -6.77 -9.945 1 85.38 140 LEU B C 1
ATOM 3421 O O . LEU B 1 140 ? 14.859 -7.863 -10.305 1 85.38 140 LEU B O 1
ATOM 3425 N N . ARG B 1 141 ? 15.086 -5.688 -9.781 1 76.94 141 ARG B N 1
ATOM 3426 C CA . ARG B 1 141 ? 16.484 -5.656 -10.227 1 76.94 141 ARG B CA 1
ATOM 3427 C C . ARG B 1 141 ? 17.359 -6.504 -9.32 1 76.94 141 ARG B C 1
ATOM 3429 O O . ARG B 1 141 ? 18.328 -7.117 -9.789 1 76.94 141 ARG B O 1
ATOM 3436 N N . THR B 1 142 ? 16.969 -6.551 -8.086 1 70.25 142 THR B N 1
ATOM 3437 C CA . THR B 1 142 ? 17.75 -7.316 -7.121 1 70.25 142 THR B CA 1
ATOM 3438 C C . THR B 1 142 ? 17.25 -8.75 -7.023 1 70.25 142 THR B C 1
ATOM 3440 O O . THR B 1 142 ? 17.641 -9.5 -6.125 1 70.25 142 THR B O 1
ATOM 3443 N N . HIS B 1 143 ? 16.312 -9.102 -7.832 1 76.88 143 HIS B N 1
ATOM 3444 C CA . HIS B 1 143 ? 15.789 -10.453 -7.977 1 76.88 143 HIS B CA 1
ATOM 3445 C C . HIS B 1 143 ? 14.93 -10.844 -6.777 1 76.88 143 HIS B C 1
ATOM 3447 O O . HIS B 1 143 ? 14.758 -12.023 -6.484 1 76.88 143 HIS B O 1
ATOM 3453 N N . GLU B 1 144 ? 14.555 -9.906 -6.102 1 81.56 144 GLU B N 1
ATOM 3454 C CA . GLU B 1 144 ? 13.641 -10.148 -4.988 1 81.56 144 GLU B CA 1
ATOM 3455 C C . GLU B 1 144 ? 12.195 -10.234 -5.473 1 81.56 144 GLU B C 1
ATOM 3457 O O . GLU B 1 144 ? 11.305 -10.633 -4.719 1 81.56 144 GLU B O 1
ATOM 3462 N N . LEU B 1 145 ? 12.062 -9.773 -6.719 1 89.62 145 LEU B N 1
ATOM 3463 C CA . LEU B 1 145 ? 10.812 -9.945 -7.441 1 89.62 145 LEU B CA 1
ATOM 3464 C C . LEU B 1 145 ? 11.047 -10.617 -8.789 1 89.62 145 LEU B C 1
ATOM 3466 O O . LEU B 1 145 ? 12.125 -10.477 -9.375 1 89.62 145 LEU B O 1
ATOM 3470 N N . ASP B 1 146 ? 10.07 -11.328 -9.242 1 91.5 146 ASP B N 1
ATOM 3471 C CA . ASP B 1 146 ? 10.172 -12 -10.539 1 91.5 146 ASP B CA 1
ATOM 3472 C C . ASP B 1 146 ? 9.578 -11.141 -11.648 1 91.5 146 ASP B C 1
ATOM 3474 O O . ASP B 1 146 ? 10.023 -11.203 -12.797 1 91.5 146 ASP B O 1
ATOM 3478 N N . LEU B 1 147 ? 8.609 -10.375 -11.32 1 93.25 147 LEU B N 1
ATOM 3479 C CA . LEU B 1 147 ? 7.949 -9.484 -12.266 1 93.25 147 LEU B CA 1
ATOM 3480 C C . LEU B 1 147 ? 7.086 -8.461 -11.523 1 93.25 147 LEU B C 1
ATOM 3482 O O . LEU B 1 147 ? 6.879 -8.57 -10.32 1 93.25 147 LEU B O 1
ATOM 3486 N N . ILE B 1 148 ? 6.648 -7.445 -12.266 1 92.25 148 ILE B N 1
ATOM 3487 C CA . ILE B 1 148 ? 5.766 -6.418 -11.734 1 92.25 148 ILE B CA 1
ATOM 3488 C C . ILE B 1 148 ? 4.535 -6.277 -12.625 1 92.25 148 ILE B C 1
ATOM 3490 O O . ILE B 1 148 ? 4.648 -6.316 -13.852 1 92.25 148 ILE B O 1
ATOM 3494 N N . VAL B 1 149 ? 3.438 -6.145 -11.969 1 91.94 149 VAL B N 1
ATOM 3495 C CA . VAL B 1 149 ? 2.193 -5.922 -12.703 1 91.94 149 VAL B CA 1
ATOM 3496 C C . VAL B 1 149 ? 1.613 -4.559 -12.328 1 91.94 149 VAL B C 1
ATOM 3498 O O . VAL B 1 149 ? 1.538 -4.211 -11.148 1 91.94 149 VAL B O 1
ATOM 3501 N N . GLY B 1 150 ? 1.227 -3.885 -13.344 1 89.25 150 GLY B N 1
ATOM 3502 C CA . GLY B 1 150 ? 0.578 -2.615 -13.062 1 89.25 150 GLY B CA 1
ATOM 3503 C C . GLY B 1 150 ? 0.737 -1.601 -14.18 1 89.25 150 GLY B C 1
ATOM 3504 O O . GLY B 1 150 ? 1.019 -1.968 -15.32 1 89.25 150 GLY B O 1
ATOM 3505 N N . ARG B 1 151 ? 0.493 -0.376 -13.797 1 83.38 151 ARG B N 1
ATOM 3506 C CA . ARG B 1 151 ? 0.494 0.727 -14.758 1 83.38 151 ARG B CA 1
ATOM 3507 C C . ARG B 1 151 ? 1.906 1.02 -15.25 1 83.38 151 ARG B C 1
ATOM 3509 O O . ARG B 1 151 ? 2.867 0.947 -14.484 1 83.38 151 ARG B O 1
ATOM 3516 N N . LEU B 1 152 ? 1.908 1.408 -16.531 1 73.94 152 LEU B N 1
ATOM 3517 C CA . LEU B 1 152 ? 3.18 1.83 -17.109 1 73.94 152 LEU B CA 1
ATOM 3518 C C . LEU B 1 152 ? 3.662 3.129 -16.469 1 73.94 152 LEU B C 1
ATOM 3520 O O . LEU B 1 152 ? 2.912 4.105 -16.391 1 73.94 152 LEU B O 1
ATOM 3524 N N . ILE B 1 153 ? 4.77 3.205 -15.984 1 64.19 153 ILE B N 1
ATOM 3525 C CA . ILE B 1 153 ? 5.301 4.414 -15.359 1 64.19 153 ILE B CA 1
ATOM 3526 C C . ILE B 1 153 ? 6.23 5.129 -16.344 1 64.19 153 ILE B C 1
ATOM 3528 O O . ILE B 1 153 ? 6.309 6.359 -16.344 1 64.19 153 ILE B O 1
ATOM 3532 N N . GLY B 1 154 ? 6.684 4.457 -17.297 1 62.69 154 GLY B N 1
ATOM 3533 C CA . GLY B 1 154 ? 7.473 5.043 -18.375 1 62.69 154 GLY B CA 1
ATOM 3534 C C . GLY B 1 154 ? 8.82 5.566 -17.906 1 62.69 154 GLY B C 1
ATOM 3535 O O . GLY B 1 154 ? 9.57 6.16 -18.688 1 62.69 154 GLY B O 1
ATOM 3536 N N . ARG B 1 155 ? 9.055 5.676 -16.609 1 61.88 155 ARG B N 1
ATOM 3537 C CA . ARG B 1 155 ? 10.359 6.125 -16.141 1 61.88 155 ARG B CA 1
ATOM 3538 C C . ARG B 1 155 ? 11.164 4.957 -15.578 1 61.88 155 ARG B C 1
ATOM 3540 O O . ARG B 1 155 ? 10.594 3.959 -15.133 1 61.88 155 ARG B O 1
ATOM 3547 N N . ASP B 1 156 ? 12.492 5.051 -15.617 1 64.56 156 ASP B N 1
ATOM 3548 C CA . ASP B 1 156 ? 13.438 4.09 -15.062 1 64.56 156 ASP B CA 1
ATOM 3549 C C . ASP B 1 156 ? 13.227 2.699 -15.656 1 64.56 156 ASP B C 1
ATOM 3551 O O . ASP B 1 156 ? 13.031 1.728 -14.93 1 64.56 156 ASP B O 1
ATOM 3555 N N . MET B 1 157 ? 13.25 2.652 -16.938 1 69.94 157 MET B N 1
ATOM 3556 C CA . MET B 1 157 ? 13.016 1.408 -17.656 1 69.94 157 MET B CA 1
ATOM 3557 C C . MET B 1 157 ? 14.32 0.659 -17.891 1 69.94 157 MET B C 1
ATOM 3559 O O . MET B 1 157 ? 14.359 -0.297 -18.672 1 69.94 157 MET B O 1
ATOM 3563 N N . LEU B 1 158 ? 15.242 1.095 -17.141 1 69.75 158 LEU B N 1
ATOM 3564 C CA . LEU B 1 158 ? 16.531 0.428 -17.328 1 69.75 158 LEU B CA 1
ATOM 3565 C C . LEU B 1 158 ? 16.453 -1.023 -16.859 1 69.75 158 LEU B C 1
ATOM 3567 O O . LEU B 1 158 ? 16.062 -1.299 -15.734 1 69.75 158 LEU B O 1
ATOM 3571 N N . GLY B 1 159 ? 16.812 -1.911 -17.781 1 78.06 159 GLY B N 1
ATOM 3572 C CA . GLY B 1 159 ? 16.906 -3.326 -17.469 1 78.06 159 GLY B CA 1
ATOM 3573 C C . GLY B 1 159 ? 15.562 -4.016 -17.375 1 78.06 159 GLY B C 1
ATOM 3574 O O . GLY B 1 159 ? 15.469 -5.141 -16.875 1 78.06 159 GLY B O 1
ATOM 3575 N N . VAL B 1 160 ? 14.57 -3.236 -17.734 1 88.44 160 VAL B N 1
ATOM 3576 C CA . VAL B 1 160 ? 13.25 -3.855 -17.672 1 88.44 160 VAL B CA 1
ATOM 3577 C C . VAL B 1 160 ? 12.492 -3.568 -18.969 1 88.44 160 VAL B C 1
ATOM 3579 O O . VAL B 1 160 ? 12.836 -2.646 -19.703 1 88.44 160 VAL B O 1
ATOM 3582 N N . VAL B 1 161 ? 11.531 -4.391 -19.266 1 87.44 161 VAL B N 1
ATOM 3583 C CA . VAL B 1 161 ? 10.656 -4.191 -20.406 1 87.44 161 VAL B CA 1
ATOM 3584 C C . VAL B 1 161 ? 9.195 -4.254 -19.953 1 87.44 161 VAL B C 1
ATOM 3586 O O . VAL B 1 161 ? 8.859 -4.977 -19.016 1 87.44 161 VAL B O 1
ATOM 3589 N N . PHE B 1 162 ? 8.422 -3.486 -20.609 1 91.56 162 PHE B N 1
ATOM 3590 C CA . PHE B 1 162 ? 7.004 -3.402 -20.281 1 91.56 162 PHE B CA 1
ATOM 3591 C C . PHE B 1 162 ? 6.16 -3.963 -21.422 1 91.56 162 PHE B C 1
ATOM 3593 O O . PHE B 1 162 ? 6.367 -3.611 -22.594 1 91.56 162 PHE B O 1
ATOM 3600 N N . GLU B 1 163 ? 5.277 -4.848 -21.141 1 90.81 163 GLU B N 1
ATOM 3601 C CA . GLU B 1 163 ? 4.266 -5.371 -22.062 1 90.81 163 GLU B CA 1
ATOM 3602 C C . GLU B 1 163 ? 2.875 -4.863 -21.688 1 90.81 163 GLU B C 1
ATOM 3604 O O . GLU B 1 163 ? 2.348 -5.195 -20.625 1 90.81 163 GLU B O 1
ATOM 3609 N N . ALA B 1 164 ? 2.314 -4.113 -22.578 1 90.31 164 ALA B N 1
ATOM 3610 C CA . ALA B 1 164 ? 0.958 -3.625 -22.344 1 90.31 164 ALA B CA 1
ATOM 3611 C C . ALA B 1 164 ? -0.067 -4.734 -22.547 1 90.31 164 ALA B C 1
ATOM 3613 O O . ALA B 1 164 ? -0.054 -5.418 -23.578 1 90.31 164 ALA B O 1
ATOM 3614 N N . LEU B 1 165 ? -0.937 -4.898 -21.609 1 89.12 165 LEU B N 1
ATOM 3615 C CA . LEU B 1 165 ? -1.956 -5.938 -21.719 1 89.12 165 LEU B CA 1
ATOM 3616 C C . LEU B 1 165 ? -3.322 -5.328 -22.016 1 89.12 165 LEU B C 1
ATOM 3618 O O . LEU B 1 165 ? -4.113 -5.906 -22.766 1 89.12 165 LEU B O 1
ATOM 3622 N N . TYR B 1 166 ? -3.652 -4.191 -21.375 1 86.12 166 TYR B N 1
ATOM 3623 C CA . TYR B 1 166 ? -4.887 -3.469 -21.656 1 86.12 166 TYR B CA 1
ATOM 3624 C C . TYR B 1 166 ? -4.793 -2.021 -21.188 1 86.12 166 TYR B C 1
ATOM 3626 O O . TYR B 1 166 ? -3.783 -1.614 -20.609 1 86.12 166 TYR B O 1
ATOM 3634 N N . GLU B 1 167 ? -5.824 -1.278 -21.516 1 87.06 167 GLU B N 1
ATOM 3635 C CA . GLU B 1 167 ? -5.91 0.109 -21.062 1 87.06 167 GLU B CA 1
ATOM 3636 C C . GLU B 1 167 ? -6.961 0.274 -19.969 1 87.06 167 GLU B C 1
ATOM 3638 O O . GLU B 1 167 ? -8.008 -0.37 -20.016 1 87.06 167 GLU B O 1
ATOM 3643 N N . GLU B 1 168 ? -6.602 1.101 -19.078 1 88 168 GLU B N 1
ATOM 3644 C CA . GLU B 1 168 ? -7.531 1.342 -17.984 1 88 168 GLU B CA 1
ATOM 3645 C C . GLU B 1 168 ? -7.742 2.836 -17.75 1 88 168 GLU B C 1
ATOM 3647 O O . GLU B 1 168 ? -6.801 3.625 -17.875 1 88 168 GLU B O 1
ATOM 3652 N N . ASP B 1 169 ? -8.945 3.148 -17.328 1 88.06 169 ASP B N 1
ATOM 3653 C CA . ASP B 1 169 ? -9.297 4.539 -17.047 1 88.06 169 ASP B CA 1
ATOM 3654 C C . ASP B 1 169 ? -9.023 4.898 -15.594 1 88.06 169 ASP B C 1
ATOM 3656 O O . ASP B 1 169 ? -9.188 4.066 -14.703 1 88.06 169 ASP B O 1
ATOM 3660 N N . LEU B 1 170 ? -8.547 6.109 -15.453 1 91.81 170 LEU B N 1
ATOM 3661 C CA . LEU B 1 170 ? -8.695 6.75 -14.156 1 91.81 170 LEU B CA 1
ATOM 3662 C C . LEU B 1 170 ? -10.125 7.266 -13.961 1 91.81 170 LEU B C 1
ATOM 3664 O O . LEU B 1 170 ? -10.719 7.816 -14.891 1 91.81 170 LEU B O 1
ATOM 3668 N N . LEU B 1 171 ? -10.664 7.039 -12.82 1 94.56 171 LEU B N 1
ATOM 3669 C CA . LEU B 1 171 ? -12.031 7.434 -12.508 1 94.56 171 LEU B CA 1
ATOM 3670 C C . LEU B 1 171 ? -12.055 8.516 -11.43 1 94.56 171 LEU B C 1
ATOM 3672 O O . LEU B 1 171 ? -11.102 8.648 -10.664 1 94.56 171 LEU B O 1
ATOM 3676 N N . LEU B 1 172 ? -13.047 9.289 -11.5 1 96.12 172 LEU B N 1
ATOM 3677 C CA . LEU B 1 172 ? -13.461 10.078 -10.344 1 96.12 172 LEU B CA 1
ATOM 3678 C C . LEU B 1 172 ? -14.57 9.367 -9.57 1 96.12 172 LEU B C 1
ATOM 3680 O O . LEU B 1 172 ? -15.664 9.148 -10.094 1 96.12 172 LEU B O 1
ATOM 3684 N N . VAL B 1 173 ? -14.258 9.07 -8.289 1 97.31 173 VAL B N 1
ATOM 3685 C CA . VAL B 1 173 ? -15.258 8.312 -7.543 1 97.31 173 VAL B CA 1
ATOM 3686 C C . VAL B 1 173 ? -15.641 9.07 -6.273 1 97.31 173 VAL B C 1
ATOM 3688 O O . VAL B 1 173 ? -14.812 9.773 -5.691 1 97.31 173 VAL B O 1
ATOM 3691 N N . VAL B 1 174 ? -16.844 8.938 -5.914 1 98 174 VAL B N 1
ATOM 3692 C CA . VAL B 1 174 ? -17.406 9.445 -4.668 1 98 174 VAL B CA 1
ATOM 3693 C C . VAL B 1 174 ? -18.188 8.344 -3.959 1 98 174 VAL B C 1
ATOM 3695 O O . VAL B 1 174 ? -18.453 7.285 -4.539 1 98 174 VAL B O 1
ATOM 3698 N N . ARG B 1 175 ? -18.422 8.562 -2.656 1 97.25 175 ARG B N 1
ATOM 3699 C CA . ARG B 1 175 ? -19.297 7.582 -1.996 1 97.25 175 ARG B CA 1
ATOM 3700 C C . ARG B 1 175 ? -20.656 7.508 -2.674 1 97.25 175 ARG B C 1
ATOM 3702 O O . ARG B 1 175 ? -21.094 8.477 -3.293 1 97.25 175 ARG B O 1
ATOM 3709 N N . SER B 1 176 ? -21.391 6.402 -2.594 1 95.44 176 SER B N 1
ATOM 3710 C CA . SER B 1 176 ? -22.656 6.176 -3.281 1 95.44 176 SER B CA 1
ATOM 3711 C C . SER B 1 176 ? -23.703 7.207 -2.867 1 95.44 176 SER B C 1
ATOM 3713 O O . SER B 1 176 ? -24.531 7.629 -3.686 1 95.44 176 SER B O 1
ATOM 3715 N N . GLY B 1 177 ? -23.75 7.695 -1.714 1 94.44 177 GLY B N 1
ATOM 3716 C CA . GLY B 1 177 ? -24.734 8.656 -1.231 1 94.44 177 GLY B CA 1
ATOM 3717 C C . GLY B 1 177 ? -24.281 10.102 -1.385 1 94.44 177 GLY B C 1
ATOM 3718 O O . GLY B 1 177 ? -24.906 11.016 -0.847 1 94.44 177 GLY B O 1
ATOM 3719 N N . HIS B 1 178 ? -23.203 10.297 -2.1 1 96.06 178 HIS B N 1
ATOM 3720 C CA . HIS B 1 178 ? -22.656 11.633 -2.287 1 96.06 178 HIS B CA 1
ATOM 3721 C C . HIS B 1 178 ? -23.594 12.508 -3.107 1 96.06 178 HIS B C 1
ATOM 3723 O O . HIS B 1 178 ? -24.188 12.047 -4.078 1 96.06 178 HIS B O 1
ATOM 3729 N N . PRO B 1 179 ? -23.672 13.781 -2.842 1 94.94 179 PRO B N 1
ATOM 3730 C CA . PRO B 1 179 ? -24.531 14.695 -3.598 1 94.94 179 PRO B CA 1
ATOM 3731 C C . PRO B 1 179 ? -24.234 14.68 -5.094 1 94.94 179 PRO B C 1
ATOM 3733 O O . PRO B 1 179 ? -25.156 14.766 -5.914 1 94.94 179 PRO B O 1
ATOM 3736 N N . LEU B 1 180 ? -23.031 14.539 -5.426 1 95.88 180 LEU B N 1
ATOM 3737 C CA . LEU B 1 180 ? -22.641 14.562 -6.832 1 95.88 180 LEU B CA 1
ATOM 3738 C C . LEU B 1 180 ? -23.047 13.281 -7.539 1 95.88 180 LEU B C 1
ATOM 3740 O O . LEU B 1 180 ? -23.125 13.242 -8.766 1 95.88 180 LEU B O 1
ATOM 3744 N N . ALA B 1 181 ? -23.172 12.227 -6.805 1 94.44 181 ALA B N 1
ATOM 3745 C CA . ALA B 1 181 ? -23.484 10.922 -7.383 1 94.44 181 ALA B CA 1
ATOM 3746 C C . ALA B 1 181 ? -24.891 10.906 -7.992 1 94.44 181 ALA B C 1
ATOM 3748 O O . ALA B 1 181 ? -25.203 10.062 -8.836 1 94.44 181 ALA B O 1
ATOM 3749 N N . ALA B 1 182 ? -25.703 11.766 -7.574 1 91.5 182 ALA B N 1
ATOM 3750 C CA . ALA B 1 182 ? -27.094 11.828 -8.016 1 91.5 182 ALA B CA 1
ATOM 3751 C C . ALA B 1 182 ? -27.219 12.641 -9.297 1 91.5 182 ALA B C 1
ATOM 3753 O O . ALA B 1 182 ? -28.281 12.633 -9.938 1 91.5 182 ALA B O 1
ATOM 3754 N N . ARG B 1 183 ? -26.219 13.234 -9.703 1 90.81 183 ARG B N 1
ATOM 3755 C CA . ARG B 1 183 ? -26.281 14.133 -10.852 1 90.81 183 ARG B CA 1
ATOM 3756 C C . ARG B 1 183 ? -25.875 13.406 -12.133 1 90.81 183 ARG B C 1
ATOM 3758 O O . ARG B 1 183 ? -24.891 12.656 -12.141 1 90.81 183 ARG B O 1
ATOM 3765 N N . GLU B 1 184 ? -26.594 13.594 -13.164 1 86.94 184 GLU B N 1
ATOM 3766 C CA . GLU B 1 184 ? -26.312 12.945 -14.445 1 86.94 184 GLU B CA 1
ATOM 3767 C C . GLU B 1 184 ? -25.281 13.742 -15.25 1 86.94 184 GLU B C 1
ATOM 3769 O O . GLU B 1 184 ? -24.578 13.188 -16.094 1 86.94 184 GLU B O 1
ATOM 3774 N N . ARG B 1 185 ? -25.375 15.102 -15.117 1 90.06 185 ARG B N 1
ATOM 3775 C CA . ARG B 1 185 ? -24.438 15.984 -15.789 1 90.06 185 ARG B CA 1
ATOM 3776 C C . ARG B 1 185 ? -23.609 16.781 -14.781 1 90.06 185 ARG B C 1
ATOM 3778 O O . ARG B 1 185 ? -24.156 17.344 -13.836 1 90.06 185 ARG B O 1
ATOM 3785 N N . LEU B 1 186 ? -22.297 16.609 -14.984 1 92.06 186 LEU B N 1
ATOM 3786 C CA . LEU B 1 186 ? -21.391 17.281 -14.07 1 92.06 186 LEU B CA 1
ATOM 3787 C C . LEU B 1 186 ? -20.312 18.031 -14.836 1 92.06 186 LEU B C 1
ATOM 3789 O O . LEU B 1 186 ? -19.859 17.594 -15.891 1 92.06 186 LEU B O 1
ATOM 3793 N N . MET B 1 187 ? -20.062 19.219 -14.328 1 90.06 187 MET B N 1
ATOM 3794 C CA . MET B 1 187 ? -18.891 19.969 -14.766 1 90.06 187 MET B CA 1
ATOM 3795 C C . MET B 1 187 ? -17.797 19.953 -13.703 1 90.06 187 MET B C 1
ATOM 3797 O O . MET B 1 187 ? -18.078 19.719 -12.523 1 90.06 187 MET B O 1
ATOM 3801 N N . LEU B 1 188 ? -16.641 20.172 -14.133 1 90.06 188 LEU B N 1
ATOM 3802 C CA . LEU B 1 188 ? -15.508 20.125 -13.203 1 90.06 188 LEU B CA 1
ATOM 3803 C C . LEU B 1 188 ? -15.695 21.156 -12.086 1 90.06 188 LEU B C 1
ATOM 3805 O O . LEU B 1 188 ? -15.281 20.922 -10.953 1 90.06 188 LEU B O 1
ATOM 3809 N N . GLU B 1 189 ? -16.312 22.234 -12.445 1 88.69 189 GLU B N 1
ATOM 3810 C CA . GLU B 1 189 ? -16.547 23.297 -11.469 1 88.69 189 GLU B CA 1
ATOM 3811 C C . GLU B 1 189 ? -17.391 22.797 -10.305 1 88.69 189 GLU B C 1
ATOM 3813 O O . GLU B 1 189 ? -17.297 23.312 -9.188 1 88.69 189 GLU B O 1
ATOM 3818 N N . ASP B 1 190 ? -18.203 21.797 -10.555 1 92.56 190 ASP B N 1
ATOM 3819 C CA . ASP B 1 190 ? -19.078 21.234 -9.531 1 92.56 190 ASP B CA 1
ATOM 3820 C C . ASP B 1 190 ? -18.25 20.531 -8.445 1 92.56 190 ASP B C 1
ATOM 3822 O O . ASP B 1 190 ? -18.766 20.234 -7.363 1 92.56 190 ASP B O 1
ATOM 3826 N N . LEU B 1 191 ? -16.969 20.281 -8.703 1 93.81 191 LEU B N 1
ATOM 3827 C CA . LEU B 1 191 ? -16.109 19.562 -7.77 1 93.81 191 LEU B CA 1
ATOM 3828 C C . LEU B 1 191 ? -15.461 20.516 -6.777 1 93.81 191 LEU B C 1
ATOM 3830 O O . LEU B 1 191 ? -14.906 20.094 -5.762 1 93.81 191 LEU B O 1
ATOM 3834 N N . ARG B 1 192 ? -15.516 21.781 -7.016 1 91.5 192 ARG B N 1
ATOM 3835 C CA . ARG B 1 192 ? -14.75 22.797 -6.289 1 91.5 192 ARG B CA 1
ATOM 3836 C C . ARG B 1 192 ? -15.102 22.781 -4.805 1 91.5 192 ARG B C 1
ATOM 3838 O O . ARG B 1 192 ? -14.234 23.016 -3.957 1 91.5 192 ARG B O 1
ATOM 3845 N N . PRO B 1 193 ? -16.344 22.5 -4.441 1 92.25 193 PRO B N 1
ATOM 3846 C CA . PRO B 1 193 ? -16.688 22.5 -3.016 1 92.25 193 PRO B CA 1
ATOM 3847 C C . PRO B 1 193 ? -16.094 21.297 -2.273 1 92.25 193 PRO B C 1
ATOM 3849 O O . PRO B 1 193 ? -16.109 21.266 -1.04 1 92.25 193 PRO B O 1
ATOM 3852 N N . TYR B 1 194 ? -15.562 20.375 -2.941 1 93.94 194 TYR B N 1
ATOM 3853 C CA . TYR B 1 194 ? -15.125 19.125 -2.326 1 93.94 194 TYR B CA 1
ATOM 3854 C C . TYR B 1 194 ? -13.609 18.969 -2.426 1 93.94 194 TYR B C 1
ATOM 3856 O O . TYR B 1 194 ? -12.969 19.578 -3.285 1 93.94 194 TYR B O 1
ATOM 3864 N N . VAL B 1 195 ? -13.094 18.172 -1.506 1 93.31 195 VAL B N 1
ATOM 3865 C CA . VAL B 1 195 ? -11.664 17.875 -1.532 1 93.31 195 VAL B CA 1
ATOM 3866 C C . VAL B 1 195 ? -11.383 16.812 -2.6 1 93.31 195 VAL B C 1
ATOM 3868 O O . VAL B 1 195 ? -12.055 15.789 -2.654 1 93.31 195 VAL B O 1
ATOM 3871 N N . LEU B 1 196 ? -10.414 17.094 -3.422 1 94.25 196 LEU B N 1
ATOM 3872 C CA . LEU B 1 196 ? -9.953 16.125 -4.406 1 94.25 196 LEU B CA 1
ATOM 3873 C C . LEU B 1 196 ? -8.781 15.305 -3.857 1 94.25 196 LEU B C 1
ATOM 3875 O O . LEU B 1 196 ? -7.766 15.867 -3.451 1 94.25 196 LEU B O 1
ATOM 3879 N N . LEU B 1 197 ? -9.031 14.047 -3.764 1 93.88 197 LEU B N 1
ATOM 3880 C CA . LEU B 1 197 ? -7.949 13.133 -3.396 1 93.88 197 LEU B CA 1
ATOM 3881 C C . LEU B 1 197 ? -7.18 12.68 -4.633 1 93.88 197 LEU B C 1
ATOM 3883 O O . LEU B 1 197 ? -7.766 12.109 -5.555 1 93.88 197 LEU B O 1
ATOM 3887 N N . VAL B 1 198 ? -5.879 12.938 -4.586 1 91.12 198 VAL B N 1
ATOM 3888 C CA . VAL B 1 198 ? -5.066 12.617 -5.754 1 91.12 198 VAL B CA 1
ATOM 3889 C C . VAL B 1 198 ? -3.717 12.062 -5.305 1 91.12 198 VAL B C 1
ATOM 3891 O O . VAL B 1 198 ? -3.332 12.211 -4.145 1 91.12 198 VAL B O 1
ATOM 3894 N N . SER B 1 199 ? -3.08 11.375 -6.23 1 85.94 199 SER B N 1
ATOM 3895 C CA . SER B 1 199 ? -1.712 10.938 -5.98 1 85.94 199 SER B CA 1
ATOM 3896 C C . SER B 1 199 ? -0.76 12.117 -5.863 1 85.94 199 SER B C 1
ATOM 3898 O O . SER B 1 199 ? -1.024 13.188 -6.414 1 85.94 199 SER B O 1
ATOM 3900 N N . PRO B 1 200 ? 0.341 11.961 -5.16 1 78.62 200 PRO B N 1
ATOM 3901 C CA . PRO B 1 200 ? 1.286 13.062 -4.984 1 78.62 200 PRO B CA 1
ATOM 3902 C C . PRO B 1 200 ? 1.897 13.531 -6.305 1 78.62 200 PRO B C 1
ATOM 3904 O O . PRO B 1 200 ? 1.935 12.773 -7.277 1 78.62 200 PRO B O 1
ATOM 3907 N N . GLN B 1 201 ? 2.373 14.719 -6.242 1 72.88 201 GLN B N 1
ATOM 3908 C CA . GLN B 1 201 ? 3.082 15.289 -7.383 1 72.88 201 GLN B CA 1
ATOM 3909 C C . GLN B 1 201 ? 4.277 14.422 -7.773 1 72.88 201 GLN B C 1
ATOM 3911 O O . GLN B 1 201 ? 4.965 13.875 -6.91 1 72.88 201 GLN B O 1
ATOM 3916 N N . GLY B 1 202 ? 4.453 14.336 -9.023 1 64.88 202 GLY B N 1
ATOM 3917 C CA . GLY B 1 202 ? 5.578 13.555 -9.516 1 64.88 202 GLY B CA 1
ATOM 3918 C C . GLY B 1 202 ? 5.18 12.164 -9.969 1 64.88 202 GLY B C 1
ATOM 3919 O O . GLY B 1 202 ? 5.938 11.492 -10.68 1 64.88 202 GLY B O 1
ATOM 3920 N N . THR B 1 203 ? 4.062 11.727 -9.547 1 70.81 203 THR B N 1
ATOM 3921 C CA . THR B 1 203 ? 3.58 10.438 -10.031 1 70.81 203 THR B CA 1
ATOM 3922 C C . THR B 1 203 ? 2.945 10.586 -11.414 1 70.81 203 THR B C 1
ATOM 3924 O O . THR B 1 203 ? 2.479 11.664 -11.781 1 70.81 203 THR B O 1
ATOM 3927 N N . LEU B 1 204 ? 2.953 9.586 -12.18 1 69.56 204 LEU B N 1
ATOM 3928 C CA . LEU B 1 204 ? 2.342 9.625 -13.5 1 69.56 204 LEU B CA 1
ATOM 3929 C C . LEU B 1 204 ? 0.833 9.828 -13.398 1 69.56 204 LEU B C 1
ATOM 3931 O O . LEU B 1 204 ? 0.237 10.516 -14.227 1 69.56 204 LEU B O 1
ATOM 3935 N N . VAL B 1 205 ? 0.263 9.234 -12.422 1 82 205 VAL B N 1
ATOM 3936 C CA . VAL B 1 205 ? -1.172 9.391 -12.211 1 82 205 VAL B CA 1
ATOM 3937 C C . VAL B 1 205 ? -1.494 10.859 -11.938 1 82 205 VAL B C 1
ATOM 3939 O O . VAL B 1 205 ? -2.453 11.406 -12.492 1 82 205 VAL B O 1
ATOM 3942 N N . ARG B 1 206 ? -0.669 11.445 -11.117 1 83.88 206 ARG B N 1
ATOM 3943 C CA . ARG B 1 206 ? -0.886 12.859 -10.82 1 83.88 206 ARG B CA 1
ATOM 3944 C C . ARG B 1 206 ? -0.771 13.711 -12.07 1 83.88 206 ARG B C 1
ATOM 3946 O O . ARG B 1 206 ? -1.555 14.641 -12.273 1 83.88 206 ARG B O 1
ATOM 3953 N N . ILE B 1 207 ? 0.202 13.414 -12.875 1 79.06 207 ILE B N 1
ATOM 3954 C CA . ILE B 1 207 ? 0.395 14.148 -14.125 1 79.06 207 ILE B CA 1
ATOM 3955 C C . ILE B 1 207 ? -0.859 14.039 -14.984 1 79.06 207 ILE B C 1
ATOM 3957 O O . ILE B 1 207 ? -1.324 15.031 -15.547 1 79.06 207 ILE B O 1
ATOM 3961 N N . SER B 1 208 ? -1.361 12.859 -15.086 1 83.56 208 SER B N 1
ATOM 3962 C CA . SER B 1 208 ? -2.578 12.641 -15.852 1 83.56 208 SER B CA 1
ATOM 3963 C C . SER B 1 208 ? -3.74 13.461 -15.305 1 83.56 208 SER B C 1
ATOM 3965 O O . SER B 1 208 ? -4.5 14.062 -16.078 1 83.56 208 SER B O 1
ATOM 3967 N N . VAL B 1 209 ? -3.818 13.516 -14.047 1 88.94 209 VAL B N 1
ATOM 3968 C CA . VAL B 1 209 ? -4.895 14.25 -13.391 1 88.94 209 VAL B CA 1
ATOM 3969 C C . VAL B 1 209 ? -4.738 15.75 -13.656 1 88.94 209 VAL B C 1
ATOM 3971 O O . VAL B 1 209 ? -5.703 16.422 -14.031 1 88.94 209 VAL B O 1
ATOM 3974 N N . ASP B 1 210 ? -3.539 16.203 -13.5 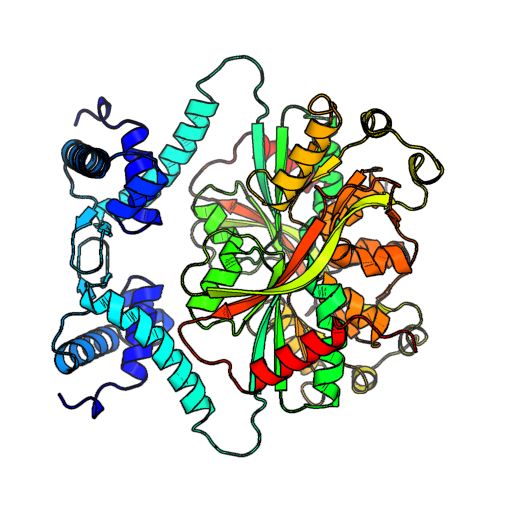1 85.5 210 ASP B N 1
ATOM 3975 C CA . ASP B 1 210 ? -3.283 17.609 -13.719 1 85.5 210 ASP B CA 1
ATOM 3976 C C . ASP B 1 210 ? -3.566 18.016 -15.164 1 85.5 210 ASP B C 1
ATOM 3978 O O . ASP B 1 210 ? -4.16 19.062 -15.422 1 85.5 210 ASP B O 1
ATOM 3982 N N . ASN B 1 211 ? -3.139 17.219 -16.031 1 81.81 211 ASN B N 1
ATOM 3983 C CA . ASN B 1 211 ? -3.4 17.469 -17.438 1 81.81 211 ASN B CA 1
ATOM 3984 C C . ASN B 1 211 ? -4.898 17.5 -17.734 1 81.81 211 ASN B C 1
ATOM 3986 O O . ASN B 1 211 ? -5.367 18.328 -18.516 1 81.81 211 ASN B O 1
ATOM 3990 N N . PHE B 1 212 ? -5.566 16.625 -17.141 1 86.88 212 PHE B N 1
ATOM 3991 C CA . PHE B 1 212 ? -7.012 16.562 -17.312 1 86.88 212 PHE B CA 1
ATOM 3992 C C . PHE B 1 212 ? -7.684 17.812 -16.781 1 86.88 212 PHE B C 1
ATOM 3994 O O . PHE B 1 212 ? -8.523 18.422 -17.453 1 86.88 212 PHE B O 1
ATOM 4001 N N . LEU B 1 213 ? -7.273 18.234 -15.594 1 86.75 213 LEU B N 1
ATOM 4002 C CA . LEU B 1 213 ? -7.848 19.438 -14.992 1 86.75 213 LEU B CA 1
ATOM 4003 C C . LEU B 1 213 ? -7.5 20.688 -15.805 1 86.75 213 LEU B C 1
ATOM 4005 O O . LEU B 1 213 ? -8.352 21.547 -16.016 1 86.75 213 LEU B O 1
ATOM 4009 N N . LEU B 1 214 ? -6.332 20.719 -16.266 1 82.12 214 LEU B N 1
ATOM 4010 C CA . LEU B 1 214 ? -5.871 21.844 -17.078 1 82.12 214 LEU B CA 1
ATOM 4011 C C . LEU B 1 214 ? -6.633 21.922 -18.391 1 82.12 214 LEU B C 1
ATOM 4013 O O . LEU B 1 214 ? -7.051 23 -18.812 1 82.12 214 LEU B O 1
ATOM 4017 N N . SER B 1 215 ? -6.742 20.828 -19.016 1 78.69 215 SER B N 1
ATOM 4018 C CA . SER B 1 215 ? -7.41 20.766 -20.312 1 78.69 215 SER B CA 1
ATOM 4019 C C . SER B 1 215 ? -8.867 21.188 -20.203 1 78.69 215 SER B C 1
ATOM 4021 O O . SER B 1 215 ? -9.461 21.641 -21.188 1 78.69 215 SER B O 1
ATOM 4023 N N . SER B 1 216 ? -9.367 21.109 -19.031 1 78.19 216 SER B N 1
ATOM 4024 C CA . SER B 1 216 ? -10.766 21.469 -18.828 1 78.19 216 SER B CA 1
ATOM 4025 C C . SER B 1 216 ? -10.906 22.891 -18.312 1 78.19 216 SER B C 1
ATOM 4027 O O . SER B 1 216 ? -12 23.328 -17.938 1 78.19 216 SER B O 1
ATOM 4029 N N . GLY B 1 217 ? -9.805 23.531 -18.25 1 73.44 217 GLY B N 1
ATOM 4030 C CA . GLY B 1 217 ? -9.805 24.922 -17.844 1 73.44 217 GLY B CA 1
ATOM 4031 C C . GLY B 1 217 ? -9.93 25.109 -16.344 1 73.44 217 GLY B C 1
ATOM 4032 O O . GLY B 1 217 ? -10.32 26.188 -15.883 1 73.44 217 GLY B O 1
ATOM 4033 N N . ALA B 1 218 ? -9.789 24.125 -15.633 1 70.31 218 ALA B N 1
ATOM 4034 C CA . ALA B 1 218 ? -10 24.141 -14.188 1 70.31 218 ALA B CA 1
ATOM 4035 C C . ALA B 1 218 ? -8.695 23.875 -13.438 1 70.31 218 ALA B C 1
ATOM 4037 O O . ALA B 1 218 ? -8.648 23.016 -12.547 1 70.31 218 ALA B O 1
ATOM 4038 N N . GLU B 1 219 ? -7.695 24.5 -13.664 1 66.44 219 GLU B N 1
ATOM 4039 C CA . GLU B 1 219 ? -6.387 24.172 -13.109 1 66.44 219 GLU B CA 1
ATOM 4040 C C . GLU B 1 219 ? -6.238 24.688 -11.688 1 66.44 219 GLU B C 1
ATOM 4042 O O . GLU B 1 219 ? -5.449 24.172 -10.906 1 66.44 219 GLU B O 1
ATOM 4047 N N . GLU B 1 220 ? -7.102 25.703 -11.406 1 72.88 220 GLU B N 1
ATOM 4048 C CA . GLU B 1 220 ? -6.918 26.344 -10.102 1 72.88 220 GLU B CA 1
ATOM 4049 C C . GLU B 1 220 ? -8.203 26.297 -9.281 1 72.88 220 GLU B C 1
ATOM 4051 O O . GLU B 1 220 ? -9.273 25.969 -9.805 1 72.88 220 GLU B O 1
ATOM 4056 N N . GLY B 1 221 ? -8.023 26.297 -8.016 1 81.38 221 GLY B N 1
ATOM 4057 C CA . GLY B 1 221 ? -9.156 26.5 -7.137 1 81.38 221 GLY B CA 1
ATOM 4058 C C . GLY B 1 221 ? -9.664 25.234 -6.496 1 81.38 221 GLY B C 1
ATOM 4059 O O . GLY B 1 221 ? -10.711 25.219 -5.844 1 81.38 221 GLY B O 1
ATOM 4060 N N . PHE B 1 222 ? -8.984 24.141 -6.734 1 87.06 222 PHE B N 1
ATOM 4061 C CA . PHE B 1 222 ? -9.398 22.906 -6.094 1 87.06 222 PHE B CA 1
ATOM 4062 C C . PHE B 1 222 ? -8.625 22.672 -4.797 1 87.06 222 PHE B C 1
ATOM 4064 O O . PHE B 1 222 ? -7.449 23.031 -4.699 1 87.06 222 PHE B O 1
ATOM 4071 N N . THR B 1 223 ? -9.367 22.219 -3.85 1 87.81 223 THR B N 1
ATOM 4072 C CA . THR B 1 223 ? -8.703 21.75 -2.641 1 87.81 223 THR B CA 1
ATOM 4073 C C . THR B 1 223 ? -8.156 20.328 -2.846 1 87.81 223 THR B C 1
ATOM 4075 O O . THR B 1 223 ? -8.914 19.406 -3.156 1 87.81 223 THR B O 1
ATOM 4078 N N . ILE B 1 224 ? -6.863 20.172 -2.605 1 87.88 224 ILE B N 1
ATOM 4079 C CA . ILE B 1 224 ? -6.203 18.922 -2.961 1 87.88 224 ILE B CA 1
ATOM 4080 C C . ILE B 1 224 ? -5.684 18.234 -1.699 1 87.88 224 ILE B C 1
ATOM 4082 O O . ILE B 1 224 ? -5.117 18.891 -0.82 1 87.88 224 ILE B O 1
ATOM 4086 N N . GLN B 1 225 ? -5.996 16.984 -1.588 1 88.62 225 GLN B N 1
ATOM 4087 C CA . GLN B 1 225 ?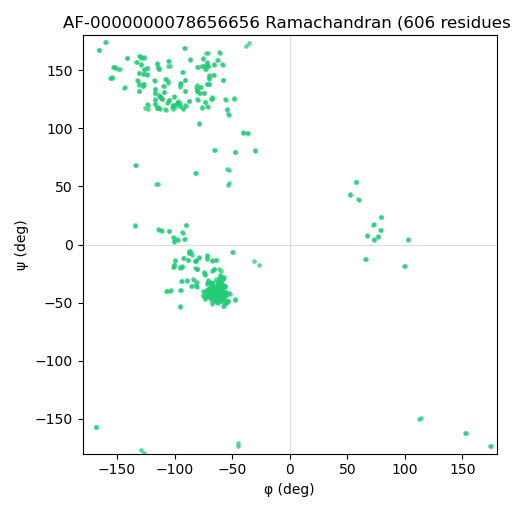 -5.375 16.094 -0.616 1 88.62 225 GLN B CA 1
ATOM 4088 C C . GLN B 1 225 ? -4.57 15 -1.312 1 88.62 225 GLN B C 1
ATOM 4090 O O . GLN B 1 225 ? -5.133 14.172 -2.037 1 88.62 225 GLN B O 1
ATOM 4095 N N . GLU B 1 226 ? -3.289 15.031 -1.038 1 86.25 226 GLU B N 1
ATOM 4096 C CA . GLU B 1 226 ? -2.418 14.039 -1.656 1 86.25 226 GLU B CA 1
ATOM 4097 C C . GLU B 1 226 ? -2.283 12.797 -0.774 1 86.25 226 GLU B C 1
ATOM 4099 O O . GLU B 1 226 ? -2.078 12.914 0.436 1 86.25 226 GLU B O 1
ATOM 4104 N N . SER B 1 227 ? -2.469 11.664 -1.471 1 85 227 SER B N 1
ATOM 4105 C CA . SER B 1 227 ? -2.312 10.406 -0.749 1 85 227 SER B CA 1
ATOM 4106 C C . SER B 1 227 ? -1.93 9.266 -1.691 1 85 227 SER B C 1
ATOM 4108 O O . SER B 1 227 ? -2.414 9.203 -2.824 1 85 227 SER B O 1
ATOM 4110 N N . LEU B 1 228 ? -1.063 8.352 -1.18 1 78.69 228 LEU B N 1
ATOM 4111 C CA . LEU B 1 228 ? -0.792 7.094 -1.866 1 78.69 228 LEU B CA 1
ATOM 4112 C C . LEU B 1 228 ? -1.37 5.914 -1.091 1 78.69 228 LEU B C 1
ATOM 4114 O O . LEU B 1 228 ? -1.047 4.762 -1.377 1 78.69 228 LEU B O 1
ATOM 4118 N N . SER B 1 229 ? -2.143 6.203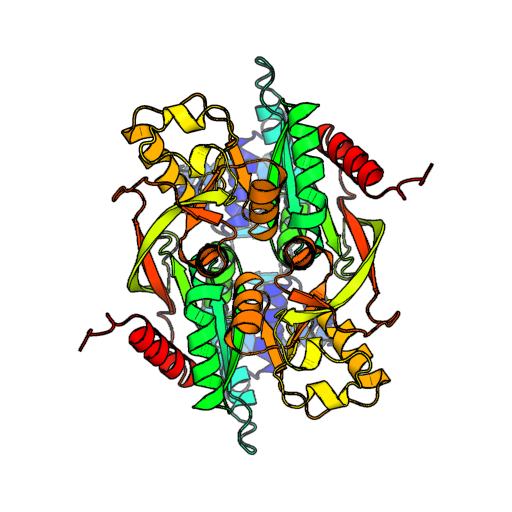 -0.175 1 82.12 229 SER B N 1
ATOM 4119 C CA . SER B 1 229 ? -2.775 5.168 0.638 1 82.12 229 SER B CA 1
ATOM 4120 C C . SER B 1 229 ? -4.207 4.906 0.182 1 82.12 229 SER B C 1
ATOM 4122 O O . SER B 1 229 ? -5.07 5.777 0.3 1 82.12 229 SER B O 1
ATOM 4124 N N . GLU B 1 230 ? -4.434 3.707 -0.243 1 86 230 GLU B N 1
ATOM 4125 C CA . GLU B 1 230 ? -5.773 3.328 -0.679 1 86 230 GLU B CA 1
ATOM 4126 C C . GLU B 1 230 ? -6.762 3.346 0.486 1 86 230 GLU B C 1
ATOM 4128 O O . GLU B 1 230 ? -7.891 3.82 0.343 1 86 230 GLU B O 1
ATOM 4133 N N . THR B 1 231 ? -6.312 2.83 1.604 1 85.81 231 THR B N 1
ATOM 4134 C CA . THR B 1 231 ? -7.184 2.762 2.771 1 85.81 231 THR B CA 1
ATOM 4135 C C . THR B 1 231 ? -7.559 4.16 3.248 1 85.81 231 THR B C 1
ATOM 4137 O O . THR B 1 231 ? -8.719 4.426 3.564 1 85.81 231 THR B O 1
ATOM 4140 N N . PHE B 1 232 ? -6.598 5.051 3.332 1 86.88 232 PHE B N 1
ATOM 4141 C CA . PHE B 1 232 ? -6.867 6.438 3.701 1 86.88 232 PHE B CA 1
ATOM 4142 C C . PHE B 1 232 ? -7.906 7.051 2.77 1 86.88 232 PHE B C 1
ATOM 4144 O O . PHE B 1 232 ? -8.883 7.645 3.229 1 86.88 232 PHE B O 1
ATOM 4151 N N . SER B 1 233 ? -7.672 6.91 1.502 1 91.19 233 SER B N 1
ATOM 4152 C CA . SER B 1 233 ? -8.531 7.539 0.501 1 91.19 233 SER B CA 1
ATOM 4153 C C . SER B 1 233 ? -9.945 6.992 0.565 1 91.19 233 SER B C 1
ATOM 4155 O O . SER B 1 233 ? -10.914 7.746 0.471 1 91.19 233 SER B O 1
ATOM 4157 N N . ARG B 1 234 ? -10.07 5.695 0.76 1 91.94 234 ARG B N 1
ATOM 4158 C CA . ARG B 1 234 ? -11.391 5.074 0.867 1 91.94 234 ARG B CA 1
ATOM 4159 C C . ARG B 1 234 ? -12.172 5.645 2.045 1 91.94 234 ARG B C 1
ATOM 4161 O O . ARG B 1 234 ? -13.344 5.984 1.91 1 91.94 234 ARG B O 1
ATOM 4168 N N . VAL B 1 235 ? -11.5 5.738 3.135 1 91 235 VAL B N 1
ATOM 4169 C CA . VAL B 1 235 ? -12.156 6.246 4.336 1 91 235 VAL B CA 1
ATOM 4170 C C . VAL B 1 235 ? -12.523 7.715 4.141 1 91 235 VAL B C 1
ATOM 4172 O O . VAL B 1 235 ? -13.625 8.141 4.504 1 91 235 VAL B O 1
ATOM 4175 N N . TYR B 1 236 ? -11.602 8.469 3.566 1 91.31 236 TYR B N 1
ATOM 4176 C CA . TYR B 1 236 ? -11.844 9.891 3.355 1 91.31 236 TYR B CA 1
ATOM 4177 C C . TYR B 1 236 ? -13.023 10.109 2.416 1 91.31 236 TYR B C 1
ATOM 4179 O O . TYR B 1 236 ? -13.852 10.992 2.646 1 91.31 236 TYR B O 1
ATOM 4187 N N . VAL B 1 237 ? -13.102 9.359 1.397 1 95.31 237 VAL B N 1
ATOM 4188 C CA . VAL B 1 237 ? -14.219 9.43 0.456 1 95.31 237 VAL B CA 1
ATOM 4189 C C . VAL B 1 237 ? -15.531 9.141 1.183 1 95.31 237 VAL B C 1
ATOM 4191 O O . VAL B 1 237 ? -16.516 9.859 1.012 1 95.31 237 VAL B O 1
ATOM 4194 N N . GLN B 1 238 ? -15.5 8.156 2.008 1 94.62 238 GLN B N 1
ATOM 4195 C CA . GLN B 1 238 ? -16.719 7.688 2.672 1 94.62 238 GLN B CA 1
ATOM 4196 C C . GLN B 1 238 ? -17.141 8.648 3.781 1 94.62 238 GLN B C 1
ATOM 4198 O O . GLN B 1 238 ? -18.328 8.953 3.922 1 94.62 238 GLN B O 1
ATOM 4203 N N . ASP B 1 239 ? -16.172 9.141 4.504 1 92.25 239 ASP B N 1
ATOM 4204 C CA . ASP B 1 239 ? -16.516 9.82 5.75 1 92.25 239 ASP B CA 1
ATOM 4205 C C . ASP B 1 239 ? -16.484 11.336 5.57 1 92.25 239 ASP B C 1
ATOM 4207 O O . ASP B 1 239 ? -17.047 12.078 6.375 1 92.25 239 ASP B O 1
ATOM 4211 N N . TYR B 1 240 ? -15.859 11.859 4.543 1 90.94 240 TYR B N 1
ATOM 4212 C CA . TYR B 1 240 ? -15.656 13.297 4.461 1 90.94 240 TYR B CA 1
ATOM 4213 C C . TYR B 1 240 ? -16 13.82 3.07 1 90.94 240 TYR B C 1
ATOM 4215 O O . TYR B 1 240 ? -15.508 14.867 2.65 1 90.94 240 TYR B O 1
ATOM 4223 N N . ASP B 1 241 ? -16.719 13.062 2.273 1 91.94 241 ASP B N 1
ATOM 4224 C CA . ASP B 1 241 ? -17.281 13.438 0.98 1 91.94 241 ASP B CA 1
ATOM 4225 C C . ASP B 1 241 ? -16.172 13.859 0.007 1 91.94 241 ASP B C 1
ATOM 4227 O O . ASP B 1 241 ? -16.328 14.828 -0.734 1 91.94 241 ASP B O 1
ATOM 4231 N N . GLY B 1 242 ? -15.125 13.188 0.07 1 94.88 242 GLY B N 1
ATOM 4232 C CA . GLY B 1 242 ? -14.055 13.43 -0.888 1 94.88 242 GLY B CA 1
ATOM 4233 C C . GLY B 1 242 ? -14.367 12.906 -2.277 1 94.88 242 GLY B C 1
ATOM 4234 O O . GLY B 1 242 ? -15.227 12.039 -2.439 1 94.88 242 GLY B O 1
ATOM 4235 N N . VAL B 1 243 ? -13.742 13.539 -3.279 1 96.81 243 VAL B N 1
ATOM 4236 C CA . VAL B 1 243 ? -13.727 13.047 -4.652 1 96.81 243 VAL B CA 1
ATOM 4237 C C . VAL B 1 243 ? -12.352 12.469 -4.977 1 96.81 243 VAL B C 1
ATOM 4239 O O . VAL B 1 243 ? -11.344 13.172 -4.918 1 96.81 243 VAL B O 1
ATOM 4242 N N . TRP B 1 244 ? -12.367 11.219 -5.359 1 96.88 244 TRP B N 1
ATOM 4243 C CA . TRP B 1 244 ? -11.094 10.508 -5.465 1 96.88 244 TRP B CA 1
ATOM 4244 C C . TRP B 1 244 ? -10.789 10.156 -6.918 1 96.88 244 TRP B C 1
ATOM 4246 O O . TRP B 1 244 ? -11.562 9.461 -7.57 1 96.88 244 TRP B O 1
ATOM 4256 N N . PHE B 1 245 ? -9.633 10.766 -7.41 1 94.69 245 PHE B N 1
ATOM 4257 C CA . PHE B 1 245 ? -9.07 10.289 -8.664 1 94.69 245 PHE B CA 1
ATOM 4258 C C . PHE B 1 245 ? -8.328 8.969 -8.461 1 94.69 245 PHE B C 1
ATOM 4260 O O . PHE B 1 245 ? -7.316 8.93 -7.766 1 94.69 245 PHE B O 1
ATOM 4267 N N . VAL B 1 246 ? -8.836 7.945 -9.125 1 93 246 VAL B N 1
ATOM 4268 C CA . VAL B 1 246 ? -8.281 6.633 -8.82 1 93 246 VAL B CA 1
ATOM 4269 C C . VAL B 1 246 ? -8.43 5.715 -10.031 1 93 246 VAL B C 1
ATOM 4271 O O . VAL B 1 246 ? -9.352 5.871 -10.828 1 93 246 VAL B O 1
ATOM 4274 N N . GLN B 1 247 ? -7.555 4.801 -10.094 1 89.56 247 GLN B N 1
ATOM 4275 C CA . GLN B 1 247 ? -7.637 3.793 -11.141 1 89.56 247 GLN B CA 1
ATOM 4276 C C . GLN B 1 247 ? -8.812 2.854 -10.914 1 89.56 247 GLN B C 1
ATOM 4278 O O . GLN B 1 247 ? -9.086 2.453 -9.781 1 89.56 247 GLN B O 1
ATOM 4283 N N . ARG B 1 248 ? -9.461 2.449 -11.977 1 89.5 248 ARG B N 1
ATOM 4284 C CA . ARG B 1 248 ? -10.641 1.589 -11.898 1 89.5 248 ARG B CA 1
ATOM 4285 C C . ARG B 1 248 ? -10.328 0.296 -11.156 1 89.5 248 ARG B C 1
ATOM 4287 O O . ARG B 1 248 ? -11.125 -0.16 -10.336 1 89.5 248 ARG B O 1
ATOM 4294 N N . GLY B 1 249 ? -9.195 -0.287 -11.422 1 87.69 249 GLY B N 1
ATOM 4295 C CA . GLY B 1 249 ? -8.82 -1.551 -10.805 1 87.69 249 GLY B CA 1
ATOM 4296 C C . GLY B 1 249 ? -8.711 -1.471 -9.297 1 87.69 249 GLY B C 1
ATOM 4297 O O . GLY B 1 249 ? -8.922 -2.463 -8.594 1 87.69 249 GLY B O 1
ATOM 4298 N N . VAL B 1 250 ? -8.375 -0.336 -8.797 1 88.12 250 VAL B N 1
ATOM 4299 C CA . VAL B 1 250 ? -8.195 -0.135 -7.363 1 88.12 250 VAL B CA 1
ATOM 4300 C C . VAL B 1 250 ? -9.562 -0.145 -6.672 1 88.12 250 VAL B C 1
ATOM 4302 O O . VAL B 1 250 ? -9.695 -0.656 -5.555 1 88.12 250 VAL B O 1
ATOM 4305 N N . VAL B 1 251 ? -10.586 0.352 -7.344 1 92.88 251 VAL B N 1
ATOM 4306 C CA . VAL B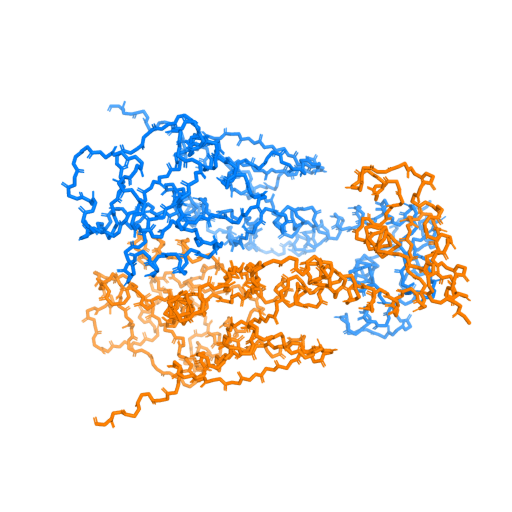 1 251 ? -11.875 0.53 -6.684 1 92.88 251 VAL B CA 1
ATOM 4307 C C . VAL B 1 251 ? -12.906 -0.408 -7.305 1 92.88 251 VAL B C 1
ATOM 4309 O O . VAL B 1 251 ? -14.109 -0.233 -7.105 1 92.88 251 VAL B O 1
ATOM 4312 N N . ASP B 1 252 ? -12.484 -1.335 -8.07 1 91.5 252 ASP B N 1
ATOM 4313 C CA . ASP B 1 252 ? -13.391 -2.244 -8.758 1 91.5 252 ASP B CA 1
ATOM 4314 C C . ASP B 1 252 ? -14.352 -2.912 -7.77 1 91.5 252 ASP B C 1
ATOM 4316 O O . ASP B 1 252 ? -15.555 -2.957 -8 1 91.5 252 ASP B O 1
ATOM 4320 N N . LEU B 1 253 ? -13.805 -3.424 -6.73 1 92.31 253 LEU B N 1
ATOM 4321 C CA . LEU B 1 253 ? -14.633 -4.098 -5.734 1 92.31 253 LEU B CA 1
ATOM 4322 C C . LEU B 1 253 ? -15.656 -3.135 -5.141 1 92.31 253 LEU B C 1
ATOM 4324 O O . LEU B 1 253 ? -16.844 -3.475 -5.016 1 92.31 253 LEU B O 1
ATOM 4328 N N . ASP B 1 254 ? -15.203 -1.969 -4.75 1 95.12 254 ASP B N 1
ATOM 4329 C CA . ASP B 1 254 ? -16.094 -0.974 -4.16 1 95.12 254 ASP B CA 1
ATOM 4330 C C . ASP B 1 254 ? -17.203 -0.583 -5.137 1 95.12 254 ASP B C 1
ATOM 4332 O O . ASP B 1 254 ? -18.344 -0.33 -4.73 1 95.12 254 ASP B O 1
ATOM 4336 N N . LEU B 1 255 ? -16.891 -0.5 -6.398 1 94.75 255 LEU B N 1
ATOM 4337 C CA . LEU B 1 255 ? -17.875 -0.218 -7.434 1 94.75 255 LEU B CA 1
ATOM 4338 C C . LEU B 1 255 ? -18.906 -1.337 -7.52 1 94.75 255 LEU B C 1
ATOM 4340 O O . LEU B 1 255 ? -20.109 -1.076 -7.531 1 94.75 255 LEU B O 1
ATOM 4344 N N . ARG B 1 256 ? -18.469 -2.537 -7.555 1 94 256 ARG B N 1
ATOM 4345 C CA . ARG B 1 256 ? -19.328 -3.703 -7.676 1 94 256 ARG B CA 1
ATOM 4346 C C . ARG B 1 256 ? -20.266 -3.814 -6.48 1 94 256 ARG B C 1
ATOM 4348 O O . ARG B 1 256 ? -21.422 -4.223 -6.629 1 94 256 ARG B O 1
ATOM 4355 N N . LEU B 1 257 ? -19.781 -3.436 -5.352 1 94.75 257 LEU B N 1
ATOM 4356 C CA . LEU B 1 257 ? -20.547 -3.564 -4.121 1 94.75 257 LEU B CA 1
ATOM 4357 C C . LEU B 1 257 ? -21.422 -2.332 -3.893 1 94.75 257 LEU B C 1
ATOM 4359 O O . LEU B 1 257 ? -22.172 -2.264 -2.912 1 94.75 257 LEU B O 1
ATOM 4363 N N . GLY B 1 258 ? -21.25 -1.337 -4.699 1 95.19 258 GLY B N 1
ATOM 4364 C CA . GLY B 1 258 ? -22.078 -0.143 -4.625 1 95.19 258 GLY B CA 1
ATOM 4365 C C . GLY B 1 258 ? -21.672 0.801 -3.512 1 95.19 258 GLY B C 1
ATOM 4366 O O . GLY B 1 258 ? -22.484 1.584 -3.021 1 95.19 258 GLY B O 1
ATOM 4367 N N . ILE B 1 259 ? -20.484 0.716 -3.105 1 95.19 259 ILE B N 1
ATOM 4368 C CA . ILE B 1 259 ? -19.969 1.554 -2.029 1 95.19 259 ILE B CA 1
ATOM 4369 C C . ILE B 1 259 ? -19.594 2.926 -2.582 1 95.19 259 ILE B C 1
ATOM 4371 O O . ILE B 1 259 ? -19.75 3.941 -1.9 1 95.19 259 ILE B O 1
ATOM 4375 N N . VAL B 1 260 ? -19.078 2.863 -3.793 1 96.94 260 VAL B N 1
ATOM 4376 C CA . VAL B 1 260 ? -18.719 4.109 -4.465 1 96.94 260 VAL B CA 1
ATOM 4377 C C . VAL B 1 260 ? -19.375 4.164 -5.836 1 96.94 260 VAL B C 1
ATOM 4379 O O . VAL B 1 260 ? -19.859 3.15 -6.344 1 96.94 260 VAL B O 1
ATOM 4382 N N . LYS B 1 261 ? -19.438 5.348 -6.324 1 97.31 261 LYS B N 1
ATOM 4383 C CA . LYS B 1 261 ? -19.953 5.605 -7.668 1 97.31 261 LYS B CA 1
ATOM 4384 C C . LYS B 1 261 ? -18.953 6.434 -8.477 1 97.31 261 LYS B C 1
ATOM 4386 O O . LYS B 1 261 ? -18.359 7.383 -7.965 1 97.31 261 LYS B O 1
ATOM 4391 N N . ALA B 1 262 ? -18.781 6.02 -9.703 1 96.31 262 ALA B N 1
ATOM 4392 C CA . ALA B 1 262 ? -17.953 6.797 -10.617 1 96.31 262 ALA B CA 1
ATOM 4393 C C . ALA B 1 262 ? -18.719 7.98 -11.195 1 96.31 262 ALA B C 1
ATOM 4395 O O . ALA B 1 262 ? -19.875 7.836 -11.609 1 96.31 262 ALA B O 1
ATOM 4396 N N . LEU B 1 263 ? -18.109 9.117 -11.156 1 96.56 263 LEU B N 1
ATOM 4397 C CA . LEU B 1 263 ? -18.703 10.289 -11.781 1 96.56 263 LEU B CA 1
ATOM 4398 C C . LEU B 1 263 ? -18.547 10.242 -13.297 1 96.56 263 LEU B C 1
ATOM 4400 O O . LEU B 1 263 ? -17.625 9.602 -13.805 1 96.56 263 LEU B O 1
ATOM 4404 N N . PRO B 1 264 ? -19.422 10.867 -13.945 1 93.44 264 PRO B N 1
ATOM 4405 C CA . PRO B 1 264 ? -19.469 10.727 -15.398 1 93.44 264 PRO B CA 1
ATOM 4406 C C . PRO B 1 264 ? -18.453 11.633 -16.109 1 93.44 264 PRO B C 1
ATOM 4408 O O . PRO B 1 264 ? -18.844 12.484 -16.906 1 93.44 264 PRO B O 1
ATOM 4411 N N . PHE B 1 265 ? -17.219 11.43 -15.852 1 90 265 PHE B N 1
ATOM 4412 C CA . PHE B 1 265 ? -16.141 12.102 -16.562 1 90 265 PHE B CA 1
ATOM 4413 C C . PHE B 1 265 ? -15.336 11.102 -17.406 1 90 265 PHE B C 1
ATOM 4415 O O . PHE B 1 265 ? -15.094 9.977 -16.953 1 90 265 PHE B O 1
ATOM 4422 N N . SER B 1 266 ? -15.188 11.375 -18.609 1 82.69 266 SER B N 1
ATOM 4423 C CA . SER B 1 266 ? -14.383 10.539 -19.5 1 82.69 266 SER B CA 1
ATOM 4424 C C . SER B 1 266 ? -13.391 11.367 -20.312 1 82.69 266 SER B C 1
ATOM 4426 O O . SER B 1 266 ? -13.727 12.469 -20.766 1 82.69 266 SER B O 1
ATOM 4428 N N . SER B 1 267 ? -12.172 10.898 -20.312 1 87 267 SER B N 1
ATOM 4429 C CA . SER B 1 267 ? -11.141 11.562 -21.094 1 87 267 SER B CA 1
ATOM 4430 C C . SER B 1 267 ? -10.016 10.594 -21.453 1 87 267 SER B C 1
ATOM 4432 O O . SER B 1 267 ? -9.641 9.742 -20.656 1 87 267 SER B O 1
ATOM 4434 N N . THR B 1 268 ? -9.516 10.766 -22.594 1 83.94 268 THR B N 1
ATOM 4435 C CA . THR B 1 268 ? -8.367 9.961 -23.016 1 83.94 268 THR B CA 1
ATOM 4436 C C . THR B 1 268 ? -7.145 10.273 -22.172 1 83.94 268 THR B C 1
ATOM 4438 O O . THR B 1 268 ? -6.23 9.453 -22.047 1 83.94 268 THR B O 1
ATOM 4441 N N . LEU B 1 269 ? -7.137 11.438 -21.547 1 84.31 269 LEU B N 1
ATOM 4442 C CA . LEU B 1 269 ? -6.023 11.867 -20.719 1 84.31 269 LEU B CA 1
ATOM 4443 C C . LEU B 1 269 ? -5.977 11.062 -19.422 1 84.31 269 LEU B C 1
ATOM 4445 O O . LEU B 1 269 ? -4.965 11.062 -18.719 1 84.31 269 LEU B O 1
ATOM 4449 N N . LEU B 1 270 ? -7.066 10.383 -19.25 1 87.56 270 LEU B N 1
ATOM 4450 C CA . LEU B 1 270 ? -7.164 9.625 -18.016 1 87.56 270 LEU B CA 1
ATOM 4451 C C . LEU B 1 270 ? -6.953 8.133 -18.266 1 87.56 270 LEU B C 1
ATOM 4453 O O . LEU B 1 270 ? -7.191 7.309 -17.375 1 87.56 270 LEU B O 1
ATOM 4457 N N . ARG B 1 271 ? -6.512 7.805 -19.422 1 86.81 271 ARG B N 1
ATOM 4458 C CA . ARG B 1 271 ? -6.285 6.41 -19.797 1 86.81 271 ARG B CA 1
ATOM 4459 C C . ARG B 1 271 ? -4.797 6.082 -19.812 1 86.81 271 ARG B C 1
ATOM 4461 O O . ARG B 1 271 ? -3.98 6.906 -20.234 1 86.81 271 ARG B O 1
ATOM 4468 N N . ALA B 1 272 ? -4.488 4.902 -19.312 1 86.06 272 ALA B N 1
ATOM 4469 C CA . ALA B 1 272 ? -3.094 4.469 -19.344 1 86.06 272 ALA B CA 1
ATOM 4470 C C . ALA B 1 272 ? -2.994 2.951 -19.5 1 86.06 272 ALA B C 1
ATOM 4472 O O . ALA B 1 272 ? -3.896 2.221 -19.078 1 86.06 272 ALA B O 1
ATOM 4473 N N . PRO B 1 273 ? -1.918 2.516 -20.109 1 87.06 273 PRO B N 1
ATOM 4474 C CA . PRO B 1 273 ? -1.729 1.07 -20.266 1 87.06 273 PRO B CA 1
ATOM 4475 C C . PRO B 1 273 ? -1.389 0.376 -18.953 1 87.06 273 PRO B C 1
ATOM 4477 O O . PRO B 1 273 ? -0.641 0.921 -18.141 1 87.06 273 PRO B O 1
ATOM 4480 N N . ILE B 1 274 ? -1.987 -0.739 -18.766 1 89.81 274 ILE B N 1
ATOM 4481 C CA . ILE B 1 274 ? -1.676 -1.671 -17.688 1 89.81 274 ILE B CA 1
ATOM 4482 C C . ILE B 1 274 ? -1.014 -2.922 -18.25 1 89.81 274 ILE B C 1
ATOM 4484 O O . ILE B 1 274 ? -1.431 -3.43 -19.297 1 89.81 274 ILE B O 1
ATOM 4488 N N . GLY B 1 275 ? 0.058 -3.33 -17.516 1 91.38 275 GLY B N 1
ATOM 4489 C CA . GLY B 1 275 ? 0.726 -4.484 -18.094 1 91.38 275 GLY B CA 1
ATOM 4490 C C . GLY B 1 275 ? 1.74 -5.117 -17.156 1 91.38 275 GLY B C 1
ATOM 4491 O O . GLY B 1 275 ? 1.585 -5.062 -15.938 1 91.38 275 GLY B O 1
ATOM 4492 N N . LEU B 1 276 ? 2.629 -5.801 -17.891 1 92.19 276 LEU B N 1
ATOM 4493 C CA . LEU B 1 276 ? 3.656 -6.594 -17.219 1 92.19 276 LEU B CA 1
ATOM 4494 C C . LEU B 1 276 ? 5.039 -5.984 -17.438 1 92.19 276 LEU B C 1
ATOM 4496 O O . LEU B 1 276 ? 5.395 -5.625 -18.562 1 92.19 276 LEU B O 1
ATOM 4500 N N . THR B 1 277 ? 5.695 -5.766 -16.312 1 92.38 277 THR B N 1
ATOM 4501 C CA . THR B 1 277 ? 7.098 -5.371 -16.359 1 92.38 277 THR B CA 1
ATOM 4502 C C . THR B 1 277 ? 8.008 -6.535 -15.977 1 92.38 277 THR B C 1
ATOM 4504 O O . THR B 1 277 ? 7.852 -7.117 -14.906 1 92.38 277 THR B O 1
ATOM 4507 N N . THR B 1 278 ? 8.922 -6.875 -16.828 1 92.5 278 THR B N 1
ATOM 4508 C CA . THR B 1 278 ? 9.82 -8.008 -16.609 1 92.5 278 THR B CA 1
ATOM 4509 C C . THR B 1 278 ? 11.273 -7.594 -16.812 1 92.5 278 THR B C 1
ATOM 4511 O O . THR B 1 278 ? 11.555 -6.613 -17.516 1 92.5 278 THR B O 1
ATOM 4514 N N . PRO B 1 279 ? 12.133 -8.328 -16.172 1 87.94 279 PRO B N 1
ATOM 4515 C CA . PRO B 1 279 ? 13.547 -8.023 -16.375 1 87.94 279 PRO B CA 1
ATOM 4516 C C . PRO B 1 279 ? 14.062 -8.461 -17.734 1 87.94 279 PRO B C 1
ATOM 4518 O O . PRO B 1 279 ? 13.555 -9.43 -18.312 1 87.94 279 PRO B O 1
ATOM 4521 N N . THR B 1 280 ? 15.07 -7.723 -18.203 1 83.19 280 THR B N 1
ATOM 4522 C CA . THR B 1 280 ? 15.633 -8.062 -19.5 1 83.19 280 THR B CA 1
ATOM 4523 C C . THR B 1 280 ? 16.922 -8.875 -19.344 1 83.19 280 THR B C 1
ATOM 4525 O O . THR B 1 280 ? 17.406 -9.469 -20.312 1 83.19 280 THR B O 1
ATOM 4528 N N . ASP B 1 281 ? 17.391 -8.883 -18.25 1 74.75 281 ASP B N 1
ATOM 4529 C CA . ASP B 1 281 ? 18.719 -9.469 -18.047 1 74.75 281 ASP B CA 1
ATOM 4530 C C . ASP B 1 281 ? 18.609 -10.977 -17.781 1 74.75 281 ASP B C 1
ATOM 4532 O O . ASP B 1 281 ? 19.641 -11.656 -17.641 1 74.75 281 ASP B O 1
ATOM 4536 N N . ARG B 1 282 ? 17.391 -11.508 -17.656 1 79.62 282 ARG B N 1
ATOM 4537 C CA . ARG B 1 282 ? 17.203 -12.93 -17.406 1 79.62 282 ARG B CA 1
ATOM 4538 C C . ARG B 1 282 ? 15.867 -13.414 -17.969 1 79.62 282 ARG B C 1
ATOM 4540 O O . ARG B 1 282 ? 14.922 -12.633 -18.094 1 79.62 282 ARG B O 1
ATOM 4547 N N . PRO B 1 283 ? 15.914 -14.688 -18.281 1 80.56 283 PRO B N 1
ATOM 4548 C CA . PRO B 1 283 ? 14.617 -15.234 -18.688 1 80.56 283 PRO B CA 1
ATOM 4549 C C . PRO B 1 283 ? 13.648 -15.383 -17.516 1 80.56 283 PRO B C 1
ATOM 4551 O O . PRO B 1 283 ? 14.07 -15.516 -16.375 1 80.56 283 PRO B O 1
ATOM 4554 N N . LEU B 1 284 ? 12.414 -15.398 -17.844 1 88 284 LEU B N 1
ATOM 4555 C CA . LEU B 1 284 ? 11.398 -15.656 -16.844 1 88 284 LEU B CA 1
ATOM 4556 C C . LEU B 1 284 ? 11.43 -17.109 -16.375 1 88 284 LEU B C 1
ATOM 4558 O O . LEU B 1 284 ? 11.625 -18.016 -17.203 1 88 284 LEU B O 1
ATOM 4562 N N . SER B 1 285 ? 11.289 -17.312 -15.086 1 85.25 285 SER B N 1
ATOM 4563 C CA . SER B 1 285 ? 11.117 -18.656 -14.57 1 85.25 285 SER B CA 1
ATOM 4564 C C . SER B 1 285 ? 9.859 -19.312 -15.133 1 85.25 285 SER B C 1
ATOM 4566 O O . SER B 1 285 ? 9.008 -18.625 -15.711 1 85.25 285 SER B O 1
ATOM 4568 N N . GLU B 1 286 ? 9.742 -20.594 -14.992 1 83 286 GLU B N 1
ATOM 4569 C CA . GLU B 1 286 ? 8.547 -21.297 -15.43 1 83 286 GLU B CA 1
ATOM 4570 C C . GLU B 1 286 ? 7.305 -20.766 -14.719 1 83 286 GLU B C 1
ATOM 4572 O O . GLU B 1 286 ? 6.27 -20.547 -15.352 1 83 286 GLU B O 1
ATOM 4577 N N . ALA B 1 287 ? 7.441 -20.594 -13.453 1 89.19 287 ALA B N 1
ATOM 4578 C CA . ALA B 1 287 ? 6.328 -20.062 -12.672 1 89.19 287 ALA B CA 1
ATOM 4579 C C . ALA B 1 287 ? 5.91 -18.688 -13.188 1 89.19 287 ALA B C 1
ATOM 4581 O O . ALA B 1 287 ? 4.719 -18.391 -13.297 1 89.19 287 ALA B O 1
ATOM 4582 N N . ALA B 1 288 ? 6.871 -17.906 -13.531 1 92.19 288 ALA B N 1
ATOM 4583 C CA . ALA B 1 288 ? 6.602 -16.562 -14.031 1 92.19 288 ALA B CA 1
ATOM 4584 C C . ALA B 1 288 ? 5.949 -16.609 -15.406 1 92.19 288 ALA B C 1
ATOM 4586 O O . ALA B 1 288 ? 5.074 -15.789 -15.719 1 92.19 288 ALA B O 1
ATOM 4587 N N . GLN B 1 289 ? 6.383 -17.516 -16.172 1 90.56 289 GLN B N 1
ATOM 4588 C CA . GLN B 1 289 ? 5.805 -17.688 -17.516 1 90.56 289 GLN B CA 1
ATOM 4589 C C . GLN B 1 289 ? 4.348 -18.125 -17.422 1 90.56 289 GLN B C 1
ATOM 4591 O O . GLN B 1 289 ? 3.494 -17.609 -18.156 1 90.56 289 GLN B O 1
ATOM 4596 N N . VAL B 1 290 ? 4.156 -19.062 -16.578 1 88.81 290 VAL B N 1
ATOM 4597 C CA . VAL B 1 290 ? 2.791 -19.547 -16.375 1 88.81 290 VAL B CA 1
ATOM 4598 C C . VAL B 1 290 ? 1.905 -18.391 -15.906 1 88.81 290 VAL B C 1
ATOM 4600 O O . VAL B 1 290 ? 0.808 -18.188 -16.422 1 88.81 290 VAL B O 1
ATOM 4603 N N . PHE B 1 291 ? 2.402 -17.672 -14.969 1 93.25 291 PHE B N 1
ATOM 4604 C CA . PHE B 1 291 ? 1.674 -16.516 -14.43 1 93.25 291 PHE B CA 1
ATOM 4605 C C . PHE B 1 291 ? 1.365 -15.508 -15.531 1 93.25 291 PHE B C 1
ATOM 4607 O O . PHE B 1 291 ? 0.226 -15.055 -15.664 1 93.25 291 PHE B O 1
ATOM 4614 N N . ALA B 1 292 ? 2.355 -15.18 -16.281 1 91.94 292 ALA B N 1
ATOM 4615 C CA . ALA B 1 292 ? 2.195 -14.227 -17.375 1 91.94 292 ALA B CA 1
ATOM 4616 C C . ALA B 1 292 ? 1.159 -14.711 -18.391 1 91.94 292 ALA B C 1
ATOM 4618 O O . ALA B 1 292 ? 0.361 -13.914 -18.891 1 91.94 292 ALA B O 1
ATOM 4619 N N . GLY B 1 293 ? 1.219 -15.953 -18.688 1 90.38 293 GLY B N 1
ATOM 4620 C CA . GLY B 1 293 ? 0.233 -16.531 -19.594 1 90.38 293 GLY B CA 1
ATOM 4621 C C . GLY B 1 293 ? -1.189 -16.406 -19.078 1 90.38 293 GLY B C 1
ATOM 4622 O O . GLY B 1 293 ? -2.094 -16.031 -19.828 1 90.38 293 GLY B O 1
ATOM 4623 N N . LEU B 1 294 ? -1.389 -16.703 -17.844 1 90.12 294 LEU B N 1
ATOM 4624 C CA . LEU B 1 294 ? -2.709 -16.578 -17.234 1 90.12 294 LEU B CA 1
ATOM 4625 C C . LEU B 1 294 ? -3.182 -15.133 -17.219 1 90.12 294 LEU B C 1
ATOM 4627 O O . LEU B 1 294 ? -4.367 -14.867 -17.422 1 90.12 294 LEU B O 1
ATOM 4631 N N . LEU B 1 295 ? -2.268 -14.273 -16.984 1 90.81 295 LEU B N 1
ATOM 4632 C CA . LEU B 1 295 ? -2.592 -12.852 -17 1 90.81 295 LEU B CA 1
ATOM 4633 C C . LEU B 1 295 ? -3.057 -12.414 -18.375 1 90.81 295 LEU B C 1
ATOM 4635 O O . LEU B 1 295 ? -4.035 -11.672 -18.5 1 90.81 295 LEU B O 1
ATOM 4639 N N . ARG B 1 296 ? -2.326 -12.844 -19.391 1 89.88 296 ARG B N 1
ATOM 4640 C CA . ARG B 1 296 ? -2.686 -12.523 -20.766 1 89.88 296 ARG B CA 1
ATOM 4641 C C . ARG B 1 296 ? -4.07 -13.062 -21.109 1 89.88 296 ARG B C 1
ATOM 4643 O O . ARG B 1 296 ? -4.863 -12.383 -21.766 1 89.88 296 ARG B O 1
ATOM 4650 N N . GLU B 1 297 ? -4.344 -14.203 -20.625 1 86.44 297 GLU B N 1
ATOM 4651 C CA . GLU B 1 297 ? -5.645 -14.812 -20.859 1 86.44 297 GLU B CA 1
ATOM 4652 C C . GLU B 1 297 ? -6.762 -14.023 -20.188 1 86.44 297 GLU B C 1
ATOM 4654 O O . GLU B 1 297 ? -7.828 -13.82 -20.781 1 86.44 297 GLU B O 1
ATOM 4659 N N . TRP B 1 298 ? -6.43 -13.633 -19.016 1 85.12 298 TRP B N 1
ATOM 4660 C CA . TRP B 1 298 ? -7.426 -12.883 -18.25 1 85.12 298 TRP B CA 1
ATOM 4661 C C . TRP B 1 298 ? -7.723 -11.547 -18.922 1 85.12 298 TRP B C 1
ATOM 4663 O O . TRP B 1 298 ? -8.867 -11.086 -18.922 1 85.12 298 TRP B O 1
ATOM 4673 N N . CYS B 1 299 ? -6.742 -10.906 -19.438 1 86.19 299 CYS B N 1
ATOM 4674 C CA . CYS B 1 299 ? -6.871 -9.578 -20.016 1 86.19 299 CYS B CA 1
ATOM 4675 C C . CYS B 1 299 ? -7.426 -9.656 -21.438 1 86.19 299 CYS B C 1
ATOM 4677 O O . CYS B 1 299 ? -7.816 -8.641 -22.016 1 86.19 299 CYS B O 1
ATOM 4679 N N . ALA B 1 300 ? -7.285 -10.789 -22.031 1 77.69 300 ALA B N 1
ATOM 4680 C CA . ALA B 1 300 ? -7.766 -10.938 -23.391 1 77.69 300 ALA B CA 1
ATOM 4681 C C . ALA B 1 300 ? -9.242 -10.578 -23.5 1 77.69 300 ALA B C 1
ATOM 4683 O O . ALA B 1 300 ? -10.023 -10.844 -22.594 1 77.69 300 ALA B O 1
ATOM 4684 N N . PRO B 1 301 ? -9.477 -9.633 -24.422 1 63.78 301 PRO B N 1
ATOM 4685 C CA . PRO B 1 301 ? -10.875 -9.25 -24.625 1 63.78 301 PRO B CA 1
ATOM 4686 C C . PRO B 1 301 ? -11.82 -10.453 -24.594 1 63.78 301 PRO B C 1
ATOM 4688 O O . PRO B 1 301 ? -11.453 -11.539 -25.047 1 63.78 301 PRO B O 1
ATOM 4691 N N . GLN B 1 302 ? -12.461 -10.719 -23.375 1 50.59 302 GLN B N 1
ATOM 4692 C CA . GLN B 1 302 ? -13.469 -11.766 -23.438 1 50.59 302 GLN B CA 1
ATOM 4693 C C . GLN B 1 302 ? -14.234 -11.719 -24.766 1 50.59 302 GLN B C 1
ATOM 4695 O O . GLN B 1 302 ? -14.719 -10.656 -25.156 1 50.59 302 GLN B O 1
ATOM 4700 N N . VAL B 1 303 ? -13.891 -12.461 -25.734 1 36.62 303 VAL B N 1
ATOM 4701 C CA . VAL B 1 303 ? -14.727 -12.648 -26.922 1 36.62 303 VAL B CA 1
ATOM 4702 C C . VAL B 1 303 ? -16.156 -12.953 -26.5 1 36.62 303 VAL B C 1
ATOM 4704 O O . VAL B 1 303 ? -16.406 -13.898 -25.75 1 36.62 303 VAL B O 1
ATOM 4707 N N . SER B 1 304 ? -16.953 -11.953 -26.125 1 35.44 304 SER B N 1
ATOM 4708 C CA . SER B 1 304 ? -18.359 -12.281 -26.25 1 35.44 304 SER B CA 1
ATOM 4709 C C . SER B 1 304 ? -18.594 -13.273 -27.375 1 35.44 304 SER B C 1
ATOM 4711 O O . SER B 1 304 ? -18.266 -13 -28.531 1 35.44 304 SER B O 1
ATOM 4713 N N . GLY B 1 305 ? -18.391 -14.516 -27.156 1 28.53 305 GLY B N 1
ATOM 4714 C CA . GLY B 1 305 ? -19.312 -15.305 -27.953 1 28.53 305 GLY B CA 1
ATOM 4715 C C . GLY B 1 305 ? -20.766 -14.898 -27.781 1 28.53 305 GLY B C 1
ATOM 4716 O O . GLY B 1 305 ? -21.125 -14.312 -26.75 1 28.53 305 GLY B O 1
#

pLDDT: mean 78.08, std 16.0, range [28.41, 98.0]

Radius of gyration: 25.46 Å; Cα contacts (8 Å, |Δi|>4): 1095; chains: 2; bounding box: 69×69×58 Å

Organism: NCBI:txid1005395

Solvent-accessible surface area (backbone atoms only — not comparable to full-atom values): 32133 Å² total; per-residue (Å²): 122,71,73,80,74,61,45,70,62,32,40,53,47,48,48,34,21,61,75,60,29,23,56,62,53,23,9,60,74,67,73,46,52,51,68,55,38,52,49,35,49,50,50,43,20,60,53,66,72,39,63,32,61,43,82,50,61,39,34,51,34,47,17,44,59,16,49,56,40,46,59,47,35,46,48,42,43,48,45,39,51,45,33,52,59,46,60,55,62,62,82,89,63,60,47,74,36,35,37,27,21,25,67,43,25,31,18,61,52,42,32,62,42,51,54,48,38,45,72,76,38,65,50,46,42,63,36,41,43,52,52,52,64,74,60,43,51,51,31,37,73,60,59,72,23,66,33,34,32,21,64,71,70,90,63,86,55,76,65,42,46,75,45,77,62,48,73,43,49,48,35,43,32,29,25,49,86,35,78,70,61,76,49,86,77,79,56,76,75,73,47,43,90,32,42,34,34,32,47,45,87,86,38,66,68,24,49,30,49,50,50,46,31,42,76,68,70,50,70,68,78,65,43,77,41,38,36,65,30,67,53,20,49,53,43,32,19,64,74,66,58,21,37,34,56,40,45,46,37,59,43,43,65,42,46,75,72,53,54,31,35,73,51,91,68,84,56,76,58,37,48,45,47,28,26,40,36,34,54,66,87,52,82,75,51,70,64,49,46,52,50,50,51,47,46,51,59,67,54,39,77,74,71,78,121,121,72,72,78,74,61,45,70,61,31,41,51,47,46,48,34,21,62,76,60,31,23,56,62,52,22,8,61,74,66,73,45,53,50,65,55,39,52,49,36,49,51,51,43,20,60,55,67,72,39,63,32,61,46,82,50,67,41,34,49,32,45,16,44,59,17,47,56,40,47,59,48,36,48,49,43,42,48,45,40,50,45,34,52,59,46,61,55,59,62,81,90,63,60,47,74,35,35,37,26,21,24,68,43,25,32,18,61,53,42,32,63,44,51,54,48,37,45,70,77,38,64,51,45,42,61,36,43,42,52,53,54,65,74,60,44,52,51,32,38,74,60,59,72,23,66,33,34,34,20,65,72,69,89,62,85,55,76,65,39,46,77,45,76,61,48,74,44,48,48,34,44,30,29,24,49,86,36,80,69,61,76,50,86,76,78,57,76,74,74,48,44,89,33,44,34,33,32,46,45,86,88,39,66,66,25,50,29,48,49,51,45,33,43,76,68,73,50,70,68,77,63,44,76,41,37,37,66,32,67,53,21,49,54,44,32,20,64,74,66,59,21,36,32,57,39,45,47,36,58,44,41,66,41,44,76,71,52,54,32,35,73,51,90,69,85,56,76,57,37,47,45,47,29,26,41,36,36,55,65,87,52,81,74,51,70,66,49,46,52,49,51,51,46,47,51,58,68,54,39,76,75,70,78,120

Sequence (610 aa):
MNLSTISLRHFRVFLAVVSSGSLATAARLLHITLSAVSKSIKELEQELGSQLLVRGRKGVQLTRAGEAFHKHAAQAMASFRMALDEGQVQPQAPQVLRVGALPTAAGYMLAPVIAQMRQRFPQIQVQVLAGVYDFLVGKLRTHELDLIVGRLIGRDMLGVVFEALYEEDLLLVVRSGHPLAARERLMLEDLRPYVLLVSPQGTLVRISVDNFLLSSGAEEGFTIQESLSETFSRVYVQDYDGVWFVQRGVVDLDLRLGIVKALPFSSTLLRAPIGLTTPTDRPLSEAAQVFAGLLREWCAPQVSGMNLSTISLRHFRVFLAVVSSGSLATAARLLHITLSAVSKSIKELEQELGSQLLVRGRKGVQLTRAGEAFHKHAAQAMASFRMALDEGQVQPQAPQVLRVGALPTAAGYMLAPVIAQMRQRFPQIQVQVLAGVYDFLVGKLRTHELDLIVGRLIGRDMLGVVFEALYEEDLLLVVRSGHPLAARERLMLEDLRPYVLLVSPQGTLVRISVDNFLLSSGAEEGFTIQESLSETFSRVYVQDYDGVWFVQRGVVDLDLRLGIVKALPFSSTLLRAPIGLTTPTDRPLSEAAQVFAGLLREWCAPQVSG

Foldseek 3Di:
DPPPPLDLVLLLLLLLCVVVLALCRSCVVVVHDSVVSVVSQVVVCVVVVHRQWDQDPSGIDGDPVNVVCNLVSLVVNLVVVVVVVVVVPDPLQQAEAEEEEELLCPFQQVVVLVVVCCVVPVSHHYDYDYDDPVVVVVCQSSVVHAWYWWFDQVPPCPQKDWDFQDKWFWFWKAFLPAPLNPDPDDAPVNCLVAEEEFADPPGLQVVLVQVVCVVSVRNDRHHYDHDPDLVVVLCCRQPVVHIYGGICSNCVVVVVVRRMDTHPDDDPSRMTTITMMGGDVDDRDPSRVSSRVSSSVVSPDPPPD/DPPPPLDLVLLLLLLLCVVVLALCRSCVVVVHDSVVSVVSQVVVCVVVVHRQWDQDPSGIDGDPVNVVCNLVSLVVNLVVVVVVVVVVPDPLQQAEAEEEEELLCPFQQVVVLVVVCCVVPVSHHYDYDYDDPVVVVVCQSSVVHAWYWWFDQVPPCPQKDWDFQDKWFWFWKAFLPAPQNPDQDDDPVNCLVAEEEFADPPGLQVVLVQVVCVVSVNNDRHHYDHDPDLVVVLCCRQPVVHIYGGICSNCVVVVVVRRMDTHPDDDPSRMTTITMMGGDVDDRDPSRVSSRVSSSVVSPDPPPD

Nearest PDB structures (foldseek):
  3fxq-assembly1_A  TM=6.134E-01  e=4.305E-21  Comamonas testosteroni
  6g1d-assembly1_C  TM=5.904E-01  e=4.305E-21  Corynebacterium glutamicum
  6g1d-assembly1_A  TM=5.811E-01  e=5.480E-21  Corynebacterium glutamicum
  6g4r-assembly1_E  TM=5.803E-01  e=9.432E-21  Corynebacterium glutamicum
  6g4r-assembly1_B  TM=5.769E-01  e=4.527E-20  Corynebacterium glutamicum